Protein AF-A0AAD9P8D4-F1 (afdb_monomer)

Radius of gyration: 38.35 Å; Cα contacts (8 Å, |Δi|>4): 579; chains: 1; bounding box: 118×58×93 Å

Organism: Ridgeia piscesae (NCBI:txid27915)

Structure (mmCIF, N/CA/C/O backbone):
data_AF-A0AAD9P8D4-F1
#
_entry.id   AF-A0AAD9P8D4-F1
#
loop_
_atom_site.group_PDB
_atom_site.id
_atom_site.type_symbol
_atom_site.label_atom_id
_atom_site.label_alt_id
_atom_site.label_comp_id
_atom_site.label_asym_id
_atom_site.label_entity_id
_atom_site.label_seq_id
_atom_site.pdbx_PDB_ins_code
_atom_site.Cartn_x
_atom_site.Cartn_y
_atom_site.Cartn_z
_atom_site.occupancy
_atom_site.B_iso_or_equiv
_atom_site.auth_seq_id
_atom_site.auth_comp_id
_atom_site.auth_asym_id
_atom_site.auth_atom_id
_atom_site.pdbx_PDB_model_num
ATOM 1 N N . MET A 1 1 ? -48.521 -21.714 35.542 1.00 31.95 1 MET A N 1
ATOM 2 C CA . MET A 1 1 ? -48.058 -22.058 34.179 1.00 31.95 1 MET A CA 1
ATOM 3 C C . MET A 1 1 ? -46.559 -21.827 34.118 1.00 31.95 1 MET A C 1
ATOM 5 O O . MET A 1 1 ? -46.116 -20.751 34.494 1.00 31.95 1 MET A O 1
ATOM 9 N N . ALA A 1 2 ? -45.802 -22.867 33.769 1.00 27.12 2 ALA A N 1
ATOM 10 C CA . ALA A 1 2 ? -44.345 -22.911 33.853 1.00 27.12 2 ALA A CA 1
ATOM 11 C C . ALA A 1 2 ? -43.682 -21.787 33.035 1.00 27.12 2 ALA A C 1
ATOM 13 O O . ALA A 1 2 ? -43.934 -21.645 31.838 1.00 27.12 2 ALA A O 1
ATOM 14 N N . GLY A 1 3 ? -42.855 -20.976 33.700 1.00 29.38 3 GLY A N 1
ATOM 15 C CA . GLY A 1 3 ? -42.028 -19.966 33.050 1.00 29.38 3 GLY A CA 1
ATOM 16 C C . GLY A 1 3 ? -40.995 -20.640 32.153 1.00 29.38 3 GLY A C 1
ATOM 17 O O . GLY A 1 3 ? -40.353 -21.605 32.563 1.00 29.38 3 GLY A O 1
ATOM 18 N N . ARG A 1 4 ? -40.857 -20.149 30.917 1.00 27.98 4 ARG A N 1
ATOM 19 C CA . ARG A 1 4 ? -39.815 -20.613 29.992 1.00 27.98 4 ARG A CA 1
ATOM 20 C C . ARG A 1 4 ? -38.437 -20.471 30.660 1.00 27.98 4 ARG A C 1
ATOM 22 O O . ARG A 1 4 ? -38.186 -19.418 31.251 1.00 27.98 4 ARG A O 1
ATOM 29 N N . PRO A 1 5 ? -37.547 -21.472 30.553 1.00 27.34 5 PRO A N 1
ATOM 30 C CA . PRO A 1 5 ? -36.181 -21.347 31.044 1.00 27.34 5 PRO A CA 1
ATOM 31 C C . PRO A 1 5 ? -35.478 -20.186 30.328 1.00 27.34 5 PRO A C 1
ATOM 33 O O . PRO A 1 5 ? -35.610 -20.015 29.114 1.00 27.34 5 PRO A O 1
ATOM 36 N N . ALA A 1 6 ? -34.780 -19.355 31.103 1.00 32.84 6 ALA A N 1
ATOM 37 C CA . ALA A 1 6 ? -34.006 -18.232 30.595 1.00 32.84 6 ALA A CA 1
ATOM 38 C C . ALA A 1 6 ? -32.896 -18.754 29.671 1.00 32.84 6 ALA A C 1
ATOM 40 O O . ALA A 1 6 ? -32.108 -19.609 30.071 1.00 32.84 6 ALA A O 1
ATOM 41 N N . ALA A 1 7 ? -32.850 -18.259 28.433 1.00 25.52 7 ALA A N 1
ATOM 42 C CA . ALA A 1 7 ? -31.766 -18.581 27.516 1.00 25.52 7 ALA A CA 1
ATOM 43 C C . ALA A 1 7 ? -30.435 -18.044 28.083 1.00 25.52 7 ALA A C 1
ATOM 45 O O . ALA A 1 7 ? -30.416 -16.914 28.584 1.00 25.52 7 ALA A O 1
ATOM 46 N N . PRO A 1 8 ? -29.332 -18.809 28.008 1.00 29.78 8 PRO A N 1
ATOM 47 C CA . PRO A 1 8 ? -28.025 -18.328 28.433 1.00 29.78 8 PRO A CA 1
ATOM 48 C C . PRO A 1 8 ? -27.631 -17.115 27.583 1.00 29.78 8 PRO A C 1
ATOM 50 O O . PRO A 1 8 ? -27.592 -17.175 26.352 1.00 29.78 8 PRO A O 1
ATOM 53 N N . VAL A 1 9 ? -27.370 -15.987 28.241 1.00 36.41 9 VAL A N 1
ATOM 54 C CA . VAL A 1 9 ? -26.855 -14.784 27.584 1.00 36.41 9 VAL A CA 1
ATOM 55 C C . VAL A 1 9 ? -25.370 -15.015 27.335 1.00 36.41 9 VAL A C 1
ATOM 57 O O . VAL A 1 9 ? -24.566 -14.934 28.257 1.00 36.41 9 VAL A O 1
ATOM 60 N N . GLN A 1 10 ? -24.995 -15.314 26.091 1.00 37.22 10 GLN A N 1
ATOM 61 C CA . GLN A 1 10 ? -23.587 -15.323 25.695 1.00 37.22 10 GLN A CA 1
ATOM 62 C C . GLN A 1 10 ? -23.039 -13.895 25.753 1.00 37.22 10 GLN A C 1
ATOM 64 O O . GLN A 1 10 ? -23.363 -13.047 24.919 1.00 37.22 10 GLN A O 1
ATOM 69 N N . ILE A 1 11 ? -22.206 -13.631 26.756 1.00 39.59 11 ILE A N 1
ATOM 70 C CA . ILE A 1 11 ? -21.409 -12.413 26.855 1.00 39.59 11 ILE A CA 1
ATOM 71 C C . ILE A 1 11 ? -20.131 -12.676 26.062 1.00 39.59 11 ILE A C 1
ATOM 73 O O . ILE A 1 11 ? -19.267 -13.436 26.492 1.00 39.59 11 ILE A O 1
ATOM 77 N N . LEU A 1 12 ? -20.025 -12.078 24.876 1.00 38.44 12 LEU A N 1
ATOM 78 C CA . LEU A 1 12 ? -18.786 -12.128 24.106 1.00 38.44 12 LEU A CA 1
ATOM 79 C C . LEU A 1 12 ? -17.689 -11.384 24.892 1.00 38.44 12 LEU A C 1
ATOM 81 O O . LEU A 1 12 ? -17.930 -10.260 25.348 1.00 38.44 12 LEU A O 1
A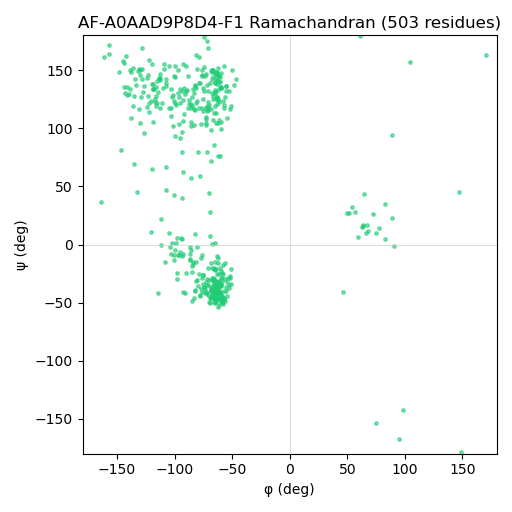TOM 85 N N . PRO A 1 13 ? -16.498 -11.980 25.086 1.00 36.66 13 PRO A N 1
ATOM 86 C CA . PRO A 1 13 ? -15.439 -11.350 25.858 1.00 36.66 13 PRO A CA 1
ATOM 87 C C . PRO A 1 13 ? -14.979 -10.047 25.177 1.00 36.66 13 PRO A C 1
ATOM 89 O O . PRO A 1 13 ? -14.923 -9.992 23.945 1.00 36.66 13 PRO A O 1
ATOM 92 N N . PRO A 1 14 ? -14.557 -9.017 25.942 1.00 38.56 14 PRO A N 1
ATOM 93 C CA . PRO A 1 14 ? -14.093 -7.734 25.397 1.00 38.56 14 PRO A CA 1
ATOM 94 C C . PRO A 1 14 ? -12.929 -7.848 24.402 1.00 38.56 14 PRO A C 1
ATOM 96 O O . PRO A 1 14 ? -12.638 -6.893 23.695 1.00 38.56 14 PRO A O 1
ATOM 99 N N . ASN A 1 15 ? -12.251 -9.000 24.371 1.00 37.03 15 ASN A N 1
ATOM 100 C CA . ASN A 1 15 ? -11.088 -9.260 23.527 1.00 37.03 15 ASN A CA 1
ATOM 101 C C . ASN A 1 15 ? -11.396 -10.137 22.296 1.00 37.03 15 ASN A C 1
ATOM 103 O O . ASN A 1 15 ? -10.486 -10.375 21.512 1.00 37.03 15 ASN A O 1
ATOM 107 N N . ALA A 1 16 ? -12.634 -10.615 22.110 1.00 33.16 16 ALA A N 1
ATOM 108 C CA . ALA A 1 16 ? -13.055 -11.275 20.862 1.00 33.16 16 ALA A CA 1
ATOM 109 C C . ALA A 1 16 ? -13.715 -10.296 19.877 1.00 33.16 16 ALA A C 1
ATOM 111 O O . ALA A 1 16 ? -13.945 -10.618 18.717 1.00 33.16 16 ALA A O 1
ATOM 112 N N . VAL A 1 17 ? -13.997 -9.077 20.333 1.00 40.91 17 VAL A N 1
ATOM 113 C CA . VAL A 1 17 ? -14.591 -8.010 19.538 1.00 40.91 17 VAL A CA 1
ATOM 114 C C . VAL A 1 17 ? -13.722 -6.783 19.770 1.00 40.91 17 VAL A C 1
ATOM 116 O O . VAL A 1 17 ? -13.807 -6.164 20.824 1.00 40.91 17 VAL A O 1
ATOM 119 N N . LEU A 1 18 ? -12.897 -6.461 18.767 1.00 27.62 18 LEU A N 1
ATOM 120 C CA . LEU A 1 18 ? -11.944 -5.343 18.684 1.00 27.62 18 LEU A CA 1
ATOM 121 C C . LEU A 1 18 ? -10.524 -5.612 19.223 1.00 27.62 18 LEU A C 1
ATOM 123 O O . LEU A 1 18 ? -10.184 -5.274 20.354 1.00 27.62 18 LEU A O 1
ATOM 127 N N . ILE A 1 19 ? -9.625 -6.002 18.313 1.00 28.36 19 ILE A N 1
ATOM 128 C CA . ILE A 1 19 ? -8.306 -5.361 18.247 1.00 28.36 19 ILE A CA 1
ATOM 129 C C . ILE A 1 19 ? -8.338 -4.360 17.085 1.00 28.36 19 ILE A C 1
ATOM 131 O O . ILE A 1 19 ? -8.160 -4.722 15.929 1.00 28.36 19 ILE A O 1
ATOM 135 N N . PRO A 1 20 ? -8.481 -3.067 17.395 1.00 33.22 20 PRO A N 1
ATOM 136 C CA . PRO A 1 20 ? -7.632 -2.047 16.817 1.00 33.22 20 PRO A CA 1
ATOM 137 C C . PRO A 1 20 ? -6.674 -1.559 17.908 1.00 33.22 20 PRO A C 1
ATOM 139 O O . PRO A 1 20 ? -6.488 -0.365 18.115 1.00 33.22 20 PRO A O 1
ATOM 142 N N . ALA A 1 21 ? -6.049 -2.481 18.642 1.00 33.78 21 ALA A N 1
ATOM 143 C CA . ALA A 1 21 ? -4.917 -2.167 19.504 1.00 33.78 21 ALA A CA 1
ATOM 144 C C . ALA A 1 21 ? -3.606 -2.370 18.734 1.00 33.78 21 ALA A C 1
ATOM 146 O O . ALA A 1 21 ? -2.796 -3.211 19.092 1.00 33.78 21 ALA A O 1
ATOM 147 N N . ALA A 1 22 ? -3.427 -1.586 17.668 1.00 30.56 22 ALA A N 1
ATOM 148 C CA . ALA A 1 22 ? -2.110 -1.184 17.167 1.00 30.56 22 ALA A CA 1
ATOM 149 C C . ALA A 1 22 ? -2.193 0.015 16.207 1.00 30.56 22 ALA A C 1
ATOM 151 O O . ALA A 1 22 ? -1.444 0.081 15.244 1.00 30.56 22 ALA A O 1
ATOM 152 N N . VAL A 1 23 ? -3.084 0.983 16.433 1.00 29.50 23 VAL A N 1
ATOM 153 C CA . VAL A 1 23 ? -2.872 2.336 15.895 1.00 29.50 23 VAL A CA 1
ATOM 154 C C . VAL A 1 23 ? -3.457 3.320 16.901 1.00 29.50 23 VAL A C 1
ATOM 156 O O . VAL A 1 23 ? -4.561 3.836 16.745 1.00 29.50 23 VAL A O 1
ATOM 159 N N . ALA A 1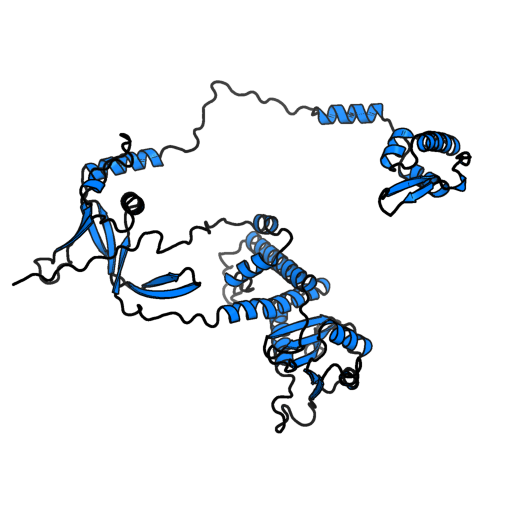 24 ? -2.689 3.624 17.951 1.00 29.08 24 ALA A N 1
ATOM 160 C CA . ALA A 1 24 ? -2.741 4.994 18.448 1.00 29.08 24 ALA A CA 1
ATOM 161 C C . ALA A 1 24 ? -2.624 5.909 17.217 1.00 29.08 24 ALA A C 1
ATOM 163 O O . ALA A 1 24 ? -1.850 5.565 16.316 1.00 29.08 24 ALA A O 1
ATOM 164 N N . PRO A 1 25 ? -3.324 7.051 17.134 1.00 36.44 25 PRO A N 1
ATOM 165 C CA . PRO A 1 25 ? -2.964 8.067 16.168 1.00 36.44 25 PRO A CA 1
ATOM 166 C C . PRO A 1 25 ? -1.613 8.624 16.628 1.00 36.44 25 PRO A C 1
ATOM 168 O O . PRO A 1 25 ? -1.523 9.729 17.157 1.00 36.44 25 PRO A O 1
ATOM 171 N N . GLN A 1 26 ? -0.542 7.838 16.478 1.00 35.25 26 GLN A N 1
ATOM 172 C CA . GLN A 1 26 ? 0.765 8.404 16.290 1.00 35.25 26 GLN A CA 1
ATOM 173 C C . GLN A 1 26 ? 0.547 9.309 15.093 1.00 35.25 26 GLN A C 1
ATOM 175 O O . GLN A 1 26 ? 0.253 8.861 13.983 1.00 35.25 26 GLN A O 1
ATOM 180 N N . LYS A 1 27 ? 0.575 10.612 15.356 1.00 37.53 27 LYS A N 1
ATOM 181 C CA . LYS A 1 27 ? 0.866 11.592 14.328 1.00 37.53 27 LYS A CA 1
ATOM 182 C C . LYS A 1 27 ? 2.280 11.263 13.864 1.00 37.53 27 LYS A C 1
ATOM 184 O O . LYS A 1 27 ? 3.212 11.927 14.292 1.00 37.53 27 LYS A O 1
ATOM 189 N N . LEU A 1 28 ? 2.415 10.202 13.069 1.00 39.47 28 LEU A N 1
ATOM 190 C CA . LEU A 1 28 ? 3.662 9.823 12.444 1.00 39.47 28 LEU A CA 1
ATOM 191 C C . LEU A 1 28 ? 4.023 11.001 11.559 1.00 39.47 28 LEU A C 1
ATOM 193 O O . LEU A 1 28 ? 3.347 11.300 10.568 1.00 39.47 28 LEU A O 1
ATOM 197 N N . GLY A 1 29 ? 5.032 11.745 11.993 1.00 38.16 29 GLY A N 1
ATOM 198 C CA . GLY A 1 29 ? 5.580 12.806 11.177 1.00 38.16 29 GLY A CA 1
ATOM 199 C C . GLY A 1 29 ? 6.150 12.186 9.896 1.00 38.16 29 GLY A C 1
ATOM 200 O O . GLY A 1 29 ? 6.637 11.055 9.930 1.00 38.16 29 GLY A O 1
ATOM 201 N N . PRO A 1 30 ? 6.197 12.919 8.768 1.00 42.50 30 PRO A N 1
ATOM 202 C CA . PRO A 1 30 ? 6.882 12.461 7.552 1.00 42.50 30 PRO A CA 1
ATOM 203 C C . PRO A 1 30 ? 8.330 11.991 7.794 1.00 42.50 30 PRO A C 1
ATOM 205 O O . PRO A 1 30 ? 8.896 11.264 6.987 1.00 42.50 30 PRO A O 1
ATOM 208 N N . PHE A 1 31 ? 8.932 12.429 8.902 1.00 40.09 31 PHE A N 1
ATOM 209 C CA . PHE A 1 31 ? 10.278 12.078 9.336 1.00 40.09 31 PHE A CA 1
ATOM 210 C C . PHE A 1 31 ? 10.363 10.703 10.022 1.00 40.09 31 PHE A C 1
ATOM 212 O O . PHE A 1 31 ? 11.331 9.985 9.805 1.00 40.09 31 PHE A O 1
ATOM 219 N N . GLU A 1 32 ? 9.349 10.304 10.795 1.00 43.69 32 GLU A N 1
ATOM 220 C CA . GLU A 1 32 ? 9.296 8.983 11.446 1.00 43.69 32 GLU A CA 1
ATOM 221 C C . GLU A 1 32 ? 8.974 7.885 10.425 1.00 43.69 32 GLU A C 1
ATOM 223 O O . GLU A 1 32 ? 9.592 6.826 10.444 1.00 43.69 32 GLU A O 1
ATOM 228 N N . LEU A 1 33 ? 8.115 8.190 9.443 1.00 45.41 33 LEU A N 1
ATOM 229 C CA . LEU A 1 33 ? 7.880 7.340 8.268 1.00 45.41 33 LEU A CA 1
ATOM 230 C C . LEU A 1 33 ? 9.161 7.088 7.459 1.00 45.41 33 LEU A C 1
ATOM 232 O O . LEU A 1 33 ? 9.306 6.027 6.875 1.00 45.41 33 LEU A O 1
ATOM 236 N N . ARG A 1 34 ? 10.099 8.043 7.439 1.00 43.31 34 ARG A N 1
ATOM 237 C CA . ARG A 1 34 ? 11.390 7.911 6.748 1.00 43.31 34 ARG A CA 1
ATOM 238 C C . ARG A 1 34 ? 12.413 7.074 7.524 1.00 43.31 34 ARG A C 1
ATOM 240 O O . ARG A 1 34 ? 13.310 6.523 6.903 1.00 43.31 34 ARG A O 1
ATOM 247 N N . LEU A 1 35 ? 12.283 6.998 8.848 1.00 41.69 35 LEU A N 1
ATOM 248 C CA . LEU A 1 35 ? 13.167 6.239 9.743 1.00 41.69 35 LEU A CA 1
ATOM 249 C C . LEU A 1 35 ? 12.786 4.753 9.859 1.00 41.69 35 LEU A C 1
ATOM 251 O O . LEU A 1 35 ? 13.606 3.970 10.309 1.00 41.69 35 LEU A O 1
ATOM 255 N N . MET A 1 36 ? 11.566 4.365 9.467 1.00 45.31 36 MET A N 1
ATOM 256 C CA . MET A 1 36 ? 11.084 2.971 9.516 1.00 45.31 36 MET A CA 1
ATOM 257 C C . MET A 1 36 ? 11.286 2.179 8.207 1.00 45.31 36 MET A C 1
ATOM 259 O O . MET A 1 36 ? 10.801 1.053 8.092 1.00 45.31 36 MET A O 1
ATOM 263 N N . LEU A 1 37 ? 11.941 2.769 7.204 1.00 47.16 37 LEU A N 1
ATOM 264 C CA . LEU A 1 37 ? 12.120 2.193 5.865 1.00 47.16 37 LEU A CA 1
ATOM 265 C C . LEU A 1 37 ? 13.574 1.734 5.684 1.00 47.16 37 LEU A C 1
ATOM 267 O O . LEU A 1 37 ? 14.310 2.330 4.899 1.00 47.16 37 LEU A O 1
ATOM 271 N N . ASP A 1 38 ? 13.977 0.710 6.438 1.00 43.72 38 ASP A N 1
ATOM 272 C CA . ASP A 1 38 ? 15.248 0.007 6.232 1.00 43.72 38 ASP A CA 1
ATOM 273 C C . ASP A 1 38 ? 15.052 -1.208 5.300 1.00 43.72 38 ASP A C 1
ATOM 275 O O . ASP A 1 38 ? 14.093 -1.966 5.440 1.00 43.72 38 ASP A O 1
ATOM 279 N N . ASP A 1 39 ? 15.985 -1.326 4.349 1.00 50.91 39 ASP A N 1
ATOM 280 C CA . ASP A 1 39 ? 16.314 -2.370 3.358 1.00 50.91 39 ASP A CA 1
ATOM 281 C C . ASP A 1 39 ? 15.215 -3.036 2.498 1.00 50.91 39 ASP A C 1
ATOM 283 O O . ASP A 1 39 ? 15.437 -3.174 1.290 1.00 50.91 39 ASP A O 1
ATOM 287 N N . ASP A 1 40 ? 14.035 -3.373 3.029 1.00 57.53 40 ASP A N 1
ATOM 288 C CA . ASP A 1 40 ? 12.880 -3.857 2.252 1.00 57.53 40 ASP A CA 1
ATOM 289 C C . ASP A 1 40 ? 11.667 -2.948 2.474 1.00 57.53 40 ASP A C 1
ATOM 291 O O . ASP A 1 40 ? 11.140 -2.824 3.580 1.00 57.53 40 ASP A O 1
ATOM 295 N N . VAL A 1 41 ? 11.263 -2.263 1.402 1.00 62.28 41 VAL A N 1
ATOM 296 C CA . VAL A 1 41 ? 10.265 -1.185 1.422 1.00 62.28 41 VAL A CA 1
ATOM 297 C C . VAL A 1 41 ? 8.880 -1.668 0.962 1.00 62.28 41 VAL A C 1
ATOM 299 O O . VAL A 1 41 ? 7.883 -0.943 1.069 1.00 62.28 41 VAL A O 1
ATOM 302 N N . ARG A 1 42 ? 8.791 -2.895 0.433 1.00 61.16 42 ARG A N 1
ATOM 303 C CA . ARG A 1 42 ? 7.557 -3.445 -0.141 1.00 61.16 42 ARG A CA 1
ATOM 304 C C . ARG A 1 42 ? 6.449 -3.658 0.906 1.00 61.16 42 ARG A C 1
ATOM 306 O O . ARG A 1 42 ? 5.347 -3.166 0.653 1.00 61.16 42 ARG A O 1
ATOM 313 N N . PRO A 1 43 ? 6.695 -4.249 2.093 1.00 60.78 43 PRO A N 1
ATOM 314 C CA . PRO A 1 43 ? 5.647 -4.444 3.104 1.00 60.78 43 PRO A CA 1
ATOM 315 C C . PRO A 1 43 ? 5.009 -3.131 3.587 1.00 60.78 43 PRO A C 1
ATOM 317 O O . PRO A 1 43 ? 3.808 -3.051 3.849 1.00 60.78 43 PRO A O 1
ATOM 320 N N . GLN A 1 44 ? 5.798 -2.061 3.685 1.00 62.22 44 GLN A N 1
ATOM 321 C CA . GLN A 1 44 ? 5.339 -0.743 4.121 1.00 62.22 44 GLN A CA 1
ATOM 322 C C . GLN A 1 44 ? 4.517 -0.057 3.022 1.00 62.22 44 GLN A C 1
ATOM 324 O O . GLN A 1 44 ? 3.528 0.616 3.320 1.00 62.22 44 GLN A O 1
ATOM 329 N N . LEU A 1 45 ? 4.887 -0.237 1.750 1.00 62.31 45 LEU A N 1
ATOM 330 C CA . LEU A 1 45 ? 4.090 0.242 0.622 1.00 62.31 45 LEU A CA 1
ATOM 331 C C . LEU A 1 45 ? 2.757 -0.503 0.504 1.00 62.31 45 LEU A C 1
ATOM 333 O O . LEU A 1 45 ? 1.731 0.143 0.303 1.00 62.31 45 LEU A O 1
ATOM 337 N N . GLU A 1 46 ? 2.745 -1.825 0.679 1.00 60.81 46 GLU A N 1
ATOM 338 C CA . GLU A 1 46 ? 1.521 -2.639 0.720 1.00 60.81 46 GLU A CA 1
ATOM 339 C C . GLU A 1 46 ? 0.614 -2.221 1.886 1.00 60.81 46 GLU A C 1
ATOM 341 O O . GLU A 1 46 ? -0.598 -2.066 1.727 1.00 60.81 46 GLU A O 1
ATOM 346 N N . TRP A 1 47 ? 1.196 -1.908 3.044 1.00 63.12 47 TRP A N 1
ATOM 347 C CA . TRP A 1 47 ? 0.454 -1.363 4.180 1.00 63.12 47 TRP A CA 1
ATOM 348 C C . TRP A 1 47 ? -0.169 0.012 3.883 1.00 63.12 47 TRP A C 1
ATOM 350 O O . TRP A 1 47 ? -1.327 0.268 4.229 1.00 63.12 47 TRP A O 1
ATOM 360 N N . LEU A 1 48 ? 0.576 0.912 3.228 1.00 59.44 48 LEU A N 1
ATOM 361 C CA . LEU A 1 48 ? 0.071 2.228 2.816 1.00 59.44 48 LEU A CA 1
ATOM 362 C C . LEU A 1 48 ? -1.014 2.098 1.730 1.00 59.44 48 LEU A C 1
ATOM 364 O O . LEU A 1 48 ? -1.986 2.861 1.734 1.00 59.44 48 LEU A O 1
ATOM 368 N N . ALA A 1 49 ? -0.862 1.123 0.830 1.00 58.00 49 ALA A N 1
ATOM 369 C CA . ALA A 1 49 ? -1.804 0.767 -0.227 1.00 58.00 49 ALA A CA 1
ATOM 370 C C . ALA A 1 49 ? -3.143 0.300 0.337 1.00 58.00 49 ALA A C 1
ATOM 372 O O . ALA A 1 49 ? -4.179 0.893 0.033 1.00 58.00 49 ALA A O 1
ATOM 373 N N . ALA A 1 50 ? -3.102 -0.695 1.228 1.00 55.66 50 ALA A N 1
ATOM 374 C CA . ALA A 1 50 ? -4.271 -1.282 1.875 1.00 55.66 50 ALA A CA 1
ATOM 375 C C . ALA A 1 50 ? -5.098 -0.246 2.656 1.00 55.66 50 ALA A C 1
ATOM 377 O O . ALA A 1 50 ? -6.302 -0.396 2.837 1.00 55.66 50 ALA A O 1
ATOM 378 N N . ARG A 1 51 ? -4.467 0.851 3.095 1.00 57.06 51 ARG A N 1
ATOM 379 C CA . ARG A 1 51 ? -5.121 1.961 3.807 1.00 57.06 51 ARG A CA 1
ATOM 380 C C . ARG A 1 51 ? -5.555 3.117 2.903 1.00 57.06 51 ARG A C 1
ATOM 382 O O . ARG A 1 51 ? -5.992 4.149 3.410 1.00 57.06 51 ARG A O 1
ATOM 389 N N . GLY A 1 52 ? -5.413 2.985 1.583 1.00 51.94 52 GLY A N 1
ATOM 390 C CA . GLY A 1 52 ? -5.794 4.009 0.608 1.00 51.94 52 GLY A CA 1
ATOM 391 C C . GLY A 1 52 ? -4.934 5.277 0.651 1.00 51.94 52 GLY A C 1
ATOM 392 O O . GLY A 1 52 ? -5.279 6.266 0.012 1.00 51.94 52 GLY A O 1
ATOM 393 N N . LEU A 1 53 ? -3.803 5.262 1.366 1.00 54.53 53 LEU A N 1
ATOM 394 C CA . LEU A 1 53 ? -2.920 6.424 1.540 1.00 54.53 53 LEU A CA 1
ATOM 395 C C . LEU A 1 53 ? -2.042 6.693 0.306 1.00 54.53 53 LEU A C 1
ATOM 397 O O . LEU A 1 53 ? -1.435 7.757 0.198 1.00 54.53 53 LEU A O 1
ATOM 401 N N . LEU A 1 54 ? -2.000 5.738 -0.630 1.00 54.91 54 LEU A N 1
ATOM 402 C CA . LEU A 1 54 ? -1.293 5.828 -1.912 1.00 54.91 54 LEU A CA 1
ATOM 403 C C . LEU A 1 54 ? -2.201 6.251 -3.075 1.00 54.91 54 LEU A C 1
ATOM 405 O O . LEU A 1 54 ? -1.704 6.579 -4.155 1.00 54.91 54 LEU A O 1
ATOM 409 N N . LYS A 1 55 ? -3.524 6.309 -2.860 1.00 52.94 55 LYS A N 1
ATOM 410 C CA . LYS A 1 55 ? -4.446 6.933 -3.811 1.00 52.94 55 LYS A CA 1
ATOM 411 C C . LYS A 1 55 ? -4.226 8.437 -3.710 1.00 52.94 55 LYS A C 1
ATOM 413 O O . LYS A 1 55 ? -4.630 9.081 -2.749 1.00 52.94 55 LYS A O 1
ATOM 418 N N . ASN A 1 56 ? -3.510 8.986 -4.688 1.00 47.59 56 ASN A N 1
ATOM 419 C CA . ASN A 1 56 ? -3.277 10.419 -4.863 1.00 47.59 56 ASN A CA 1
ATOM 420 C C . ASN A 1 56 ? -4.613 11.171 -5.051 1.00 47.59 56 ASN A C 1
ATOM 422 O O . ASN A 1 56 ? -4.974 11.558 -6.160 1.00 47.59 56 ASN A O 1
ATOM 426 N N . SER A 1 57 ? -5.349 11.377 -3.962 1.00 43.12 57 SER A N 1
ATOM 427 C CA . SER A 1 57 ? -6.596 12.137 -3.901 1.00 43.12 57 SER A CA 1
ATOM 428 C C . SER A 1 57 ? -6.574 13.117 -2.729 1.00 43.12 57 SER A C 1
ATOM 430 O O . SER A 1 57 ? -7.564 13.290 -2.027 1.00 43.12 57 SER A O 1
ATOM 432 N N . PHE A 1 58 ? -5.461 13.836 -2.549 1.00 41.06 58 PHE A N 1
ATOM 433 C CA . PHE A 1 58 ? -5.537 15.183 -1.974 1.00 41.06 58 PHE A CA 1
ATOM 434 C C . PHE A 1 58 ? -6.000 16.155 -3.068 1.00 41.06 58 PHE A C 1
ATOM 436 O O . PHE A 1 58 ? -5.299 17.103 -3.426 1.00 41.06 58 PHE A O 1
ATOM 443 N N . ASP A 1 59 ? -7.184 15.897 -3.629 1.00 37.88 59 ASP A N 1
ATOM 444 C CA . ASP A 1 59 ? -7.912 16.907 -4.381 1.00 37.88 59 ASP A CA 1
ATOM 445 C C . ASP A 1 59 ? -8.352 17.947 -3.354 1.00 37.88 59 ASP A C 1
ATOM 447 O O . ASP A 1 59 ? -9.328 17.769 -2.634 1.00 37.88 59 ASP A O 1
ATOM 451 N N . CYS A 1 60 ? -7.602 19.043 -3.241 1.00 34.59 60 CYS A N 1
ATOM 452 C CA . CYS A 1 60 ? -8.217 20.271 -2.772 1.00 34.59 60 CYS A CA 1
ATOM 453 C C . CYS A 1 60 ? -9.090 20.741 -3.939 1.00 34.59 60 CYS A C 1
ATOM 455 O O . CYS A 1 60 ? -8.526 21.146 -4.965 1.00 34.59 60 CYS A O 1
ATOM 457 N N . PRO A 1 61 ? -10.432 20.652 -3.852 1.00 33.78 61 PRO A N 1
ATOM 458 C CA . PRO A 1 61 ? -11.276 21.141 -4.920 1.00 33.78 61 PRO A CA 1
ATOM 459 C C . PRO A 1 61 ? -11.035 22.644 -4.992 1.00 33.78 61 PRO A C 1
ATOM 461 O O . PRO A 1 61 ? -11.492 23.408 -4.143 1.00 33.78 61 PRO A O 1
ATOM 464 N N . ARG A 1 62 ? -10.275 23.095 -5.995 1.00 38.66 62 ARG A N 1
ATOM 465 C CA . ARG A 1 62 ? -10.286 24.502 -6.389 1.00 38.66 62 ARG A CA 1
ATOM 466 C C . ARG A 1 62 ? -11.678 24.774 -6.936 1.00 38.66 62 ARG A C 1
ATOM 468 O O . ARG A 1 62 ? -11.921 24.653 -8.134 1.00 38.66 62 ARG A O 1
ATOM 475 N N . ASN A 1 63 ? -12.593 25.090 -6.030 1.00 36.03 63 ASN A N 1
ATOM 476 C CA . ASN A 1 63 ? -13.908 25.583 -6.357 1.00 36.03 63 ASN A CA 1
ATOM 477 C C . ASN A 1 63 ? -13.706 26.914 -7.089 1.00 36.03 63 ASN A C 1
ATOM 479 O O . ASN A 1 63 ? -13.317 27.910 -6.482 1.00 36.03 63 ASN A O 1
ATOM 483 N N . ARG A 1 64 ? -13.885 26.918 -8.416 1.00 38.66 64 ARG A N 1
ATOM 484 C CA . ARG A 1 64 ? -13.669 28.114 -9.250 1.00 38.66 64 ARG A CA 1
ATOM 485 C C . ARG A 1 64 ? -14.628 29.263 -8.907 1.00 38.66 64 ARG A C 1
ATOM 487 O O . ARG A 1 64 ? -14.377 30.372 -9.358 1.00 38.66 64 ARG A O 1
ATOM 494 N N . ASN A 1 65 ? -15.647 29.015 -8.076 1.00 40.28 65 ASN A N 1
ATOM 495 C CA . ASN A 1 65 ? -16.684 29.984 -7.721 1.00 40.28 65 ASN A CA 1
ATOM 496 C C . ASN A 1 65 ? -16.788 30.301 -6.214 1.00 40.28 65 ASN A C 1
ATOM 498 O O . ASN A 1 65 ? -17.750 30.953 -5.821 1.00 40.28 65 ASN A O 1
ATOM 502 N N . SER A 1 66 ? -15.841 29.891 -5.356 1.00 39.28 66 SER A N 1
ATOM 503 C CA . SER A 1 66 ? -15.831 30.349 -3.953 1.00 39.28 66 SER A CA 1
ATOM 504 C C . SER A 1 66 ? -14.602 31.196 -3.643 1.00 39.28 66 SER A C 1
ATOM 506 O O . SER A 1 66 ? -13.473 30.720 -3.725 1.00 39.28 66 SER A O 1
ATOM 508 N N . THR A 1 67 ? -14.828 32.427 -3.195 1.00 37.66 67 THR A N 1
ATOM 509 C CA . THR A 1 67 ? -13.828 33.359 -2.648 1.00 37.66 67 THR A CA 1
ATOM 510 C C . THR A 1 67 ? -13.256 32.931 -1.286 1.00 37.66 67 THR A C 1
ATOM 512 O O . THR A 1 67 ? -12.489 33.676 -0.681 1.00 37.66 67 THR A O 1
ATOM 515 N N . SER A 1 68 ? -13.571 31.728 -0.800 1.00 34.56 68 SER A N 1
ATOM 516 C CA . SER A 1 68 ? -13.056 31.191 0.462 1.00 34.56 68 SER A CA 1
ATOM 517 C C . SER A 1 68 ? -11.885 30.223 0.215 1.00 34.56 68 SER A C 1
ATOM 519 O O . SER A 1 68 ? -12.067 29.219 -0.481 1.00 34.56 68 SER A O 1
ATOM 521 N N . PRO A 1 69 ? -10.687 30.472 0.783 1.00 34.53 69 PRO A N 1
ATOM 522 C CA . PRO A 1 69 ? -9.593 29.506 0.789 1.00 34.53 69 PRO A CA 1
ATOM 523 C C . PRO A 1 69 ? -10.020 28.240 1.535 1.00 34.53 69 PRO A C 1
ATOM 525 O O . PRO A 1 69 ? -10.729 28.314 2.537 1.00 34.53 69 PRO A O 1
ATOM 528 N N . CYS A 1 70 ? -9.562 27.072 1.087 1.00 38.56 70 CYS A N 1
ATOM 529 C CA . CYS A 1 70 ? -9.761 25.817 1.807 1.00 38.56 70 CYS A CA 1
ATOM 530 C C . CYS A 1 70 ? -9.306 25.953 3.277 1.00 38.56 70 CYS A C 1
ATOM 532 O O . CYS A 1 70 ? -8.121 26.141 3.551 1.00 38.56 70 CYS A O 1
ATOM 534 N N . HIS A 1 71 ? -10.231 25.822 4.233 1.00 38.22 71 HIS A N 1
ATOM 535 C CA . HIS A 1 71 ? -9.970 26.021 5.669 1.00 38.22 71 HIS A CA 1
ATOM 536 C C . HIS A 1 71 ? -9.000 25.003 6.313 1.00 38.22 71 HIS A C 1
ATOM 538 O O . HIS A 1 71 ? -8.725 25.095 7.505 1.00 38.22 71 HIS A O 1
ATOM 544 N N . LEU A 1 72 ? -8.450 24.051 5.549 1.00 38.66 72 LEU A N 1
ATOM 545 C CA . LEU A 1 72 ? -7.581 22.974 6.045 1.00 38.66 72 LEU A CA 1
ATOM 546 C C . LEU A 1 72 ? -6.114 23.053 5.595 1.00 38.66 72 LEU A C 1
ATOM 548 O O . LEU A 1 72 ? -5.320 22.208 6.002 1.00 38.66 72 LEU A O 1
ATOM 552 N N . ALA A 1 73 ? -5.712 24.045 4.797 1.00 35.12 73 ALA A N 1
ATOM 553 C CA . ALA A 1 73 ? -4.330 24.133 4.324 1.00 35.12 73 ALA A CA 1
ATOM 554 C C . ALA A 1 73 ? -3.711 25.498 4.630 1.00 35.12 73 ALA A C 1
ATOM 556 O O . ALA A 1 73 ? -3.821 26.440 3.852 1.00 35.12 73 ALA A O 1
ATOM 557 N N . THR A 1 74 ? -2.983 25.586 5.743 1.00 40.03 74 THR A N 1
ATOM 558 C CA . THR A 1 74 ? -1.874 26.541 5.815 1.00 40.03 74 THR A CA 1
ATOM 559 C C . THR A 1 74 ? -0.807 26.115 4.797 1.00 40.03 74 THR A C 1
ATOM 561 O O . THR A 1 74 ? -0.622 24.920 4.543 1.00 40.03 74 THR A O 1
ATOM 564 N N . ASP A 1 75 ? -0.070 27.064 4.215 1.00 48.16 75 ASP A N 1
ATOM 565 C CA . ASP A 1 75 ? 0.992 26.786 3.227 1.00 48.16 75 ASP A CA 1
ATOM 566 C C . ASP A 1 75 ? 2.023 25.747 3.709 1.00 48.16 75 ASP A C 1
ATOM 568 O O . ASP A 1 75 ? 2.624 25.030 2.906 1.00 48.16 75 ASP A O 1
ATOM 572 N N . ALA A 1 76 ? 2.217 25.633 5.026 1.00 39.66 76 ALA A N 1
ATOM 573 C CA . ALA A 1 76 ? 3.071 24.628 5.648 1.00 39.66 76 ALA A CA 1
ATOM 574 C C . ALA A 1 76 ? 2.518 23.197 5.498 1.00 39.66 76 ALA A C 1
ATOM 576 O O . ALA A 1 76 ? 3.270 22.288 5.146 1.00 39.66 76 ALA A O 1
ATOM 577 N N . VAL A 1 77 ? 1.209 22.991 5.697 1.00 41.97 77 VAL A N 1
ATOM 578 C CA . VAL A 1 77 ? 0.550 21.683 5.527 1.00 41.97 77 VAL A CA 1
ATOM 579 C C . VAL A 1 77 ? 0.580 21.264 4.057 1.00 41.97 77 VAL A C 1
ATOM 581 O O . VAL A 1 77 ? 0.993 20.150 3.750 1.00 41.97 77 VAL A O 1
ATOM 584 N N . ALA A 1 78 ? 0.280 22.179 3.128 1.00 44.88 78 ALA A N 1
ATOM 585 C CA . ALA A 1 78 ? 0.335 21.893 1.692 1.00 44.88 78 ALA A CA 1
ATOM 586 C C . ALA A 1 78 ? 1.758 21.546 1.203 1.00 44.88 78 ALA A C 1
ATOM 588 O O . ALA A 1 78 ? 1.936 20.632 0.392 1.00 44.88 78 ALA A O 1
ATOM 589 N N . LYS A 1 79 ? 2.793 22.238 1.711 1.00 49.91 79 LYS A N 1
ATOM 590 C CA . LYS A 1 79 ? 4.205 21.915 1.427 1.00 49.91 79 LYS A CA 1
ATOM 591 C C . LYS A 1 79 ? 4.602 20.546 1.984 1.00 49.91 79 LYS A C 1
ATOM 593 O O . LYS A 1 79 ? 5.299 19.802 1.296 1.00 49.91 79 LYS A O 1
ATOM 598 N N . ASN A 1 80 ? 4.143 20.195 3.184 1.00 50.78 80 ASN A N 1
ATOM 599 C CA . ASN A 1 80 ? 4.423 18.896 3.797 1.00 50.78 80 ASN A CA 1
ATOM 600 C C . ASN A 1 80 ? 3.718 17.745 3.063 1.00 50.78 80 ASN A C 1
ATOM 602 O O . ASN A 1 80 ? 4.356 16.728 2.801 1.00 50.78 80 ASN A O 1
ATOM 606 N N . CYS A 1 81 ? 2.468 17.927 2.626 1.00 53.88 81 CYS A N 1
ATOM 607 C CA . CYS A 1 81 ? 1.758 16.947 1.799 1.00 53.88 81 CYS A CA 1
ATOM 608 C C . CYS A 1 81 ? 2.456 16.720 0.449 1.00 53.88 81 CYS A C 1
ATOM 610 O O . CYS A 1 81 ? 2.661 15.578 0.055 1.00 53.88 81 CYS A O 1
ATOM 612 N N . ARG A 1 82 ? 2.904 17.783 -0.239 1.00 61.62 82 ARG A N 1
ATOM 613 C CA . ARG A 1 82 ? 3.665 17.643 -1.498 1.00 61.62 82 ARG A CA 1
ATOM 614 C C . ARG A 1 82 ? 4.992 16.912 -1.302 1.00 61.62 82 ARG A C 1
ATOM 616 O O . ARG A 1 82 ? 5.364 16.097 -2.137 1.00 61.62 82 ARG A O 1
ATOM 623 N N . ARG A 1 83 ? 5.703 17.190 -0.203 1.00 62.44 83 ARG A N 1
ATOM 624 C CA . ARG A 1 83 ? 6.943 16.476 0.145 1.00 62.44 83 ARG A CA 1
ATOM 625 C C . ARG A 1 83 ? 6.689 14.989 0.370 1.00 62.44 83 ARG A C 1
ATOM 627 O O . ARG A 1 83 ? 7.460 14.182 -0.133 1.00 62.44 83 ARG A O 1
ATOM 634 N N . LEU A 1 84 ? 5.610 14.645 1.069 1.00 61.72 84 LEU A N 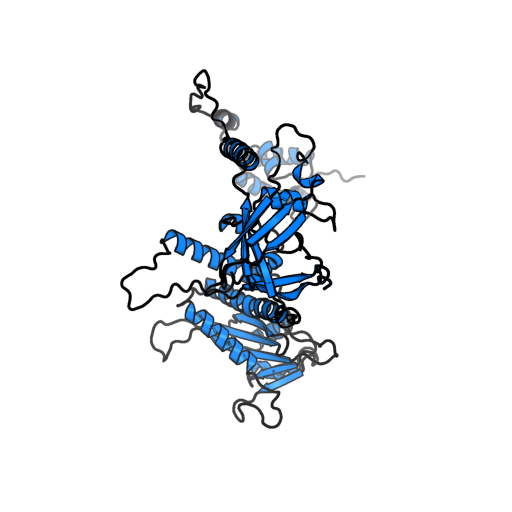1
ATOM 635 C CA . LEU A 1 84 ? 5.220 13.258 1.305 1.00 61.72 84 LEU A CA 1
ATOM 636 C C . LEU A 1 84 ? 4.846 12.540 -0.001 1.00 61.72 84 LEU A C 1
ATOM 638 O O . LEU A 1 84 ? 5.342 11.449 -0.244 1.00 61.72 84 LEU A O 1
ATOM 642 N N . VAL A 1 85 ? 4.045 13.166 -0.869 1.00 66.81 85 VAL A N 1
ATOM 643 C CA . VAL A 1 85 ? 3.669 12.592 -2.176 1.00 66.81 85 VAL A CA 1
ATOM 644 C C . VAL A 1 85 ? 4.898 12.358 -3.056 1.00 66.81 85 VAL A C 1
ATOM 646 O O . VAL A 1 85 ? 5.037 11.291 -3.648 1.00 66.81 85 VAL A O 1
ATOM 649 N N . ASN A 1 86 ? 5.824 13.320 -3.108 1.00 73.12 86 ASN A N 1
ATOM 650 C CA . ASN A 1 86 ? 7.067 13.159 -3.862 1.00 73.12 86 ASN A CA 1
ATOM 651 C C . ASN A 1 86 ? 7.940 12.035 -3.290 1.00 73.12 86 ASN A C 1
ATOM 653 O O . ASN A 1 86 ? 8.477 11.249 -4.061 1.00 73.12 86 ASN A O 1
ATOM 657 N N . PHE A 1 87 ? 8.038 11.936 -1.962 1.00 71.75 87 PHE A N 1
ATOM 658 C CA . PHE A 1 87 ? 8.784 10.877 -1.283 1.00 71.75 87 PHE A CA 1
ATOM 659 C C . PHE A 1 87 ? 8.204 9.489 -1.578 1.00 71.75 87 PHE A C 1
ATOM 661 O O . PHE A 1 87 ? 8.937 8.595 -1.984 1.00 71.75 87 PHE A O 1
ATOM 668 N N . ILE A 1 88 ? 6.884 9.330 -1.459 1.00 72.94 88 ILE A N 1
ATOM 669 C CA . ILE A 1 88 ? 6.174 8.092 -1.805 1.00 72.94 88 ILE A CA 1
ATOM 670 C C . ILE A 1 88 ? 6.437 7.705 -3.261 1.00 72.94 88 ILE A C 1
ATOM 672 O O . ILE A 1 88 ? 6.740 6.552 -3.553 1.00 72.94 88 ILE A O 1
ATOM 676 N N . ARG A 1 89 ? 6.348 8.667 -4.181 1.00 81.12 89 ARG A N 1
ATOM 677 C CA . ARG A 1 89 ? 6.628 8.441 -5.600 1.00 81.12 89 ARG A CA 1
ATOM 678 C C . ARG A 1 89 ? 8.070 7.991 -5.830 1.00 81.12 89 ARG A C 1
ATOM 680 O O . ARG A 1 89 ? 8.286 7.077 -6.618 1.00 81.12 89 ARG A O 1
ATOM 687 N N . ASP A 1 90 ? 9.039 8.612 -5.162 1.00 79.50 90 ASP A N 1
ATOM 688 C CA . ASP A 1 90 ? 10.451 8.241 -5.288 1.00 79.50 90 ASP A CA 1
ATOM 689 C C . ASP A 1 90 ? 10.693 6.811 -4.783 1.00 79.50 90 ASP A C 1
ATOM 691 O O . ASP A 1 90 ? 11.429 6.062 -5.421 1.00 79.50 90 ASP A O 1
ATOM 695 N N . ILE A 1 91 ? 10.005 6.409 -3.709 1.00 76.69 91 ILE A N 1
ATOM 696 C CA . ILE A 1 91 ? 10.017 5.033 -3.201 1.00 76.69 91 ILE A CA 1
ATOM 697 C C . ILE A 1 91 ? 9.387 4.059 -4.204 1.00 76.69 91 ILE A C 1
ATOM 699 O O . ILE A 1 91 ? 10.004 3.052 -4.532 1.00 76.69 91 ILE A O 1
ATOM 703 N N . CYS A 1 92 ? 8.184 4.350 -4.715 1.00 81.00 92 CYS A N 1
ATOM 704 C CA . CYS A 1 92 ? 7.522 3.496 -5.712 1.00 81.00 92 CYS A CA 1
ATOM 705 C C . CYS A 1 92 ? 8.412 3.321 -6.949 1.00 81.00 92 CYS A C 1
ATOM 707 O O . CYS A 1 92 ? 8.517 2.235 -7.511 1.00 81.00 92 CYS A O 1
ATOM 709 N N . ALA A 1 93 ? 9.074 4.402 -7.366 1.00 83.19 93 ALA A N 1
ATOM 710 C CA . ALA A 1 93 ? 9.988 4.368 -8.491 1.00 83.19 93 ALA A CA 1
ATOM 711 C C . ALA A 1 93 ? 11.237 3.524 -8.211 1.00 83.19 93 ALA A C 1
ATOM 713 O O . ALA A 1 93 ? 11.705 2.832 -9.110 1.00 83.19 93 ALA A O 1
ATOM 714 N N . GLU A 1 94 ? 11.765 3.563 -6.988 1.00 81.06 94 GLU A N 1
ATOM 715 C CA . GLU A 1 94 ? 12.882 2.715 -6.573 1.00 81.06 94 GLU A CA 1
ATOM 716 C C . GLU A 1 94 ? 12.487 1.235 -6.479 1.00 81.06 94 GLU A C 1
ATOM 718 O O . GLU A 1 94 ? 13.252 0.396 -6.945 1.00 81.06 94 GLU A O 1
ATOM 723 N N . ASP A 1 95 ? 11.292 0.903 -5.974 1.00 81.44 95 ASP A N 1
ATOM 724 C CA . ASP A 1 95 ? 10.801 -0.486 -5.934 1.00 81.44 95 ASP A CA 1
ATOM 725 C C . ASP A 1 95 ? 10.703 -1.084 -7.342 1.00 81.44 95 ASP A C 1
ATOM 727 O O . ASP A 1 95 ? 11.237 -2.161 -7.586 1.00 81.44 95 ASP A O 1
ATOM 731 N N . VAL A 1 96 ? 10.116 -0.359 -8.304 1.00 84.25 96 VAL A N 1
ATOM 732 C CA . VAL A 1 96 ? 10.043 -0.825 -9.704 1.00 84.25 96 VAL A CA 1
ATOM 733 C C . VAL A 1 96 ? 11.434 -1.023 -10.312 1.00 84.25 96 VAL A C 1
ATOM 735 O O . VAL A 1 96 ? 11.626 -1.946 -11.098 1.00 84.25 96 VAL A O 1
ATOM 738 N N . ARG A 1 97 ? 12.414 -0.179 -9.957 1.00 83.62 97 ARG A N 1
ATOM 739 C CA . ARG A 1 97 ? 13.796 -0.317 -10.448 1.00 83.62 97 ARG A CA 1
ATOM 740 C C . ARG A 1 97 ? 14.527 -1.508 -9.835 1.00 83.62 97 ARG A C 1
ATOM 742 O O . ARG A 1 97 ? 15.271 -2.175 -10.543 1.00 83.62 97 ARG A O 1
ATOM 749 N N . ARG A 1 98 ? 14.358 -1.744 -8.531 1.00 80.38 98 ARG A N 1
ATOM 750 C CA . ARG A 1 98 ? 15.019 -2.844 -7.809 1.00 80.38 98 ARG A CA 1
ATOM 751 C C . ARG A 1 98 ? 14.387 -4.195 -8.102 1.00 80.38 98 ARG A C 1
ATOM 753 O O . ARG A 1 98 ? 15.098 -5.190 -8.144 1.00 80.38 98 ARG A O 1
ATOM 760 N N . ASN A 1 99 ? 13.074 -4.207 -8.317 1.00 80.56 99 ASN A N 1
ATOM 761 C CA . ASN A 1 99 ? 12.270 -5.407 -8.491 1.00 80.56 99 ASN A CA 1
ATOM 762 C C . ASN A 1 99 ? 11.581 -5.411 -9.870 1.00 80.56 99 ASN A C 1
ATOM 764 O O . ASN A 1 99 ? 10.346 -5.340 -9.931 1.00 80.56 99 ASN A O 1
ATOM 768 N N . PRO A 1 100 ? 12.345 -5.475 -10.980 1.00 79.56 100 PRO A N 1
ATOM 769 C CA . PRO A 1 100 ? 11.771 -5.562 -12.316 1.00 79.56 100 PRO A CA 1
ATOM 770 C C . PRO A 1 100 ? 10.978 -6.866 -12.453 1.00 79.56 100 PRO A C 1
ATOM 772 O O . PRO A 1 100 ? 11.489 -7.949 -12.173 1.00 79.56 100 PRO A O 1
ATOM 775 N N . ARG A 1 101 ? 9.715 -6.763 -12.874 1.00 83.19 101 ARG A N 1
ATOM 776 C CA . ARG A 1 101 ? 8.866 -7.928 -13.143 1.00 83.19 101 ARG A CA 1
ATOM 777 C C . ARG A 1 101 ? 8.938 -8.256 -14.624 1.00 83.19 101 ARG A C 1
ATOM 779 O O . ARG A 1 101 ? 8.630 -7.396 -15.447 1.00 83.19 101 ARG A O 1
ATOM 786 N N . GLN A 1 102 ? 9.355 -9.474 -14.941 1.00 89.75 102 GLN A N 1
ATOM 787 C CA . GLN A 1 102 ? 9.267 -9.987 -16.302 1.00 89.75 102 GLN A CA 1
ATOM 788 C C . GLN A 1 102 ? 7.816 -10.375 -16.608 1.00 89.75 102 GLN A C 1
ATOM 790 O O . GLN A 1 102 ? 7.053 -10.707 -15.701 1.00 89.75 102 GLN A O 1
ATOM 795 N N . LEU A 1 103 ? 7.443 -10.265 -17.876 1.00 90.94 103 LEU A N 1
ATOM 796 C CA . LEU A 1 103 ? 6.111 -10.518 -18.409 1.00 90.94 103 LEU A CA 1
ATOM 797 C C . LEU A 1 103 ? 6.120 -11.803 -19.237 1.00 90.94 103 LEU A C 1
ATOM 799 O O . LEU A 1 103 ? 7.148 -12.169 -19.817 1.00 90.94 103 LEU A O 1
ATOM 803 N N . GLY A 1 104 ? 4.956 -12.434 -19.353 1.00 89.38 104 GLY A N 1
ATOM 804 C CA . GLY A 1 104 ? 4.761 -13.568 -20.249 1.00 89.38 104 GLY A CA 1
ATOM 805 C C . GLY A 1 104 ? 5.389 -14.874 -19.751 1.00 89.38 104 GLY A C 1
ATOM 806 O O . GLY A 1 104 ? 5.553 -15.084 -18.551 1.00 89.38 104 GLY A O 1
ATOM 807 N N . GLY A 1 105 ? 5.740 -15.760 -20.682 1.00 90.56 105 GLY A N 1
ATOM 808 C CA . GLY A 1 105 ? 6.194 -17.126 -20.420 1.00 90.56 105 GLY A CA 1
ATOM 809 C C . GLY A 1 105 ? 5.064 -18.138 -20.592 1.00 90.56 105 GLY A C 1
ATOM 810 O O . GLY A 1 105 ? 4.239 -17.988 -21.490 1.00 90.56 105 GLY A O 1
ATOM 811 N N . PHE A 1 106 ? 5.031 -19.154 -19.732 1.00 88.62 106 PHE A N 1
ATOM 812 C CA . PHE A 1 106 ? 3.971 -20.161 -19.703 1.00 88.62 106 PHE A CA 1
ATOM 813 C C . PHE A 1 106 ? 3.152 -20.038 -18.420 1.00 88.62 106 PHE A C 1
ATOM 815 O O . PHE A 1 106 ? 3.707 -19.784 -17.349 1.00 88.62 106 PHE A O 1
ATOM 822 N N . ASP A 1 107 ? 1.842 -20.232 -18.530 1.00 87.31 107 ASP A N 1
ATOM 823 C CA . ASP A 1 107 ? 0.947 -20.312 -17.383 1.00 87.31 107 ASP A CA 1
ATOM 824 C C . ASP A 1 107 ? 1.104 -21.658 -16.639 1.00 87.31 107 ASP A C 1
ATOM 826 O O . ASP A 1 107 ? 1.864 -22.547 -17.037 1.00 87.31 107 ASP A O 1
ATOM 830 N N . ASN A 1 108 ? 0.349 -21.841 -15.552 1.00 85.19 108 ASN A N 1
ATOM 831 C CA . ASN A 1 108 ? 0.365 -23.086 -14.771 1.00 85.19 108 ASN A CA 1
ATOM 832 C C . ASN A 1 108 ? -0.104 -24.323 -15.565 1.00 85.19 108 ASN A C 1
ATOM 834 O O . ASN A 1 108 ? 0.128 -25.449 -15.125 1.00 85.19 108 ASN A O 1
ATOM 838 N N . ASN A 1 109 ? -0.764 -24.124 -16.709 1.00 86.25 109 ASN A N 1
ATOM 839 C CA . ASN A 1 109 ? -1.276 -25.174 -17.586 1.00 86.25 109 ASN A CA 1
ATOM 840 C C . ASN A 1 109 ? -0.345 -25.444 -18.782 1.00 86.25 109 ASN A C 1
ATOM 842 O O . ASN A 1 109 ? -0.660 -26.291 -19.619 1.00 86.25 109 ASN A O 1
ATOM 846 N N . GLY A 1 110 ? 0.791 -24.745 -18.876 1.00 84.62 110 GLY A N 1
ATOM 847 C CA . GLY A 1 110 ? 1.739 -24.863 -19.983 1.00 84.62 110 GLY A CA 1
ATOM 848 C C . GLY A 1 110 ? 1.318 -24.130 -21.261 1.00 84.62 110 GLY A C 1
ATOM 849 O O . GLY A 1 110 ? 1.896 -24.389 -22.315 1.00 84.62 110 GLY A O 1
ATOM 850 N N . GLN A 1 111 ? 0.331 -23.234 -21.200 1.00 87.38 111 GLN A N 1
ATOM 851 C CA . GLN A 1 111 ? -0.073 -22.376 -22.313 1.00 87.38 111 GLN A CA 1
ATOM 852 C C . GLN A 1 111 ? 0.741 -21.076 -22.330 1.00 87.38 111 GLN A C 1
ATOM 854 O O . GLN A 1 111 ? 1.093 -20.558 -21.268 1.00 87.38 111 GLN A O 1
ATOM 859 N N . PRO A 1 112 ? 1.066 -20.537 -23.519 1.00 89.81 112 PRO A N 1
ATOM 860 C CA . PRO A 1 112 ? 1.816 -19.297 -23.630 1.00 89.81 112 PRO A CA 1
ATOM 861 C C . PRO A 1 112 ? 0.976 -18.120 -23.125 1.00 89.81 112 PRO A C 1
ATOM 863 O O . PRO A 1 112 ? -0.170 -17.929 -23.527 1.00 89.81 112 PRO A O 1
ATOM 866 N N . ILE A 1 113 ? 1.565 -17.309 -22.254 1.00 92.12 113 ILE A N 1
ATOM 867 C CA . ILE A 1 113 ? 0.928 -16.106 -21.726 1.00 92.12 113 ILE A CA 1
ATOM 868 C C . ILE A 1 113 ? 0.945 -15.014 -22.800 1.00 92.12 113 ILE A C 1
ATOM 870 O O . ILE A 1 113 ? 1.978 -14.767 -23.432 1.00 92.12 113 ILE A O 1
ATOM 874 N N . VAL A 1 114 ? -0.191 -14.333 -22.970 1.00 92.19 114 VAL A N 1
ATOM 875 C CA . VAL A 1 114 ? -0.366 -13.283 -23.980 1.00 92.19 114 VAL A CA 1
ATOM 876 C C . VAL A 1 114 ? 0.076 -11.918 -23.448 1.00 92.19 114 VAL A C 1
ATOM 878 O O . VAL A 1 114 ? -0.439 -11.422 -22.439 1.00 92.19 114 VAL A O 1
ATOM 881 N N . VAL A 1 115 ? 0.995 -11.277 -24.169 1.00 93.88 115 VAL A N 1
ATOM 882 C CA . VAL A 1 115 ? 1.520 -9.939 -23.881 1.00 93.88 115 VAL A CA 1
ATOM 883 C C . VAL A 1 115 ? 1.275 -9.017 -25.071 1.00 93.88 115 VAL A C 1
ATOM 885 O O . VAL A 1 115 ? 1.745 -9.262 -26.179 1.00 93.88 115 VAL A O 1
ATOM 888 N N . GLU A 1 116 ? 0.567 -7.917 -24.834 1.00 93.69 116 GLU A N 1
ATOM 889 C CA . GLU A 1 116 ? 0.376 -6.852 -25.819 1.00 93.69 116 GLU A CA 1
ATOM 890 C C . GLU A 1 116 ? 1.494 -5.816 -25.695 1.00 93.69 116 GLU A C 1
ATOM 892 O O . GLU A 1 116 ? 1.778 -5.344 -24.589 1.00 93.69 116 GLU A O 1
ATOM 897 N N . ILE A 1 117 ? 2.094 -5.429 -26.822 1.00 93.94 117 ILE A N 1
ATOM 898 C CA . ILE A 1 117 ? 3.150 -4.412 -26.889 1.00 93.94 117 ILE A CA 1
ATOM 899 C C . ILE A 1 117 ? 2.767 -3.275 -27.838 1.00 93.94 117 ILE A C 1
ATOM 901 O O . ILE A 1 117 ? 2.095 -3.501 -28.842 1.00 93.94 117 ILE A O 1
ATOM 905 N N . ASP A 1 118 ? 3.190 -2.053 -27.514 1.00 93.00 118 ASP A N 1
ATOM 906 C CA . ASP A 1 118 ? 2.930 -0.863 -28.337 1.00 93.00 118 ASP A CA 1
ATOM 907 C C . ASP A 1 118 ? 3.889 0.295 -27.988 1.00 93.00 118 ASP A C 1
ATOM 909 O O . ASP A 1 118 ? 4.462 0.347 -26.889 1.00 93.00 118 ASP A O 1
ATOM 913 N N . GLU A 1 119 ? 4.030 1.275 -28.889 1.00 92.38 119 GLU A N 1
ATOM 914 C CA . GLU A 1 119 ? 4.669 2.562 -28.607 1.00 92.38 119 GLU A CA 1
ATOM 915 C C . GLU A 1 119 ? 3.712 3.746 -28.661 1.00 92.38 119 GLU A C 1
ATOM 917 O O . GLU A 1 119 ? 2.911 3.939 -29.570 1.00 92.38 119 GLU A O 1
ATOM 922 N N . SER A 1 120 ? 3.931 4.701 -27.759 1.00 91.00 120 SER A N 1
ATOM 923 C CA . SER A 1 120 ? 3.202 5.962 -27.791 1.00 91.00 120 SER A CA 1
ATOM 924 C C . SER A 1 120 ? 4.119 7.166 -27.630 1.00 91.00 120 SER A C 1
ATOM 926 O O . SER A 1 120 ? 4.955 7.244 -26.731 1.00 91.00 120 SER A O 1
ATOM 928 N N . TYR A 1 121 ? 3.862 8.202 -28.432 1.00 87.44 121 TYR A N 1
ATOM 929 C CA . TYR A 1 121 ? 4.529 9.496 -28.310 1.00 87.44 121 TYR A CA 1
ATOM 930 C C . TYR A 1 121 ? 3.842 10.408 -27.280 1.00 87.44 121 TYR A C 1
ATOM 932 O O . TYR A 1 121 ? 2.639 10.684 -27.348 1.00 87.44 121 TYR A O 1
ATOM 940 N N . PHE A 1 122 ? 4.615 10.916 -26.323 1.00 83.19 122 PHE A N 1
ATOM 941 C CA . PHE A 1 122 ? 4.162 11.800 -25.250 1.00 83.19 122 PHE A CA 1
ATOM 942 C C . PHE A 1 122 ? 4.595 13.251 -25.494 1.00 83.19 122 PHE A C 1
ATOM 944 O O . PHE A 1 122 ? 5.609 13.530 -26.126 1.00 83.19 122 PHE A O 1
ATOM 951 N N . PHE A 1 123 ? 3.823 14.195 -24.944 1.00 74.75 123 PHE A N 1
ATOM 952 C CA . PHE A 1 123 ? 4.095 15.642 -24.982 1.00 74.75 123 PHE A CA 1
ATOM 953 C C . PHE A 1 123 ? 4.074 16.295 -26.379 1.00 74.75 123 PHE A C 1
ATOM 955 O O . PHE A 1 123 ? 4.882 17.171 -26.686 1.00 74.75 123 PHE A O 1
ATOM 962 N N . ARG A 1 124 ? 3.088 15.943 -27.218 1.00 67.88 124 ARG A N 1
ATOM 963 C CA . ARG A 1 124 ? 2.797 16.673 -28.465 1.00 67.88 124 ARG A CA 1
ATOM 964 C C . ARG A 1 124 ? 2.054 17.987 -28.184 1.00 67.88 124 ARG A C 1
ATOM 966 O O . ARG A 1 124 ? 1.203 18.062 -27.298 1.00 67.88 124 ARG A O 1
ATOM 973 N N . ARG A 1 125 ? 2.315 19.020 -28.992 1.00 65.50 125 ARG A N 1
ATOM 974 C CA . ARG A 1 125 ? 1.469 20.225 -29.035 1.00 65.50 125 ARG A CA 1
ATOM 975 C C . ARG A 1 125 ? 0.038 19.863 -29.428 1.00 65.50 125 ARG A C 1
ATOM 977 O O . ARG A 1 125 ? -0.173 19.185 -30.433 1.00 65.50 125 ARG A O 1
ATOM 984 N N . LYS A 1 126 ? -0.946 20.409 -28.714 1.00 53.03 126 LYS A N 1
ATOM 985 C CA . LYS A 1 126 ? -2.342 20.358 -29.161 1.00 53.03 126 LYS A CA 1
ATOM 986 C C . LYS A 1 126 ? -2.490 21.276 -30.384 1.00 53.03 126 LYS A C 1
ATOM 988 O O . LYS A 1 126 ? -2.196 22.466 -30.292 1.00 53.03 126 LYS A O 1
ATOM 993 N N . PHE A 1 127 ? -2.895 20.726 -31.529 1.00 56.50 127 PHE A N 1
ATOM 994 C CA . PHE A 1 127 ? -3.129 21.477 -32.776 1.00 56.50 127 PHE A CA 1
ATOM 995 C C . PHE A 1 127 ? -1.942 22.334 -33.258 1.00 56.50 127 PHE A C 1
ATOM 997 O O . PHE A 1 127 ? -2.141 23.410 -33.811 1.00 56.50 127 PHE A O 1
ATOM 1004 N N . HIS A 1 128 ? -0.701 21.904 -33.002 1.00 59.34 128 HIS A N 1
ATOM 1005 C CA . HIS A 1 128 ? 0.526 22.654 -33.328 1.00 59.34 128 HIS A CA 1
ATOM 1006 C C . HIS A 1 128 ? 0.655 24.051 -32.673 1.00 59.34 128 HIS A C 1
ATOM 1008 O O . HIS A 1 128 ? 1.642 24.747 -32.922 1.00 59.34 128 HIS A O 1
ATOM 1014 N N . ARG A 1 129 ? -0.255 24.434 -31.765 1.00 52.00 129 ARG A N 1
ATOM 1015 C CA . ARG A 1 129 ? -0.261 25.721 -31.046 1.00 52.00 129 ARG A CA 1
ATOM 1016 C C . ARG A 1 129 ? 0.370 25.591 -29.647 1.00 52.00 129 ARG A C 1
ATOM 1018 O O . ARG A 1 129 ? 0.298 24.533 -29.023 1.00 52.00 129 ARG A O 1
ATOM 1025 N N . GLY A 1 130 ? 0.987 26.667 -29.145 1.00 61.12 130 GLY A N 1
ATOM 1026 C CA . GLY A 1 130 ? 1.583 26.744 -27.796 1.00 61.12 130 GLY A CA 1
ATOM 1027 C C . GLY A 1 130 ? 3.090 26.434 -27.709 1.00 61.12 130 GLY A C 1
ATOM 1028 O O . GLY A 1 130 ? 3.795 26.388 -28.718 1.00 61.12 130 GLY A O 1
ATOM 1029 N N . ARG A 1 131 ? 3.611 26.246 -26.481 1.00 60.78 131 ARG A N 1
ATOM 1030 C CA . ARG A 1 131 ? 5.049 26.029 -26.198 1.00 60.78 131 ARG A CA 1
ATOM 1031 C C . ARG A 1 131 ? 5.606 24.846 -27.002 1.00 60.78 131 ARG A C 1
ATOM 1033 O O . ARG A 1 131 ? 4.962 23.809 -27.138 1.00 60.78 131 ARG A O 1
ATOM 1040 N N . ARG A 1 132 ? 6.807 24.996 -27.579 1.00 60.00 132 ARG A N 1
ATOM 1041 C CA . ARG A 1 132 ? 7.523 23.885 -28.236 1.00 60.00 132 ARG A CA 1
ATOM 1042 C C . ARG A 1 132 ? 8.113 23.000 -27.143 1.00 60.00 132 ARG A C 1
ATOM 1044 O O . ARG A 1 132 ? 8.903 23.481 -26.336 1.00 60.00 132 ARG A O 1
ATOM 1051 N N . VAL A 1 133 ? 7.677 21.750 -27.090 1.00 65.56 133 VAL A N 1
ATOM 1052 C CA . VAL A 1 133 ? 8.215 20.738 -26.180 1.00 65.56 133 VAL A CA 1
ATOM 1053 C C . VAL A 1 133 ? 8.689 19.592 -27.061 1.00 65.56 133 VAL A C 1
ATOM 1055 O O . VAL A 1 133 ? 7.942 19.152 -27.934 1.00 65.56 133 VAL A O 1
ATOM 1058 N N . ASN A 1 134 ? 9.937 19.164 -26.878 1.00 71.31 134 ASN A N 1
ATOM 1059 C CA . ASN A 1 134 ? 10.428 17.942 -27.508 1.00 71.31 134 ASN A CA 1
ATOM 1060 C C . ASN A 1 134 ? 9.733 16.782 -26.801 1.00 71.31 134 ASN A C 1
ATOM 1062 O O . ASN A 1 134 ? 9.887 16.633 -25.586 1.00 71.31 134 ASN A O 1
ATOM 1066 N N . GLY A 1 135 ? 8.915 16.039 -27.540 1.00 76.81 135 GLY A N 1
ATOM 1067 C CA . GLY A 1 135 ? 8.208 14.897 -26.990 1.00 76.81 135 GLY A CA 1
ATOM 1068 C C . GLY A 1 135 ? 9.140 13.724 -26.722 1.00 76.81 135 GLY A C 1
ATOM 1069 O O . GLY A 1 135 ? 10.342 13.782 -26.988 1.00 76.81 135 GLY A O 1
ATOM 1070 N N . LEU A 1 136 ? 8.569 12.684 -26.133 1.00 86.94 136 LEU A N 1
ATOM 1071 C CA . LEU A 1 136 ? 9.275 11.471 -25.738 1.00 86.94 136 LEU A CA 1
ATOM 1072 C C . LEU A 1 136 ? 8.551 10.273 -26.330 1.00 86.94 136 LEU A C 1
ATOM 1074 O O . LEU A 1 136 ? 7.323 10.218 -26.267 1.00 86.94 136 LEU A O 1
ATOM 1078 N N . TRP A 1 137 ? 9.306 9.328 -26.876 1.00 90.56 137 TRP A N 1
ATOM 1079 C CA . TRP A 1 137 ? 8.776 8.015 -27.203 1.00 90.56 137 TRP A CA 1
ATOM 1080 C C . TRP A 1 137 ? 8.783 7.148 -25.954 1.00 90.56 137 TRP A C 1
ATOM 1082 O O . TRP A 1 137 ? 9.722 7.189 -25.155 1.00 90.56 137 TRP A O 1
ATOM 1092 N N . LEU A 1 138 ? 7.698 6.413 -25.759 1.00 92.81 138 LEU A N 1
ATOM 1093 C CA . LEU A 1 138 ? 7.600 5.397 -24.730 1.00 92.81 138 LEU A CA 1
ATOM 1094 C C . LEU A 1 138 ? 7.218 4.077 -25.385 1.00 92.81 138 LEU A C 1
ATOM 1096 O O . LEU A 1 138 ? 6.391 4.073 -26.294 1.00 92.81 138 LEU A O 1
ATOM 1100 N N . PHE A 1 139 ? 7.783 2.999 -24.864 1.00 94.38 139 PHE A N 1
ATOM 1101 C CA . PHE A 1 139 ? 7.420 1.620 -25.165 1.00 94.38 139 PHE A CA 1
ATOM 1102 C C . PHE A 1 139 ? 6.688 1.037 -23.951 1.00 94.38 139 PHE A C 1
ATOM 1104 O O . PHE A 1 139 ? 7.102 1.286 -22.813 1.00 94.38 139 PHE A O 1
ATOM 1111 N N . ALA A 1 140 ? 5.590 0.317 -24.166 1.00 93.69 140 ALA A N 1
ATOM 1112 C CA . ALA A 1 140 ? 4.857 -0.370 -23.107 1.00 93.69 140 ALA A CA 1
ATOM 1113 C C . ALA A 1 140 ? 4.558 -1.815 -23.492 1.00 93.69 140 ALA A C 1
ATOM 1115 O O . ALA A 1 140 ? 4.344 -2.119 -24.662 1.00 93.69 140 ALA A O 1
ATOM 1116 N N . ALA A 1 141 ? 4.492 -2.667 -22.475 1.00 93.88 141 ALA A N 1
ATOM 1117 C CA . ALA A 1 141 ? 4.001 -4.030 -22.595 1.00 93.88 141 ALA A CA 1
ATOM 1118 C C . ALA A 1 141 ? 3.042 -4.331 -21.438 1.00 93.88 141 ALA A C 1
ATOM 1120 O O . ALA A 1 141 ? 3.267 -3.862 -20.315 1.00 93.88 141 ALA A O 1
ATOM 1121 N N . ILE A 1 142 ? 1.976 -5.082 -21.706 1.00 93.00 142 ILE A N 1
ATOM 1122 C CA . ILE A 1 142 ? 0.986 -5.503 -20.710 1.00 93.00 142 ILE A CA 1
ATOM 1123 C C . ILE A 1 142 ? 0.575 -6.953 -20.935 1.00 93.00 142 ILE A C 1
ATOM 1125 O O . ILE A 1 142 ? 0.268 -7.367 -22.048 1.00 93.00 142 ILE A O 1
ATOM 1129 N N . GLU A 1 143 ? 0.549 -7.712 -19.852 1.00 92.19 143 GLU A N 1
ATOM 1130 C CA . GLU A 1 143 ? 0.010 -9.060 -19.810 1.00 92.19 143 GLU A CA 1
ATOM 1131 C C . GLU A 1 143 ? -1.511 -9.005 -19.629 1.00 92.19 143 GLU A C 1
ATOM 1133 O O . GLU A 1 143 ? -2.008 -8.294 -18.748 1.00 92.19 143 GLU A O 1
ATOM 1138 N N . ARG A 1 144 ? -2.255 -9.743 -20.459 1.00 87.44 144 ARG A N 1
ATOM 1139 C CA . ARG A 1 144 ? -3.723 -9.640 -20.506 1.00 87.44 144 ARG A CA 1
ATOM 1140 C C . ARG A 1 144 ? -4.409 -10.077 -19.214 1.00 87.44 144 ARG A C 1
ATOM 1142 O O . ARG A 1 144 ? -5.266 -9.352 -18.712 1.00 87.44 144 ARG A O 1
ATOM 1149 N N . ASP A 1 145 ? -4.016 -11.222 -18.667 1.00 83.00 145 ASP A N 1
ATOM 1150 C CA . ASP A 1 145 ? -4.743 -11.849 -17.558 1.00 83.00 145 ASP A CA 1
ATOM 1151 C C . ASP A 1 145 ? -4.317 -11.283 -16.198 1.00 83.00 145 ASP A C 1
ATOM 1153 O O . ASP A 1 145 ? -5.140 -10.860 -15.373 1.00 83.00 145 ASP A O 1
ATOM 1157 N N . SER A 1 146 ? -3.006 -11.205 -15.963 1.00 82.19 146 SER A N 1
ATOM 1158 C CA . SER A 1 146 ? -2.471 -10.703 -14.697 1.00 82.19 146 SER A CA 1
ATOM 1159 C C . SER A 1 146 ? -2.640 -9.181 -14.563 1.00 82.19 146 SER A C 1
ATOM 1161 O O . SER A 1 146 ? -2.877 -8.670 -13.462 1.00 82.19 146 SER A O 1
ATOM 1163 N N . GLY A 1 147 ? -2.588 -8.445 -15.681 1.00 83.12 147 GLY A N 1
ATOM 1164 C CA . GLY A 1 147 ? -2.489 -6.986 -15.703 1.00 83.12 147 GLY A CA 1
ATOM 1165 C C . GLY A 1 147 ? -1.093 -6.465 -15.342 1.00 83.12 147 GLY A C 1
ATOM 1166 O O . GLY A 1 147 ? -0.927 -5.257 -15.139 1.00 83.12 147 GLY A O 1
ATOM 1167 N N . LEU A 1 148 ? -0.087 -7.346 -15.248 1.00 88.81 148 LEU A N 1
ATOM 1168 C CA . LEU A 1 148 ? 1.309 -6.945 -15.110 1.00 88.81 148 LEU A CA 1
ATOM 1169 C C . LEU A 1 148 ? 1.715 -6.113 -16.326 1.00 88.81 148 LEU A C 1
ATOM 1171 O O . LEU A 1 148 ? 1.397 -6.448 -17.464 1.00 88.81 148 LEU A O 1
ATOM 1175 N N . CYS A 1 149 ? 2.417 -5.007 -16.095 1.00 91.56 149 CYS A N 1
ATOM 1176 C CA . CYS A 1 149 ? 2.834 -4.130 -17.176 1.00 91.56 149 CYS A CA 1
ATOM 1177 C C . CYS A 1 149 ? 4.199 -3.500 -16.921 1.00 91.56 149 CYS A C 1
ATOM 1179 O O . CYS A 1 149 ? 4.652 -3.360 -15.783 1.00 91.56 149 CYS A O 1
ATOM 1181 N N . MET A 1 150 ? 4.830 -3.073 -18.008 1.00 91.94 150 MET A N 1
ATOM 1182 C CA . MET A 1 150 ? 6.047 -2.272 -18.005 1.00 91.94 150 MET A CA 1
ATOM 1183 C C . MET A 1 150 ? 5.862 -1.060 -18.913 1.00 91.94 150 MET A C 1
ATOM 1185 O O . MET A 1 150 ? 5.117 -1.102 -19.892 1.00 91.94 150 MET A O 1
ATOM 1189 N N . MET A 1 151 ? 6.548 0.036 -18.589 1.00 92.81 151 MET A N 1
ATOM 1190 C CA . MET A 1 151 ? 6.624 1.219 -19.447 1.00 92.81 151 MET A CA 1
ATOM 1191 C C . MET A 1 151 ? 8.031 1.810 -19.383 1.00 92.81 151 MET A C 1
ATOM 1193 O O . MET A 1 151 ? 8.530 2.085 -18.292 1.00 92.81 151 MET A O 1
ATOM 1197 N N . GLU A 1 152 ? 8.643 2.040 -20.541 1.00 90.88 152 GLU A N 1
ATOM 1198 C CA . GLU A 1 152 ? 10.012 2.540 -20.674 1.00 90.88 152 GLU A CA 1
ATOM 1199 C C . GLU A 1 152 ? 10.085 3.755 -21.593 1.00 90.88 152 GLU A C 1
ATOM 1201 O O . GLU A 1 152 ? 9.385 3.838 -22.603 1.00 90.88 152 GLU A O 1
ATOM 1206 N N . VAL A 1 153 ? 10.945 4.716 -21.248 1.00 90.94 153 VAL A N 1
ATOM 1207 C CA . VAL A 1 153 ? 11.221 5.875 -22.106 1.00 90.94 153 VAL A CA 1
ATOM 1208 C C . VAL A 1 153 ? 12.313 5.493 -23.092 1.00 90.94 153 VAL A C 1
ATOM 1210 O O . VAL A 1 153 ? 13.431 5.189 -22.684 1.00 90.94 153 VAL A O 1
ATOM 1213 N N . VAL A 1 154 ? 12.011 5.575 -24.385 1.00 90.56 154 VAL A N 1
ATOM 1214 C CA . VAL A 1 154 ? 12.942 5.207 -25.454 1.00 90.56 154 VAL A CA 1
ATOM 1215 C C . VAL A 1 154 ? 13.350 6.434 -26.272 1.00 90.56 154 VAL A C 1
ATOM 1217 O O . VAL A 1 154 ? 12.536 7.338 -26.490 1.00 90.56 154 VAL A O 1
ATOM 1220 N N . PRO A 1 155 ? 14.617 6.520 -26.713 1.00 86.75 155 PRO A N 1
ATOM 1221 C CA . PRO A 1 155 ? 15.060 7.608 -27.578 1.00 86.75 155 PRO A CA 1
ATOM 1222 C C . PRO A 1 155 ? 14.385 7.535 -28.955 1.00 86.75 155 PRO A C 1
ATOM 1224 O O . PRO A 1 155 ? 13.915 8.556 -29.458 1.00 86.75 155 PRO A O 1
ATOM 1227 N N . GLU A 1 156 ? 14.286 6.330 -29.525 1.00 87.50 156 GLU A N 1
ATOM 1228 C CA . GLU A 1 156 ? 13.720 6.066 -30.848 1.00 87.50 156 GLU A CA 1
ATOM 1229 C C . GLU A 1 156 ? 12.954 4.735 -30.876 1.00 87.50 156 GLU A C 1
ATOM 1231 O O . GLU A 1 156 ? 13.223 3.833 -30.087 1.00 87.50 156 GLU A O 1
ATOM 1236 N N . ARG A 1 157 ? 12.008 4.605 -31.813 1.00 88.94 157 ARG A N 1
ATOM 1237 C CA . ARG A 1 157 ? 11.163 3.409 -32.020 1.00 88.94 157 ARG A CA 1
ATOM 1238 C C . ARG A 1 157 ? 11.731 2.440 -33.069 1.00 88.94 157 ARG A C 1
ATOM 1240 O O . ARG A 1 157 ? 11.020 1.948 -33.945 1.00 88.94 157 ARG A O 1
ATOM 1247 N N . THR A 1 158 ? 13.048 2.260 -33.054 1.00 89.75 158 THR A N 1
ATOM 1248 C CA . THR A 1 158 ? 13.765 1.381 -33.989 1.00 89.75 158 THR A CA 1
ATOM 1249 C C . THR A 1 158 ? 13.870 -0.034 -33.428 1.00 89.75 158 THR A C 1
ATOM 1251 O O . THR A 1 158 ? 13.930 -0.215 -32.213 1.00 89.75 158 THR A O 1
ATOM 1254 N N . ALA A 1 159 ? 13.978 -1.042 -34.301 1.00 88.00 159 ALA A N 1
ATOM 1255 C CA . ALA A 1 159 ? 14.177 -2.433 -33.876 1.00 88.00 159 ALA A CA 1
ATOM 1256 C C . ALA A 1 159 ? 15.409 -2.590 -32.963 1.00 88.00 159 ALA A C 1
ATOM 1258 O O . ALA A 1 159 ? 15.353 -3.305 -31.971 1.00 88.00 159 ALA A O 1
ATOM 1259 N N . GLN A 1 160 ? 16.485 -1.839 -33.233 1.00 88.50 160 GLN A N 1
ATOM 1260 C CA . GLN A 1 160 ? 17.697 -1.808 -32.402 1.00 88.50 160 GLN A CA 1
ATOM 1261 C C . GLN A 1 160 ? 17.432 -1.376 -30.951 1.00 88.50 160 GLN A C 1
ATOM 1263 O O . GLN A 1 160 ? 18.165 -1.782 -30.056 1.00 88.50 160 GLN A O 1
ATOM 1268 N N . THR A 1 161 ? 16.402 -0.557 -30.720 1.00 91.31 161 THR A N 1
ATOM 1269 C CA . THR A 1 161 ? 16.026 -0.078 -29.383 1.00 91.31 161 THR A CA 1
ATOM 1270 C C . THR A 1 161 ? 14.983 -0.983 -28.730 1.00 91.31 161 THR A C 1
ATOM 1272 O O . THR A 1 161 ? 15.064 -1.258 -27.537 1.00 91.31 161 THR A O 1
ATOM 1275 N N . LEU A 1 162 ? 14.002 -1.449 -29.505 1.00 91.69 162 LEU A N 1
ATOM 1276 C CA . LEU A 1 162 ? 12.829 -2.160 -28.992 1.00 91.69 162 LEU A CA 1
ATOM 1277 C C . LEU A 1 162 ? 13.097 -3.647 -28.742 1.00 91.69 162 LEU A C 1
ATOM 1279 O O . LEU A 1 162 ? 12.665 -4.182 -27.726 1.00 91.69 162 LEU A O 1
ATOM 1283 N N . VAL A 1 163 ? 13.855 -4.308 -29.621 1.00 90.81 163 VAL A N 1
ATOM 1284 C CA . VAL A 1 163 ? 14.148 -5.746 -29.502 1.00 90.81 163 VAL A CA 1
ATOM 1285 C C . VAL A 1 163 ? 14.883 -6.086 -28.198 1.00 90.81 163 VAL A C 1
ATOM 1287 O O . VAL A 1 163 ? 14.434 -7.005 -27.511 1.00 90.81 163 VAL A O 1
ATOM 1290 N N . PRO A 1 164 ? 15.935 -5.351 -27.776 1.00 91.94 164 PRO A N 1
ATOM 1291 C CA . PRO A 1 164 ? 16.588 -5.622 -26.495 1.00 91.94 164 PRO A CA 1
ATOM 1292 C C . PRO A 1 164 ? 15.650 -5.461 -25.295 1.00 91.94 164 PRO A C 1
ATOM 1294 O O . PRO A 1 164 ? 15.752 -6.222 -24.336 1.00 91.94 164 PRO A O 1
ATOM 1297 N N . LEU A 1 165 ? 14.716 -4.504 -25.347 1.00 91.38 165 LEU A N 1
ATOM 1298 C CA . LEU A 1 165 ? 13.721 -4.320 -24.290 1.00 91.38 165 LEU A CA 1
ATOM 1299 C C . LEU A 1 165 ? 12.749 -5.501 -24.245 1.00 91.38 165 LEU A C 1
ATOM 1301 O O . LEU A 1 165 ? 12.498 -6.036 -23.171 1.00 91.38 165 LEU A 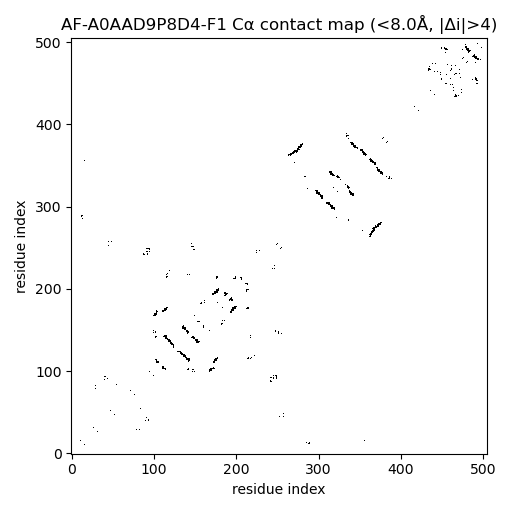O 1
ATOM 1305 N N . ILE A 1 166 ? 12.253 -5.959 -25.395 1.00 91.19 166 ILE A N 1
ATOM 1306 C CA . ILE A 1 166 ? 11.385 -7.142 -25.458 1.00 91.19 166 ILE A CA 1
ATOM 1307 C C . ILE A 1 166 ? 12.105 -8.362 -24.877 1.00 91.19 166 ILE A C 1
ATOM 1309 O O . ILE A 1 166 ? 11.537 -9.050 -24.040 1.00 91.19 166 ILE A O 1
ATOM 1313 N N . GLN A 1 167 ? 13.371 -8.585 -25.233 1.00 90.25 167 GLN A N 1
ATOM 1314 C CA . GLN A 1 167 ? 14.164 -9.704 -24.709 1.00 90.25 167 GLN A CA 1
ATOM 1315 C C . GLN A 1 167 ? 14.450 -9.597 -23.206 1.00 90.25 167 GLN A C 1
ATOM 1317 O O . GLN A 1 167 ? 14.538 -10.608 -22.514 1.00 90.25 167 GLN A O 1
ATOM 1322 N N . GLN A 1 168 ? 14.614 -8.378 -22.694 1.00 90.19 168 GLN A N 1
ATOM 1323 C CA . GLN A 1 168 ? 14.834 -8.137 -21.272 1.00 90.19 168 GLN A CA 1
ATOM 1324 C C . GLN A 1 168 ? 13.565 -8.406 -20.449 1.00 90.19 168 GLN A C 1
ATOM 1326 O O . GLN A 1 168 ? 13.638 -8.991 -19.364 1.00 90.19 168 GLN A O 1
ATOM 1331 N N . TRP A 1 169 ? 12.414 -7.948 -20.946 1.00 89.69 169 TRP A N 1
ATOM 1332 C CA . TRP A 1 169 ? 11.170 -7.906 -20.181 1.00 89.69 169 TRP A CA 1
ATOM 1333 C C . TRP A 1 169 ? 10.229 -9.080 -20.456 1.00 89.69 169 TRP A C 1
ATOM 1335 O O . TRP A 1 169 ? 9.511 -9.460 -19.540 1.00 89.69 169 TRP A O 1
ATOM 1345 N N . CYS A 1 170 ? 10.225 -9.665 -21.655 1.00 91.25 170 CYS A N 1
ATOM 1346 C CA . CYS A 1 170 ? 9.341 -10.775 -22.023 1.00 91.25 170 CYS A CA 1
ATOM 1347 C C . CYS A 1 170 ? 10.082 -12.114 -21.954 1.00 91.25 170 CYS A C 1
ATOM 1349 O O . CYS A 1 170 ? 11.098 -12.316 -22.628 1.00 91.25 170 CYS A O 1
ATOM 1351 N N . LEU A 1 171 ? 9.547 -13.049 -21.170 1.00 91.69 171 LEU A N 1
ATOM 1352 C CA . LEU A 1 171 ? 10.123 -14.381 -21.010 1.00 91.69 171 LEU A CA 1
ATOM 1353 C C . LEU A 1 171 ? 10.027 -15.210 -22.307 1.00 91.69 171 LEU A C 1
ATOM 1355 O O . LEU A 1 171 ? 9.069 -15.065 -23.071 1.00 91.69 171 LEU A O 1
ATOM 1359 N N . PRO A 1 172 ? 10.985 -16.115 -22.562 1.00 90.19 172 PRO A N 1
ATOM 1360 C CA . PRO A 1 172 ? 10.854 -17.152 -23.586 1.00 90.19 172 PRO A CA 1
ATOM 1361 C C . PRO A 1 172 ? 9.513 -17.902 -23.499 1.00 90.19 172 PRO A C 1
ATOM 1363 O O . PRO A 1 172 ? 9.083 -18.253 -22.403 1.00 90.19 172 PRO A O 1
ATOM 1366 N N . GLY A 1 173 ? 8.868 -18.167 -24.637 1.00 88.25 173 GLY A N 1
ATOM 1367 C CA . GLY A 1 173 ? 7.565 -18.843 -24.717 1.00 88.25 173 GLY A CA 1
ATOM 1368 C C . GLY A 1 173 ? 6.349 -17.911 -24.687 1.00 88.25 173 GLY A C 1
ATOM 1369 O O . GLY A 1 173 ? 5.226 -18.384 -24.797 1.00 88.25 173 GLY A O 1
ATOM 1370 N N . THR A 1 174 ? 6.556 -16.597 -24.570 1.00 92.44 174 THR A N 1
ATOM 1371 C CA . THR A 1 174 ? 5.473 -15.598 -24.585 1.00 92.44 174 THR A CA 1
ATOM 1372 C C . THR A 1 174 ? 4.794 -15.509 -25.952 1.00 92.44 174 THR A C 1
ATOM 1374 O O . THR A 1 174 ? 5.465 -15.526 -26.989 1.00 92.44 174 THR A O 1
ATOM 1377 N N . HIS A 1 175 ? 3.474 -15.315 -25.945 1.00 92.69 175 HIS A N 1
ATOM 1378 C CA . HIS A 1 175 ? 2.704 -14.920 -27.122 1.00 92.69 175 HIS A CA 1
ATOM 1379 C C . HIS A 1 175 ? 2.565 -13.398 -27.176 1.00 92.69 175 HIS A C 1
ATOM 1381 O O . HIS A 1 175 ? 1.859 -12.790 -26.380 1.00 92.69 175 HIS A O 1
ATOM 1387 N N . ILE A 1 176 ? 3.295 -12.768 -28.088 1.00 92.38 176 ILE A N 1
ATOM 1388 C CA . ILE A 1 176 ? 3.355 -11.321 -28.261 1.00 92.38 176 ILE A CA 1
ATOM 1389 C C . ILE A 1 176 ? 2.332 -10.888 -29.312 1.00 92.38 176 ILE A C 1
ATOM 1391 O O . ILE A 1 176 ? 2.299 -11.434 -30.411 1.00 92.38 176 ILE A O 1
ATOM 1395 N N . ILE A 1 177 ? 1.551 -9.857 -29.004 1.00 91.19 177 ILE A N 1
ATOM 1396 C CA . ILE A 1 177 ? 0.656 -9.195 -29.958 1.00 91.19 177 ILE A CA 1
ATOM 1397 C C . ILE A 1 177 ? 1.117 -7.745 -30.116 1.00 91.19 177 ILE A C 1
ATOM 1399 O O . ILE A 1 177 ? 1.196 -7.013 -29.128 1.00 91.19 177 ILE A O 1
ATOM 1403 N N . SER A 1 178 ? 1.425 -7.326 -31.345 1.00 89.62 178 SER A N 1
ATOM 1404 C CA . SER A 1 178 ? 1.837 -5.948 -31.655 1.00 89.62 178 SER A CA 1
ATOM 1405 C C . SER A 1 178 ? 1.018 -5.347 -32.791 1.00 89.62 178 SER A C 1
ATOM 1407 O O . SER A 1 178 ? 0.316 -6.051 -33.515 1.00 89.62 178 SER A O 1
ATOM 1409 N N . ASP A 1 179 ? 1.158 -4.041 -33.001 1.00 81.50 179 ASP A N 1
ATOM 1410 C CA . ASP A 1 179 ? 0.730 -3.416 -34.249 1.00 81.50 179 ASP A CA 1
ATOM 1411 C C . ASP A 1 179 ? 1.653 -3.818 -35.422 1.00 81.50 179 ASP A C 1
ATOM 1413 O O . ASP A 1 179 ? 2.722 -4.416 -35.244 1.00 81.50 179 ASP A O 1
ATOM 1417 N N . GLY A 1 180 ? 1.239 -3.495 -36.651 1.00 76.25 180 GLY A N 1
ATOM 1418 C CA . GLY A 1 180 ? 2.002 -3.735 -37.885 1.00 76.25 180 GLY A CA 1
ATOM 1419 C C . GLY A 1 180 ? 3.258 -2.879 -38.068 1.00 76.25 180 GLY A C 1
ATOM 1420 O O . GLY A 1 180 ? 3.633 -2.580 -39.205 1.00 76.25 180 GLY A O 1
ATOM 1421 N N . TRP A 1 181 ? 3.908 -2.434 -36.990 1.00 80.38 181 TRP A N 1
ATOM 1422 C CA . TRP A 1 181 ? 5.119 -1.631 -37.087 1.00 80.38 181 TRP A CA 1
ATOM 1423 C C . TRP A 1 181 ? 6.316 -2.463 -37.572 1.00 80.38 181 TRP A C 1
ATOM 1425 O O . TRP A 1 181 ? 6.628 -3.533 -37.054 1.00 80.38 181 TRP A O 1
ATOM 1435 N N . ALA A 1 182 ? 7.051 -1.940 -38.561 1.00 80.56 182 ALA A N 1
ATOM 1436 C CA . ALA A 1 182 ? 8.138 -2.667 -39.228 1.00 80.56 182 ALA A CA 1
ATOM 1437 C C . ALA A 1 182 ? 9.254 -3.132 -38.274 1.00 80.56 182 ALA A C 1
ATOM 1439 O O . ALA A 1 182 ? 9.942 -4.112 -38.565 1.00 80.56 182 ALA A O 1
ATOM 1440 N N . ALA A 1 183 ? 9.428 -2.462 -37.128 1.00 81.56 183 ALA A N 1
ATOM 1441 C CA . ALA A 1 183 ? 10.405 -2.866 -36.121 1.00 81.56 183 ALA A CA 1
ATOM 1442 C C . ALA A 1 183 ? 10.106 -4.243 -35.498 1.00 81.56 183 ALA A C 1
ATOM 1444 O O . ALA A 1 183 ? 11.032 -4.875 -34.992 1.00 81.56 183 ALA A O 1
ATOM 1445 N N . TYR A 1 184 ? 8.855 -4.711 -35.570 1.00 84.44 184 TYR A N 1
ATOM 1446 C CA . TYR A 1 184 ? 8.401 -5.986 -35.015 1.00 84.44 184 TYR A CA 1
ATOM 1447 C C . TYR A 1 184 ? 8.391 -7.144 -36.016 1.00 84.44 184 TYR A C 1
ATOM 1449 O O . TYR A 1 184 ? 8.193 -8.289 -35.628 1.00 84.44 184 TYR A O 1
ATOM 1457 N N . SER A 1 185 ? 8.660 -6.877 -37.295 1.00 80.56 185 SER A N 1
ATOM 1458 C CA . SER A 1 185 ? 8.558 -7.867 -38.382 1.00 80.56 185 SER A CA 1
ATOM 1459 C C . SER A 1 185 ? 9.343 -9.167 -38.158 1.00 80.56 185 SER A C 1
ATOM 1461 O O . SER A 1 185 ? 8.930 -10.216 -38.640 1.00 80.56 185 SER A O 1
ATOM 1463 N N . ASN A 1 186 ? 10.448 -9.116 -37.410 1.00 82.50 186 ASN A N 1
ATOM 1464 C CA . ASN A 1 186 ? 11.321 -10.268 -37.175 1.00 82.50 186 ASN A CA 1
ATOM 1465 C C . ASN A 1 186 ? 11.174 -10.886 -35.773 1.00 82.50 186 ASN A C 1
ATOM 1467 O O . ASN A 1 186 ? 12.003 -11.719 -35.406 1.00 82.50 186 ASN A O 1
ATOM 1471 N N . LEU A 1 187 ? 10.168 -10.501 -34.973 1.00 82.38 187 LEU A N 1
ATOM 1472 C CA . LEU A 1 187 ? 10.041 -10.985 -33.589 1.00 82.38 187 LEU A CA 1
ATOM 1473 C C . LEU A 1 187 ? 9.886 -12.508 -33.501 1.00 82.38 187 LEU A C 1
ATOM 1475 O O . LEU A 1 187 ? 10.543 -13.134 -32.670 1.00 82.38 187 LEU A O 1
ATOM 1479 N N . SER A 1 188 ? 9.101 -13.107 -34.397 1.00 78.50 188 SER A N 1
ATOM 1480 C CA . SER A 1 188 ? 8.888 -14.561 -34.476 1.00 78.50 188 SER A CA 1
ATOM 1481 C C . SER A 1 188 ? 10.142 -15.361 -34.844 1.00 78.50 188 SER A C 1
ATOM 1483 O O . SER A 1 188 ? 10.168 -16.572 -34.666 1.00 78.50 188 SER A O 1
ATOM 1485 N N . GLN A 1 189 ? 11.194 -14.714 -35.353 1.00 79.19 189 GLN A N 1
ATOM 1486 C CA . GLN A 1 189 ? 12.456 -15.361 -35.736 1.00 79.19 189 GLN A CA 1
ATOM 1487 C C . GLN A 1 189 ? 13.573 -15.126 -34.707 1.00 79.19 189 GLN A C 1
ATOM 1489 O O . GLN A 1 189 ? 14.644 -15.734 -34.794 1.00 79.19 189 GLN A O 1
ATOM 1494 N N . LEU A 1 190 ? 13.348 -14.261 -33.713 1.00 79.44 190 LEU A N 1
ATOM 1495 C CA . LEU A 1 190 ? 14.348 -13.946 -32.695 1.00 79.44 190 LEU A CA 1
ATOM 1496 C C . LEU A 1 190 ? 14.685 -15.166 -31.833 1.00 79.44 190 LEU A C 1
ATOM 1498 O O . LEU A 1 190 ? 13.808 -15.931 -31.433 1.00 79.44 190 LEU A O 1
ATOM 1502 N N . ASN A 1 191 ? 15.977 -15.313 -31.515 1.00 72.62 191 ASN A N 1
ATOM 1503 C CA . ASN A 1 191 ? 16.532 -16.343 -30.627 1.00 72.62 191 ASN A CA 1
ATOM 1504 C C . ASN A 1 191 ? 16.106 -17.792 -30.964 1.00 72.62 191 ASN A C 1
ATOM 1506 O O . ASN A 1 191 ? 16.098 -18.644 -30.084 1.00 72.62 191 ASN A O 1
ATOM 1510 N N . GLY A 1 192 ? 15.781 -18.085 -32.230 1.00 71.94 192 GLY A N 1
ATOM 1511 C CA . GLY A 1 192 ? 15.333 -19.416 -32.658 1.00 71.94 192 GLY A CA 1
ATOM 1512 C C . GLY A 1 192 ? 13.820 -19.639 -32.568 1.00 71.94 192 GLY A C 1
ATOM 1513 O O . GLY A 1 192 ? 13.391 -20.784 -32.485 1.00 71.94 192 GLY A O 1
ATOM 1514 N N . GLY A 1 193 ? 13.020 -18.568 -32.586 1.00 78.88 193 GLY A N 1
ATOM 1515 C CA . GLY A 1 193 ? 11.555 -18.651 -32.601 1.00 78.88 193 GLY A CA 1
ATOM 1516 C C . GLY A 1 193 ? 10.931 -18.858 -31.227 1.00 78.88 193 GLY A C 1
ATOM 1517 O O . GLY A 1 193 ? 9.928 -19.547 -31.080 1.00 78.88 193 GLY A O 1
ATOM 1518 N N . VAL A 1 194 ? 11.542 -18.264 -30.204 1.00 83.38 194 VAL A N 1
ATOM 1519 C CA . VAL A 1 194 ? 11.123 -18.424 -28.801 1.00 83.38 194 VAL A CA 1
ATOM 1520 C C . VAL A 1 194 ? 9.878 -17.614 -28.446 1.00 83.38 194 VAL A C 1
ATOM 1522 O O . VAL A 1 194 ? 9.351 -17.772 -27.350 1.00 83.38 194 VAL A O 1
ATOM 1525 N N . TYR A 1 195 ? 9.426 -16.742 -29.344 1.00 86.62 195 TYR A N 1
ATOM 1526 C CA . TYR A 1 195 ? 8.227 -15.932 -29.179 1.00 86.62 195 TYR A CA 1
ATOM 1527 C C . TYR A 1 195 ? 7.224 -16.288 -30.269 1.00 86.62 195 TYR A C 1
ATOM 1529 O O . TYR A 1 195 ? 7.577 -16.336 -31.450 1.00 86.62 195 TYR A O 1
ATOM 1537 N N . LEU A 1 196 ? 5.969 -16.482 -29.875 1.00 86.12 196 LEU A N 1
ATOM 1538 C CA . LEU A 1 196 ? 4.853 -16.460 -30.815 1.00 86.12 196 LEU A CA 1
ATOM 1539 C C . LEU A 1 196 ? 4.506 -14.993 -31.057 1.00 86.12 196 LEU A C 1
ATOM 1541 O O . LEU A 1 196 ? 4.464 -14.224 -30.100 1.00 86.12 196 LEU A O 1
ATOM 1545 N N . HIS A 1 197 ? 4.303 -14.581 -32.306 1.00 88.12 197 HIS A N 1
ATOM 1546 C CA . HIS A 1 197 ? 4.039 -13.180 -32.624 1.00 88.12 197 HIS A CA 1
ATOM 1547 C C . HIS A 1 197 ? 2.903 -13.050 -33.626 1.00 88.12 197 HIS A C 1
ATOM 1549 O O . HIS A 1 197 ? 3.033 -13.524 -34.753 1.00 88.12 197 HIS A O 1
ATOM 1555 N N . ASP A 1 198 ? 1.841 -12.366 -33.205 1.00 85.62 198 ASP A N 1
ATOM 1556 C CA . ASP A 1 198 ? 0.735 -11.964 -34.066 1.00 85.62 198 ASP A CA 1
ATOM 1557 C C . ASP A 1 198 ? 0.701 -10.446 -34.235 1.00 85.62 198 ASP A C 1
ATOM 1559 O O . ASP A 1 198 ? 1.038 -9.669 -33.334 1.00 85.62 198 ASP A O 1
ATOM 1563 N N . VAL A 1 199 ? 0.274 -10.024 -35.422 1.00 82.88 199 VAL A N 1
ATOM 1564 C CA . VAL A 1 199 ? 0.270 -8.625 -35.839 1.00 82.88 199 VAL A CA 1
ATOM 1565 C C . VAL A 1 199 ? -1.157 -8.155 -36.066 1.00 82.88 199 VAL A C 1
ATOM 1567 O O . VAL A 1 199 ? -1.896 -8.733 -36.859 1.00 82.88 199 VAL A O 1
ATOM 1570 N N . VAL A 1 200 ? -1.519 -7.045 -35.429 1.00 74.94 200 VAL A N 1
ATOM 1571 C CA . VAL A 1 200 ? -2.788 -6.358 -35.665 1.00 74.94 200 VAL A CA 1
ATOM 1572 C C . VAL A 1 200 ? -2.639 -5.408 -36.854 1.00 74.94 200 VAL A C 1
ATOM 1574 O O . VAL A 1 200 ? -1.848 -4.459 -36.833 1.00 74.94 200 VAL A O 1
ATOM 1577 N N . VAL A 1 201 ? -3.428 -5.640 -37.905 1.00 66.19 201 VAL A N 1
ATOM 1578 C CA . VAL A 1 201 ? -3.450 -4.803 -39.114 1.00 66.19 201 VAL A CA 1
ATOM 1579 C C . VAL A 1 201 ? -4.578 -3.770 -39.016 1.00 66.19 201 VAL A C 1
ATOM 1581 O O . VAL A 1 201 ? -5.706 -3.995 -39.446 1.00 66.19 201 VAL A O 1
ATOM 1584 N N . HIS A 1 202 ? -4.265 -2.580 -38.497 1.00 57.44 202 HIS A N 1
ATOM 1585 C CA . HIS A 1 202 ? -5.231 -1.483 -38.305 1.00 57.44 202 HIS A CA 1
ATOM 1586 C C . HIS A 1 202 ? -5.786 -0.846 -39.601 1.00 57.44 202 HIS A C 1
ATOM 1588 O O . HIS A 1 202 ? -6.551 0.116 -39.528 1.00 57.44 202 HIS A O 1
ATOM 1594 N N . GLN A 1 203 ? -5.386 -1.322 -40.787 1.00 54.88 203 GLN A N 1
ATOM 1595 C CA . GLN A 1 203 ? -5.904 -0.831 -42.072 1.00 54.88 203 GLN A CA 1
ATOM 1596 C C . GLN A 1 203 ? -7.212 -1.511 -42.501 1.00 54.88 203 GLN A C 1
ATOM 1598 O O . GLN A 1 203 ? -7.960 -0.904 -43.265 1.00 54.88 203 GLN A O 1
ATOM 1603 N N . GLU A 1 204 ? -7.501 -2.722 -42.012 1.00 51.59 204 GLU A N 1
ATOM 1604 C CA . GLU A 1 204 ? -8.594 -3.552 -42.542 1.00 51.59 204 GLU A CA 1
ATOM 1605 C C . GLU A 1 204 ? -9.729 -3.771 -41.530 1.00 51.59 204 GLU A C 1
ATOM 1607 O O . GLU A 1 204 ? -10.886 -3.614 -41.907 1.00 51.59 204 GLU A O 1
ATOM 1612 N N . ASN A 1 205 ? -9.439 -4.026 -40.243 1.00 52.28 205 ASN A N 1
ATOM 1613 C CA . ASN A 1 205 ? -10.446 -4.184 -39.179 1.00 52.28 205 ASN A CA 1
ATOM 1614 C C . ASN A 1 205 ? -9.912 -3.704 -37.805 1.00 52.28 205 ASN A C 1
ATOM 1616 O O . ASN A 1 205 ? -8.719 -3.795 -37.535 1.00 52.28 205 ASN A O 1
ATOM 1620 N N . PHE A 1 206 ? -10.783 -3.183 -36.921 1.00 47.75 206 PHE A N 1
ATOM 1621 C CA . PHE A 1 206 ? -10.412 -2.752 -35.549 1.00 47.75 206 PHE A CA 1
ATOM 1622 C C . PHE A 1 206 ? -10.214 -3.946 -34.590 1.00 47.75 206 PHE A C 1
ATOM 1624 O O . PHE A 1 206 ? -9.413 -3.876 -33.665 1.00 47.75 206 PHE A O 1
ATOM 1631 N N . VAL A 1 207 ? -10.929 -5.041 -34.853 1.00 55.41 207 VAL A N 1
ATOM 1632 C CA . VAL A 1 207 ? -10.761 -6.390 -34.295 1.00 55.41 207 VAL A CA 1
ATOM 1633 C C . VAL A 1 207 ? -11.062 -7.337 -35.454 1.00 55.41 207 VAL A C 1
ATOM 1635 O O . VAL A 1 207 ? -12.067 -7.124 -36.138 1.00 55.41 207 VAL A O 1
ATOM 1638 N N . ASP A 1 208 ? -10.206 -8.324 -35.721 1.00 58.72 208 ASP A N 1
ATOM 1639 C CA . ASP A 1 208 ? -10.465 -9.299 -36.785 1.00 58.72 208 ASP A CA 1
ATOM 1640 C C . ASP A 1 208 ? -11.734 -10.110 -36.440 1.00 58.72 208 ASP A C 1
ATOM 1642 O O . ASP A 1 208 ? -11.773 -10.749 -35.385 1.00 58.72 208 ASP A O 1
ATOM 1646 N N . PRO A 1 209 ? -12.791 -10.100 -37.278 1.00 58.50 209 PRO A N 1
ATOM 1647 C CA . PRO A 1 209 ? -14.005 -10.878 -37.028 1.00 58.50 209 PRO A CA 1
ATOM 1648 C C . PRO A 1 209 ? -13.773 -12.393 -36.929 1.00 58.50 209 PRO A C 1
ATOM 1650 O O . PRO A 1 209 ? -14.608 -13.088 -36.352 1.00 58.50 209 PRO A O 1
ATOM 1653 N N . LEU A 1 210 ? -12.682 -12.906 -37.509 1.00 58.28 210 LEU A N 1
ATOM 1654 C CA . LEU A 1 210 ? -12.318 -14.327 -37.488 1.00 58.28 210 LEU A CA 1
ATOM 1655 C C . LEU A 1 210 ? -11.443 -14.698 -36.280 1.00 58.28 210 LEU A C 1
ATOM 1657 O O . LEU A 1 210 ? -11.481 -15.848 -35.851 1.00 58.28 210 LEU A O 1
ATOM 1661 N N . HIS A 1 211 ? -10.718 -13.725 -35.719 1.00 65.06 211 HIS A N 1
ATOM 1662 C CA . HIS A 1 211 ? -9.803 -13.880 -34.583 1.00 65.06 211 HIS A CA 1
ATOM 1663 C C . HIS A 1 211 ? -9.996 -12.744 -33.563 1.00 65.06 211 HIS A C 1
ATOM 1665 O O . HIS A 1 211 ? -9.128 -11.874 -33.420 1.00 65.06 211 HIS A O 1
ATOM 1671 N N . PRO A 1 212 ? -11.140 -12.707 -32.848 1.00 68.75 212 PRO A N 1
ATOM 1672 C CA . PRO A 1 212 ? -11.460 -11.633 -31.906 1.00 68.75 212 PRO A CA 1
ATOM 1673 C C . PRO A 1 212 ? -10.449 -11.500 -30.761 1.00 68.75 212 PRO A C 1
ATOM 1675 O O . PRO A 1 212 ? -10.365 -10.453 -30.122 1.00 68.75 212 PRO A O 1
ATOM 1678 N N . GLU A 1 213 ? -9.676 -12.548 -30.496 1.00 72.00 213 GLU A N 1
ATOM 1679 C CA . GLU A 1 213 ? -8.598 -12.579 -29.523 1.00 72.00 213 GLU A CA 1
ATOM 1680 C C . GLU A 1 213 ? -7.356 -11.769 -29.936 1.00 72.00 213 GLU A C 1
ATOM 1682 O O . GLU A 1 213 ? -6.593 -11.370 -29.058 1.00 72.00 213 GLU A O 1
ATOM 1687 N N . ILE A 1 214 ? -7.139 -11.451 -31.216 1.00 77.62 214 ILE A N 1
ATOM 1688 C CA . ILE A 1 214 ? -5.927 -10.749 -31.677 1.00 77.62 214 ILE A CA 1
ATOM 1689 C C . ILE A 1 214 ? -6.184 -9.234 -31.727 1.00 77.62 214 ILE A C 1
ATOM 1691 O O . ILE A 1 214 ? -6.742 -8.699 -32.683 1.00 77.62 214 ILE A O 1
ATOM 1695 N N . HIS A 1 215 ? -5.782 -8.520 -30.668 1.00 82.56 215 HIS A N 1
ATOM 1696 C CA . HIS A 1 215 ? -5.967 -7.067 -30.533 1.00 82.56 215 HIS A CA 1
ATOM 1697 C C . HIS A 1 215 ? -4.962 -6.423 -29.560 1.00 82.56 215 HIS A C 1
ATOM 1699 O O . HIS A 1 215 ? -4.402 -7.091 -28.691 1.00 82.56 215 HIS A O 1
ATOM 1705 N N . THR A 1 216 ? -4.821 -5.097 -29.613 1.00 83.62 216 THR A N 1
ATOM 1706 C CA . THR A 1 216 ? -3.956 -4.282 -28.726 1.00 83.62 216 THR A CA 1
ATOM 1707 C C . THR A 1 216 ? -4.754 -3.371 -27.769 1.00 83.62 216 THR A C 1
ATOM 1709 O O . THR A 1 216 ? -4.268 -2.362 -27.253 1.00 83.62 216 THR A O 1
ATOM 1712 N N . GLN A 1 217 ? -6.022 -3.705 -27.504 1.00 86.06 217 GLN A N 1
ATOM 1713 C CA . GLN A 1 217 ? -6.934 -2.857 -26.732 1.00 86.06 217 GLN A CA 1
ATOM 1714 C C . GLN A 1 217 ? -6.489 -2.602 -25.278 1.00 86.06 217 GLN A C 1
ATOM 1716 O O . GLN A 1 217 ? -6.768 -1.524 -24.730 1.00 86.06 217 GLN A O 1
ATOM 1721 N N . ASN A 1 218 ? -5.817 -3.562 -24.630 1.00 88.06 218 ASN A N 1
ATOM 1722 C CA . ASN A 1 218 ? -5.391 -3.422 -23.237 1.00 88.06 218 ASN A CA 1
ATOM 1723 C C . ASN A 1 218 ? -4.219 -2.449 -23.124 1.00 88.06 218 ASN A C 1
ATOM 1725 O O . ASN A 1 218 ? -4.223 -1.587 -22.235 1.00 88.06 218 ASN A O 1
ATOM 1729 N N . VAL A 1 219 ? -3.257 -2.523 -24.050 1.00 88.62 219 VAL A N 1
ATOM 1730 C CA . VAL A 1 219 ? -2.140 -1.570 -24.091 1.00 88.62 219 VAL A CA 1
ATOM 1731 C C . VAL A 1 219 ? -2.614 -0.161 -24.476 1.00 88.62 219 VAL A C 1
ATOM 1733 O O . VAL A 1 219 ? -2.207 0.821 -23.848 1.00 88.62 219 VAL A O 1
ATOM 1736 N N . GLU A 1 220 ? -3.599 -0.024 -25.369 1.00 88.00 220 GLU A N 1
ATOM 1737 C CA . GLU A 1 220 ? -4.248 1.268 -25.643 1.00 88.00 220 GLU A CA 1
ATOM 1738 C C . GLU A 1 220 ? -4.921 1.873 -24.398 1.00 88.00 220 GLU A C 1
ATOM 1740 O O . GLU A 1 220 ? -4.783 3.071 -24.095 1.00 88.00 220 GLU A O 1
ATOM 1745 N N . ASN A 1 221 ? -5.637 1.046 -23.632 1.00 88.81 221 ASN A N 1
ATOM 1746 C CA . ASN A 1 221 ? -6.263 1.468 -22.382 1.00 88.81 221 ASN A CA 1
ATOM 1747 C C . ASN A 1 221 ? -5.203 1.862 -21.334 1.00 88.81 221 ASN A C 1
ATOM 1749 O O . ASN A 1 221 ? -5.346 2.886 -20.650 1.00 88.81 221 ASN A O 1
ATOM 1753 N N . LEU A 1 222 ? -4.091 1.123 -21.252 1.00 90.12 222 LEU A N 1
ATOM 1754 C CA . LEU A 1 222 ? -2.945 1.462 -20.406 1.00 90.12 222 LEU A CA 1
ATOM 1755 C C . LEU A 1 222 ? -2.398 2.855 -20.751 1.00 90.12 222 LEU A C 1
ATOM 1757 O O . LEU A 1 222 ? -2.237 3.700 -19.859 1.00 90.12 222 LEU A O 1
ATOM 1761 N N . TRP A 1 223 ? -2.214 3.161 -22.040 1.00 91.94 223 TRP A N 1
ATOM 1762 C CA . TRP A 1 223 ? -1.803 4.492 -22.485 1.00 91.94 223 TRP A CA 1
ATOM 1763 C C . TRP A 1 223 ? -2.803 5.578 -22.100 1.00 91.94 223 TRP A C 1
ATOM 1765 O O . TRP A 1 223 ? -2.409 6.671 -21.670 1.00 91.94 223 TRP A O 1
ATOM 1775 N N . MET A 1 224 ? -4.101 5.306 -22.236 1.00 89.19 224 MET A N 1
ATOM 1776 C CA . MET A 1 224 ? -5.160 6.236 -21.854 1.00 89.19 224 MET A CA 1
ATOM 1777 C C . MET A 1 224 ? -5.116 6.540 -20.349 1.00 89.19 224 MET A C 1
ATOM 1779 O O . MET A 1 224 ? -5.119 7.721 -19.966 1.00 89.19 224 MET A O 1
ATOM 1783 N N . ARG A 1 225 ? -4.971 5.514 -19.499 1.00 88.62 225 ARG A N 1
ATOM 1784 C CA . ARG A 1 225 ? -4.798 5.644 -18.041 1.00 88.62 225 ARG A CA 1
ATOM 1785 C C . ARG A 1 225 ? -3.554 6.472 -17.696 1.00 88.62 225 ARG A C 1
ATOM 1787 O O . ARG A 1 225 ? -3.678 7.449 -16.945 1.00 88.62 225 ARG A O 1
ATOM 1794 N N . ALA A 1 226 ? -2.405 6.159 -18.296 1.00 88.38 226 ALA A N 1
ATOM 1795 C CA . ALA A 1 226 ? -1.137 6.855 -18.065 1.00 88.38 226 ALA A CA 1
ATOM 1796 C C . ALA A 1 226 ? -1.221 8.341 -18.457 1.00 88.38 226 ALA A C 1
ATOM 1798 O O . ALA A 1 226 ? -0.972 9.241 -17.646 1.00 88.38 226 ALA A O 1
ATOM 1799 N N . LYS A 1 227 ? -1.674 8.630 -19.687 1.00 86.50 227 LYS A N 1
ATOM 1800 C CA . LYS A 1 227 ? -1.848 10.002 -20.198 1.00 86.50 227 LYS A CA 1
ATOM 1801 C C . LYS A 1 227 ? -2.853 10.793 -19.364 1.00 86.50 227 LYS A C 1
ATOM 1803 O O . LYS A 1 227 ? -2.706 12.009 -19.226 1.00 86.50 227 LYS A O 1
ATOM 1808 N N . ARG A 1 228 ? -3.902 10.150 -18.843 1.00 84.00 228 ARG A N 1
ATOM 1809 C CA . ARG A 1 228 ? -4.899 10.786 -17.971 1.00 84.00 228 ARG A CA 1
ATOM 1810 C C . ARG A 1 228 ? -4.288 11.164 -16.621 1.00 84.00 228 ARG A C 1
ATOM 1812 O O . ARG A 1 228 ? -4.485 12.299 -16.194 1.00 84.00 228 ARG A O 1
ATOM 1819 N N . LYS A 1 229 ? -3.512 10.275 -15.986 1.00 81.25 229 LYS A N 1
ATOM 1820 C CA . LYS A 1 229 ? -2.813 10.567 -14.719 1.00 81.25 229 LYS A CA 1
ATOM 1821 C C . LYS A 1 229 ? -1.867 11.760 -14.865 1.00 81.25 229 LYS A C 1
ATOM 1823 O O . LYS A 1 229 ? -1.981 12.718 -14.106 1.00 81.25 229 LYS A O 1
ATOM 1828 N N . LEU A 1 230 ? -1.020 11.755 -15.893 1.00 78.75 230 LEU A N 1
ATOM 1829 C CA . LEU A 1 230 ? -0.062 12.838 -16.142 1.00 78.75 230 LEU A CA 1
ATOM 1830 C C . LEU A 1 230 ? -0.748 14.180 -16.448 1.00 78.75 230 LEU A C 1
ATOM 1832 O O . LEU A 1 230 ? -0.286 15.229 -16.004 1.00 78.75 230 LEU A O 1
ATOM 1836 N N . ARG A 1 231 ? -1.887 14.173 -17.158 1.00 76.62 231 ARG A N 1
ATOM 1837 C CA . ARG A 1 231 ? -2.673 15.395 -17.415 1.00 76.62 231 ARG A CA 1
ATOM 1838 C C . ARG A 1 231 ? -3.218 16.033 -16.135 1.00 76.62 231 ARG A C 1
ATOM 1840 O O . ARG A 1 231 ? -3.232 17.259 -16.049 1.00 76.62 231 ARG A O 1
ATOM 1847 N N . ARG A 1 232 ? -3.621 15.236 -15.137 1.00 72.50 232 ARG A N 1
ATOM 1848 C CA . ARG A 1 232 ? -4.107 15.755 -13.840 1.00 72.50 232 ARG A CA 1
ATOM 1849 C C . ARG A 1 232 ? -3.028 16.486 -13.042 1.00 72.50 232 ARG A C 1
ATOM 1851 O O . ARG A 1 232 ? -3.356 17.322 -12.213 1.00 72.50 232 ARG A O 1
ATOM 1858 N N . GLN A 1 233 ? -1.754 16.212 -13.309 1.00 68.19 233 GLN A N 1
ATOM 1859 C CA . GLN A 1 233 ? -0.632 16.829 -12.597 1.00 68.19 233 GLN A CA 1
ATOM 1860 C C . GLN A 1 233 ? -0.292 18.242 -13.102 1.00 68.19 233 GLN A C 1
ATOM 1862 O O . GLN A 1 233 ? 0.589 18.887 -12.546 1.00 68.19 233 GLN A O 1
ATOM 1867 N N . PHE A 1 234 ? -0.988 18.749 -14.131 1.00 64.81 234 PHE A N 1
ATOM 1868 C CA . PHE A 1 234 ? -0.753 20.074 -14.729 1.00 64.81 234 PHE A CA 1
ATOM 1869 C C . PHE A 1 234 ? 0.689 20.299 -15.235 1.00 64.81 234 PHE A C 1
ATOM 1871 O O . PHE A 1 234 ? 1.148 21.435 -15.346 1.00 64.81 234 PHE A O 1
ATOM 1878 N N . GLY A 1 235 ? 1.377 19.217 -15.615 1.00 64.94 235 GLY A N 1
ATOM 1879 C CA . GLY A 1 235 ? 2.735 19.235 -16.164 1.00 64.94 235 GLY A CA 1
ATOM 1880 C C . GLY A 1 235 ? 3.804 18.773 -15.171 1.00 64.94 235 GLY A C 1
ATOM 1881 O O . GLY A 1 235 ? 3.623 18.815 -13.961 1.00 64.94 235 GLY A O 1
ATOM 1882 N N . THR A 1 236 ? 4.938 18.313 -15.700 1.00 69.75 236 THR A N 1
ATOM 1883 C CA . THR A 1 236 ? 6.086 17.834 -14.917 1.00 69.75 236 THR A CA 1
ATOM 1884 C C . THR A 1 236 ? 7.398 18.243 -15.587 1.00 69.75 236 THR A C 1
ATOM 1886 O O . THR A 1 236 ? 7.413 18.602 -16.768 1.00 69.75 236 THR A O 1
ATOM 1889 N N . THR A 1 237 ? 8.507 18.220 -14.847 1.00 74.75 237 THR A N 1
ATOM 1890 C CA . THR A 1 237 ? 9.842 18.404 -15.428 1.00 74.75 237 THR A CA 1
ATOM 1891 C C . THR A 1 237 ? 10.322 17.095 -16.055 1.00 74.75 237 THR A C 1
ATOM 1893 O O . THR A 1 237 ? 9.972 16.006 -15.605 1.00 74.75 237 THR A O 1
ATOM 1896 N N . ARG A 1 238 ? 11.167 17.182 -17.090 1.00 75.81 238 ARG A N 1
ATOM 1897 C CA . ARG A 1 238 ? 11.680 15.995 -17.801 1.00 75.81 238 ARG A CA 1
ATOM 1898 C C . ARG A 1 238 ? 12.454 15.040 -16.883 1.00 75.81 238 ARG A C 1
ATOM 1900 O O . ARG A 1 238 ? 12.344 13.836 -17.045 1.00 75.81 238 ARG A O 1
ATOM 1907 N N . GLN A 1 239 ? 13.168 15.578 -15.894 1.00 80.88 239 GLN A N 1
ATOM 1908 C CA . GLN A 1 239 ? 13.906 14.799 -14.889 1.00 80.88 239 GLN A CA 1
ATOM 1909 C C . GLN A 1 239 ? 12.985 13.973 -13.983 1.00 80.88 239 GLN A C 1
ATOM 1911 O O . GLN A 1 239 ? 13.358 12.901 -13.526 1.00 80.88 239 GLN A O 1
ATOM 1916 N N . LEU A 1 240 ? 11.776 14.471 -13.721 1.00 82.06 240 LEU A N 1
ATOM 1917 C CA . LEU A 1 240 ? 10.806 13.812 -12.854 1.00 82.06 240 LEU A CA 1
ATOM 1918 C C . LEU A 1 240 ? 9.843 12.903 -13.621 1.00 82.06 240 LEU A C 1
ATOM 1920 O O . LEU A 1 240 ? 9.059 12.193 -13.001 1.00 82.06 240 LEU A O 1
ATOM 1924 N N . PHE A 1 241 ? 9.872 12.930 -14.953 1.00 85.56 241 PHE A N 1
ATOM 1925 C CA . PHE A 1 241 ? 8.941 12.164 -15.772 1.00 85.56 241 PHE A CA 1
ATOM 1926 C C . PHE A 1 241 ? 9.071 10.655 -15.546 1.00 85.56 241 PHE A C 1
ATOM 1928 O O . PHE A 1 241 ? 8.053 10.003 -15.332 1.00 85.56 241 PHE A O 1
ATOM 1935 N N . ASP A 1 242 ? 10.302 10.133 -15.507 1.00 86.38 242 ASP A N 1
ATOM 1936 C CA . ASP A 1 242 ? 10.557 8.713 -15.226 1.00 86.38 242 ASP A CA 1
ATOM 1937 C C . ASP A 1 242 ? 9.945 8.298 -13.882 1.00 86.38 242 ASP A C 1
ATOM 1939 O O . ASP A 1 242 ? 9.163 7.359 -13.825 1.00 86.38 242 ASP A O 1
ATOM 1943 N N . THR A 1 243 ? 10.168 9.064 -12.812 1.00 86.50 243 THR A N 1
ATOM 1944 C CA . THR A 1 243 ? 9.619 8.731 -11.485 1.00 86.50 243 THR A CA 1
ATOM 1945 C C . THR A 1 243 ? 8.087 8.725 -11.452 1.00 86.50 243 THR A C 1
ATOM 1947 O O . THR A 1 243 ? 7.500 7.889 -10.772 1.00 86.50 243 THR A O 1
ATOM 1950 N N . TYR A 1 244 ? 7.416 9.591 -12.219 1.00 85.75 244 TYR A N 1
ATOM 1951 C CA . TYR A 1 244 ? 5.954 9.538 -12.364 1.00 85.75 244 TYR A CA 1
ATOM 1952 C C . TYR A 1 244 ? 5.466 8.349 -13.197 1.00 85.75 244 TYR A C 1
ATOM 1954 O O . TYR A 1 244 ? 4.398 7.802 -12.909 1.00 85.75 244 TYR A O 1
ATOM 1962 N N . LEU A 1 245 ? 6.227 7.958 -14.221 1.00 88.81 245 LEU A N 1
ATOM 1963 C CA . LEU A 1 245 ? 5.939 6.779 -15.030 1.00 88.81 245 LEU A CA 1
ATOM 1964 C C . LEU A 1 245 ? 6.069 5.509 -14.182 1.00 88.81 245 LEU A C 1
ATOM 1966 O O . LEU A 1 245 ? 5.140 4.707 -14.149 1.00 88.81 245 LEU A O 1
ATOM 1970 N N . ARG A 1 246 ? 7.152 5.375 -13.409 1.00 88.75 246 ARG A N 1
ATOM 1971 C CA . ARG A 1 246 ? 7.345 4.241 -12.495 1.00 88.75 246 ARG A CA 1
ATOM 1972 C C . ARG A 1 246 ? 6.284 4.177 -11.410 1.00 88.75 246 ARG A C 1
ATOM 1974 O O . ARG A 1 246 ? 5.757 3.107 -11.157 1.00 88.75 246 ARG A O 1
ATOM 1981 N N . GLU A 1 247 ? 5.906 5.305 -10.812 1.00 86.06 247 GLU A N 1
ATOM 1982 C CA . GLU A 1 247 ? 4.800 5.348 -9.845 1.00 86.06 247 GLU A CA 1
ATOM 1983 C C . GLU A 1 247 ? 3.471 4.898 -10.476 1.00 86.06 247 GLU A C 1
ATOM 1985 O O . GLU A 1 247 ? 2.643 4.281 -9.813 1.00 86.06 247 GLU A O 1
ATOM 1990 N N . PHE A 1 248 ? 3.233 5.212 -11.754 1.00 87.38 248 PHE A N 1
ATOM 1991 C CA . PHE A 1 248 ? 2.058 4.722 -12.477 1.00 87.38 248 PHE A CA 1
ATOM 1992 C C . PHE A 1 248 ? 2.105 3.208 -12.721 1.00 87.38 248 PHE A C 1
ATOM 1994 O O . PHE A 1 248 ? 1.104 2.541 -12.461 1.00 87.38 248 PHE A O 1
ATOM 2001 N N . VAL A 1 249 ? 3.244 2.676 -13.173 1.00 88.81 249 VAL A N 1
ATOM 2002 C CA . VAL A 1 249 ? 3.453 1.226 -13.335 1.00 88.81 249 VAL A CA 1
ATOM 2003 C C . VAL A 1 249 ? 3.259 0.523 -11.996 1.00 88.81 249 VAL A C 1
ATOM 2005 O O . VAL A 1 249 ? 2.459 -0.398 -11.898 1.00 88.81 249 VAL A O 1
ATOM 2008 N N . TRP A 1 250 ? 3.899 1.026 -10.941 1.00 85.94 250 TRP A N 1
ATOM 2009 C CA . TRP A 1 250 ? 3.793 0.481 -9.594 1.00 85.94 250 TRP A CA 1
ATOM 2010 C C . TRP A 1 250 ? 2.347 0.454 -9.094 1.00 85.94 250 TRP A C 1
ATOM 2012 O O . TRP A 1 250 ? 1.888 -0.572 -8.611 1.00 85.94 250 TRP A O 1
ATOM 2022 N N . GLN A 1 251 ? 1.593 1.546 -9.265 1.00 80.06 251 GLN A N 1
ATOM 2023 C CA . GLN A 1 251 ? 0.172 1.565 -8.913 1.00 80.06 251 GLN A CA 1
ATOM 2024 C C . GLN A 1 251 ? -0.623 0.547 -9.728 1.00 80.06 251 GLN A C 1
ATOM 2026 O O . GLN A 1 251 ? -1.390 -0.203 -9.151 1.00 80.06 251 GLN A O 1
ATOM 2031 N N . THR A 1 252 ? -0.420 0.481 -11.041 1.00 81.50 252 THR A N 1
ATOM 2032 C CA . THR A 1 252 ? -1.161 -0.452 -11.905 1.00 81.50 252 THR A CA 1
ATOM 2033 C C . THR A 1 252 ? -0.871 -1.906 -11.541 1.00 81.50 252 THR A C 1
ATOM 2035 O O . THR A 1 252 ? -1.770 -2.724 -11.508 1.00 81.50 252 THR A O 1
ATOM 2038 N N . VAL A 1 253 ? 0.375 -2.226 -11.212 1.00 79.62 253 VAL A N 1
ATOM 2039 C CA . VAL A 1 253 ? 0.804 -3.597 -10.941 1.00 79.62 253 VAL A CA 1
ATOM 2040 C C . VAL A 1 253 ? 0.506 -4.017 -9.503 1.00 79.62 253 VAL A C 1
ATOM 2042 O O . VAL A 1 253 ? 0.012 -5.114 -9.263 1.00 79.62 253 VAL A O 1
ATOM 2045 N N . VAL A 1 254 ? 0.822 -3.166 -8.528 1.00 70.81 254 VAL A N 1
ATOM 2046 C CA . VAL A 1 254 ? 0.747 -3.505 -7.102 1.00 70.81 254 VAL A CA 1
ATOM 2047 C C . VAL A 1 254 ? -0.616 -3.155 -6.517 1.00 70.81 254 VAL A C 1
ATOM 2049 O O . VAL A 1 254 ? -1.163 -3.972 -5.786 1.00 70.81 254 VAL A O 1
ATOM 2052 N N . MET A 1 255 ? -1.211 -2.003 -6.856 1.00 63.88 255 MET A N 1
ATOM 2053 C CA . MET A 1 255 ? -2.558 -1.685 -6.353 1.00 63.88 255 MET A CA 1
ATOM 2054 C C . MET A 1 255 ? -3.603 -2.582 -6.976 1.00 63.88 255 MET A C 1
ATOM 2056 O O . MET A 1 255 ? -4.413 -3.098 -6.223 1.00 63.88 255 MET A O 1
ATOM 2060 N N . ASP A 1 256 ? -3.580 -2.800 -8.296 1.00 62.78 256 ASP A N 1
ATOM 2061 C CA . ASP A 1 256 ? -4.602 -3.646 -8.923 1.00 62.78 256 ASP A CA 1
ATOM 2062 C C . ASP A 1 256 ? -4.456 -5.101 -8.417 1.00 62.78 256 ASP A C 1
ATOM 2064 O O . ASP A 1 256 ? -5.463 -5.766 -8.208 1.00 62.78 256 ASP A O 1
ATOM 2068 N N . SER A 1 257 ? -3.239 -5.576 -8.098 1.00 59.41 257 SER A N 1
ATOM 2069 C CA . SER A 1 257 ? -3.035 -6.877 -7.424 1.00 59.41 257 SER A CA 1
ATOM 2070 C C . SER A 1 257 ? -3.578 -6.900 -5.992 1.00 59.41 257 SER A C 1
ATOM 2072 O O . SER A 1 257 ? -4.203 -7.877 -5.593 1.00 59.41 257 SER A O 1
ATOM 2074 N N . ILE A 1 258 ? -3.363 -5.837 -5.208 1.00 55.78 258 ILE A N 1
ATOM 2075 C CA . ILE A 1 258 ? -3.910 -5.725 -3.848 1.00 55.78 258 ILE A CA 1
ATOM 2076 C C . ILE A 1 258 ? -5.437 -5.629 -3.903 1.00 55.78 258 ILE A C 1
ATOM 2078 O O . ILE A 1 258 ? -6.107 -6.290 -3.123 1.00 55.78 258 ILE A O 1
ATOM 2082 N N . GLU A 1 259 ? -6.006 -4.846 -4.816 1.00 52.06 259 GLU A N 1
ATOM 2083 C CA . GLU A 1 259 ? -7.455 -4.713 -4.999 1.00 52.06 259 GLU A CA 1
ATOM 2084 C C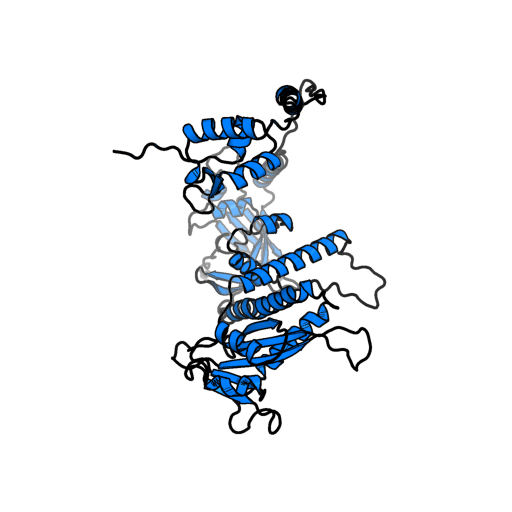 . GLU A 1 259 ? -8.081 -6.037 -5.461 1.00 52.06 259 GLU A C 1
ATOM 2086 O O . GLU A 1 259 ? -9.060 -6.463 -4.853 1.00 52.06 259 GLU A O 1
ATOM 2091 N N . LYS A 1 260 ? -7.466 -6.751 -6.418 1.00 50.69 260 LYS A N 1
ATOM 2092 C CA . LYS A 1 260 ? -7.864 -8.117 -6.809 1.00 50.69 260 LYS A CA 1
ATOM 2093 C C . LYS A 1 260 ? -7.718 -9.122 -5.656 1.00 50.69 260 LYS A C 1
ATOM 2095 O O . LYS A 1 260 ? -8.570 -9.981 -5.493 1.00 50.69 260 LYS A O 1
ATOM 2100 N N . ALA A 1 261 ? -6.701 -9.001 -4.797 1.00 48.34 261 ALA A N 1
ATOM 2101 C CA . ALA A 1 261 ? -6.571 -9.834 -3.592 1.00 48.34 261 ALA A CA 1
ATOM 2102 C C . ALA A 1 261 ? -7.664 -9.554 -2.539 1.00 48.34 261 ALA A C 1
ATOM 2104 O O . ALA A 1 261 ? -7.936 -10.400 -1.689 1.00 48.34 261 ALA A O 1
ATOM 2105 N N . HIS A 1 262 ? -8.315 -8.387 -2.598 1.00 50.00 262 HIS A N 1
ATOM 2106 C CA . HIS A 1 262 ? -9.526 -8.096 -1.824 1.00 50.00 262 HIS A CA 1
ATOM 2107 C C . HIS A 1 262 ? -10.814 -8.551 -2.544 1.00 50.00 262 HIS A C 1
ATOM 2109 O O . HIS A 1 262 ? -11.884 -8.551 -1.932 1.00 50.00 262 HIS A O 1
ATOM 2115 N N . GLU A 1 263 ? -10.733 -8.976 -3.807 1.00 45.78 263 GLU A N 1
ATOM 2116 C CA . GLU A 1 263 ? -11.843 -9.474 -4.619 1.00 45.78 263 GLU A CA 1
ATOM 2117 C C . GLU A 1 263 ? -11.928 -11.009 -4.522 1.00 45.78 263 GLU A C 1
ATOM 2119 O O . GLU A 1 263 ? -11.430 -11.742 -5.369 1.00 45.78 263 GLU A O 1
ATOM 2124 N N . SER A 1 264 ? -12.514 -11.477 -3.410 1.00 48.03 264 SER A N 1
ATOM 2125 C CA . SER A 1 264 ? -13.197 -12.781 -3.190 1.00 48.03 264 SER A CA 1
ATOM 2126 C C . SER A 1 264 ? -13.032 -13.317 -1.760 1.00 48.03 264 SER A C 1
ATOM 2128 O O . SER A 1 264 ? -12.817 -14.505 -1.524 1.00 48.03 264 SER A O 1
ATOM 2130 N N . LYS A 1 265 ? -13.200 -12.461 -0.750 1.00 55.62 265 LYS A N 1
ATOM 2131 C CA . LYS A 1 265 ? -13.685 -12.966 0.539 1.00 55.62 265 LYS A CA 1
ATOM 2132 C C . LYS A 1 265 ? -15.166 -12.677 0.614 1.00 55.62 265 LYS A C 1
ATOM 2134 O O . LYS A 1 265 ? -15.565 -11.582 1.004 1.00 55.62 265 LYS A O 1
ATOM 2139 N N . ASP A 1 266 ? -15.959 -13.657 0.197 1.00 62.94 266 ASP A N 1
ATOM 2140 C CA . ASP A 1 266 ? -17.399 -13.640 0.412 1.00 62.94 266 ASP A CA 1
ATOM 2141 C C . ASP A 1 266 ? -17.669 -13.355 1.893 1.00 62.94 266 ASP A C 1
ATOM 2143 O O . ASP A 1 266 ? -17.216 -14.078 2.787 1.00 62.94 266 ASP A O 1
ATOM 2147 N N . LEU A 1 267 ? -18.363 -12.246 2.149 1.00 70.94 267 LEU A N 1
ATOM 2148 C CA . LEU A 1 267 ? -18.793 -11.873 3.486 1.00 70.94 267 LEU A CA 1
ATOM 2149 C C . LEU A 1 267 ? -19.928 -12.813 3.885 1.00 70.94 267 LEU A C 1
ATOM 2151 O O . LEU A 1 267 ? -20.987 -12.799 3.260 1.00 70.94 267 LEU A O 1
ATOM 2155 N N . ASP A 1 268 ? -19.729 -13.610 4.932 1.00 75.31 268 ASP A N 1
ATOM 2156 C CA . ASP A 1 268 ? -20.800 -14.469 5.433 1.00 75.31 268 ASP A CA 1
ATOM 2157 C C . ASP A 1 268 ? -21.911 -13.608 6.061 1.00 75.31 268 ASP A C 1
ATOM 2159 O O . ASP A 1 268 ? -21.692 -12.889 7.041 1.00 75.31 268 ASP A O 1
ATOM 2163 N N . LEU A 1 269 ? -23.109 -13.667 5.472 1.00 82.50 269 LEU A N 1
ATOM 2164 C CA . LEU A 1 269 ? -24.292 -12.903 5.881 1.00 82.50 269 LEU A CA 1
ATOM 2165 C C . LEU A 1 269 ? -25.256 -13.710 6.766 1.00 82.50 269 LEU A C 1
ATOM 2167 O O . LEU A 1 269 ? -26.335 -13.208 7.089 1.00 82.50 269 LEU A O 1
ATOM 2171 N N . SER A 1 270 ? -24.901 -14.935 7.167 1.00 84.12 270 SER A N 1
ATOM 2172 C CA . SER A 1 270 ? -25.765 -15.834 7.947 1.00 84.12 270 SER A CA 1
ATOM 2173 C C . SER A 1 270 ? -26.330 -15.189 9.223 1.00 84.12 270 SER A C 1
ATOM 2175 O O . SER A 1 270 ? -27.506 -15.370 9.549 1.00 84.12 270 SER A O 1
ATOM 2177 N N . GLY A 1 271 ? -25.537 -14.364 9.914 1.00 80.56 271 GLY A N 1
ATOM 2178 C CA . GLY A 1 271 ? -25.952 -13.656 11.126 1.00 80.56 271 GLY A CA 1
ATOM 2179 C C . GLY A 1 271 ? -26.643 -12.309 10.895 1.00 80.56 271 GLY A C 1
ATOM 2180 O O . GLY A 1 271 ? -27.103 -11.703 11.857 1.00 80.56 271 GLY A O 1
ATOM 2181 N N . ALA A 1 272 ? -26.801 -11.819 9.660 1.00 82.75 272 ALA A N 1
ATOM 2182 C CA . ALA A 1 272 ? -27.314 -10.464 9.400 1.00 82.75 272 ALA A CA 1
ATOM 2183 C C . ALA A 1 272 ? -28.730 -10.201 9.962 1.00 82.75 272 ALA A C 1
ATOM 2185 O O . ALA A 1 272 ? -29.054 -9.067 10.328 1.00 82.75 272 ALA A O 1
ATOM 2186 N N . ALA A 1 273 ? -29.561 -11.244 10.074 1.00 83.06 273 ALA A N 1
ATOM 2187 C CA . ALA A 1 273 ? -30.902 -11.166 10.658 1.00 83.06 273 ALA A CA 1
ATOM 2188 C C . ALA A 1 273 ? -30.915 -11.218 12.201 1.00 83.06 273 ALA A C 1
ATOM 2190 O O . ALA A 1 273 ? -31.930 -10.887 12.820 1.00 83.06 273 ALA A O 1
ATOM 2191 N N . ARG A 1 274 ? -29.811 -11.618 12.848 1.00 88.44 274 ARG A N 1
ATOM 2192 C CA . ARG A 1 274 ? -29.716 -11.742 14.309 1.00 88.44 274 ARG A CA 1
ATOM 2193 C C . ARG A 1 274 ? -29.716 -10.359 14.955 1.00 88.44 274 ARG A C 1
ATOM 2195 O O . ARG A 1 274 ? -28.855 -9.525 14.683 1.00 88.44 274 ARG A O 1
ATOM 2202 N N . GLY A 1 275 ? -30.671 -10.118 15.850 1.00 87.88 275 GLY A N 1
ATOM 2203 C CA . GLY A 1 275 ? -30.727 -8.892 16.642 1.00 87.88 275 GLY A CA 1
ATOM 2204 C C . GLY A 1 275 ? -29.782 -8.949 17.841 1.00 87.88 275 GLY A C 1
ATOM 2205 O O . GLY A 1 275 ? -29.911 -9.837 18.682 1.00 87.88 275 GLY A O 1
ATOM 2206 N N . VAL A 1 276 ? -28.866 -7.986 17.953 1.00 90.06 276 VAL A N 1
ATOM 2207 C CA . VAL A 1 276 ? -27.911 -7.884 19.071 1.00 90.06 276 VAL A CA 1
ATOM 2208 C C . VAL A 1 276 ? -28.067 -6.574 19.848 1.00 90.06 276 VAL A C 1
ATOM 2210 O O . VAL A 1 276 ? -28.573 -5.574 19.333 1.00 90.06 276 VAL A O 1
ATOM 2213 N N . TRP A 1 277 ? -27.662 -6.576 21.120 1.00 91.06 277 TRP A N 1
ATOM 2214 C CA . TRP A 1 277 ? -27.684 -5.391 21.984 1.00 91.06 277 TR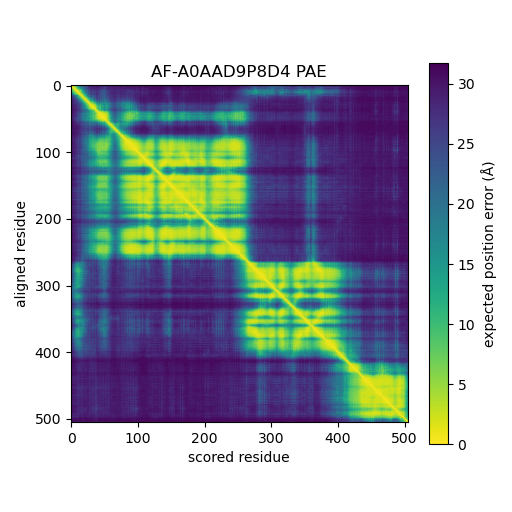P A CA 1
ATOM 2215 C C . TRP A 1 277 ? -26.278 -4.812 22.129 1.00 91.06 277 TRP A C 1
ATOM 2217 O O . TRP A 1 277 ? -25.328 -5.537 22.409 1.00 91.06 277 TRP A O 1
ATOM 2227 N N . LEU A 1 278 ? -26.153 -3.491 21.992 1.00 91.06 278 LEU A N 1
ATOM 2228 C CA . LEU A 1 278 ? -24.907 -2.766 22.233 1.00 91.06 278 LEU A CA 1
ATOM 2229 C C . LEU A 1 278 ? -24.972 -2.063 23.587 1.00 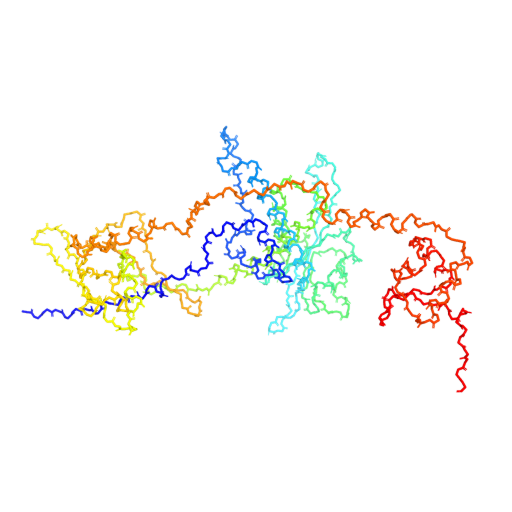91.06 278 LEU A C 1
ATOM 2231 O O . LEU A 1 278 ? -25.693 -1.075 23.750 1.00 91.06 278 LEU A O 1
ATOM 2235 N N . VAL A 1 279 ? -24.188 -2.544 24.550 1.00 91.81 279 VAL A N 1
ATOM 2236 C CA . VAL A 1 279 ? -24.161 -2.001 25.913 1.00 91.81 279 VAL A CA 1
ATOM 2237 C C . VAL A 1 279 ? -22.832 -1.303 26.176 1.00 91.81 279 VAL A C 1
ATOM 2239 O O . VAL A 1 279 ? -21.768 -1.907 26.099 1.00 91.81 279 VAL A O 1
ATOM 2242 N N . LYS A 1 280 ? -22.881 -0.017 26.529 1.00 93.06 280 LYS A N 1
ATOM 2243 C CA . LYS A 1 280 ? -21.713 0.721 27.022 1.00 93.06 280 LYS A CA 1
ATOM 2244 C C . LYS A 1 280 ? -21.522 0.428 28.507 1.00 93.06 280 LYS A C 1
ATOM 2246 O O . LYS A 1 280 ? -22.417 0.720 29.297 1.00 93.06 280 LYS A O 1
ATOM 2251 N N . VAL A 1 281 ? -20.355 -0.093 28.880 1.00 91.50 281 VAL A N 1
ATOM 2252 C CA . VAL A 1 281 ? -20.054 -0.583 30.235 1.00 91.50 281 VAL A CA 1
ATOM 2253 C C . VAL A 1 281 ? -18.957 0.266 30.907 1.00 91.50 281 VAL A C 1
ATOM 2255 O O . VAL A 1 281 ? -18.016 0.686 30.226 1.00 91.50 281 VAL A O 1
ATOM 2258 N N . PRO A 1 282 ? -19.044 0.569 32.221 1.00 89.94 282 PRO A N 1
ATOM 2259 C CA . PRO A 1 282 ? -17.969 1.237 32.957 1.00 89.94 282 PRO A CA 1
ATOM 2260 C C . PRO A 1 282 ? -16.662 0.429 32.972 1.00 89.94 282 PRO A C 1
ATOM 2262 O O . PRO A 1 282 ? -16.685 -0.789 33.110 1.00 89.94 282 PRO A O 1
ATOM 2265 N N . LYS A 1 283 ? -15.508 1.113 32.910 1.00 85.44 283 LYS A N 1
ATOM 2266 C CA . LYS A 1 283 ? -14.183 0.461 32.832 1.00 85.44 283 LYS A CA 1
ATOM 2267 C C . LYS A 1 283 ? -13.913 -0.542 33.956 1.00 85.44 283 LYS A C 1
ATOM 2269 O O . LYS A 1 283 ? -13.462 -1.638 33.669 1.00 85.44 283 LYS A O 1
ATOM 2274 N N . TYR A 1 284 ? -14.237 -0.187 35.201 1.00 83.31 284 TYR A N 1
ATOM 2275 C CA . TYR A 1 284 ? -14.022 -1.077 36.348 1.00 83.31 284 TYR A CA 1
ATOM 2276 C C . TYR A 1 284 ? -14.784 -2.404 36.198 1.00 83.31 284 TYR A C 1
ATOM 2278 O O . TYR A 1 284 ? -14.284 -3.445 36.593 1.00 83.31 284 TYR A O 1
ATOM 2286 N N . LEU A 1 285 ? -15.974 -2.380 35.586 1.00 86.38 285 LEU A N 1
ATOM 2287 C CA . LEU A 1 285 ? -16.801 -3.568 35.387 1.00 86.38 285 LEU A CA 1
ATOM 2288 C C . LEU A 1 285 ? -16.255 -4.428 34.237 1.00 86.38 285 LEU A C 1
ATOM 2290 O O . LEU A 1 285 ? -16.209 -5.647 34.343 1.00 86.38 285 LEU A O 1
ATOM 2294 N N . ALA A 1 286 ? -15.769 -3.789 33.169 1.00 87.19 286 ALA A N 1
ATOM 2295 C CA . ALA A 1 286 ? -15.096 -4.483 32.072 1.00 87.19 286 ALA A CA 1
ATOM 2296 C C . ALA A 1 286 ? -13.774 -5.146 32.510 1.00 87.19 286 ALA A C 1
ATOM 2298 O O . ALA A 1 286 ? -13.431 -6.216 32.013 1.00 87.19 286 ALA A O 1
ATOM 2299 N N . GLU A 1 287 ? -13.035 -4.526 33.437 1.00 83.94 287 GLU A N 1
ATOM 2300 C CA . GLU A 1 287 ? -11.821 -5.103 34.028 1.00 83.94 287 GLU A CA 1
ATOM 2301 C C . GLU A 1 287 ? -12.132 -6.348 34.869 1.00 83.94 287 GLU A C 1
ATOM 2303 O O . GLU A 1 287 ? -11.427 -7.345 34.732 1.00 83.94 287 GLU A O 1
ATOM 2308 N N . GLU A 1 288 ? -13.207 -6.334 35.664 1.00 81.06 288 GLU A N 1
ATOM 2309 C CA . GLU A 1 288 ? -13.666 -7.523 36.398 1.00 81.06 288 GLU A CA 1
ATOM 2310 C C . GLU A 1 288 ? -14.021 -8.676 35.453 1.00 81.06 288 GLU A C 1
ATOM 2312 O O . GLU A 1 288 ? -13.542 -9.794 35.631 1.00 81.06 288 GLU A O 1
ATOM 2317 N N . TRP A 1 289 ? -14.778 -8.409 34.384 1.00 85.12 289 TRP A N 1
ATOM 2318 C CA . TRP A 1 289 ? -15.129 -9.440 33.397 1.00 85.12 289 TRP A CA 1
ATOM 2319 C C . TRP A 1 289 ? -13.915 -9.994 32.654 1.00 85.12 289 TRP A C 1
ATOM 2321 O O . TRP A 1 289 ? -13.888 -11.168 32.305 1.00 85.12 289 TRP A O 1
ATOM 2331 N N . LYS A 1 290 ? -12.894 -9.164 32.419 1.00 82.94 290 LYS A N 1
ATOM 2332 C CA . LYS A 1 290 ? -11.638 -9.600 31.798 1.00 82.94 290 LYS A CA 1
ATOM 2333 C C . LYS A 1 290 ? -10.814 -10.503 32.721 1.00 82.94 290 LYS A C 1
ATOM 2335 O O . LYS A 1 290 ? -10.064 -11.338 32.225 1.00 82.94 290 LYS A O 1
ATOM 2340 N N . ASN A 1 291 ? -10.923 -10.309 34.033 1.00 80.56 291 ASN A N 1
ATOM 2341 C CA . ASN A 1 291 ? -10.220 -11.112 35.033 1.00 80.56 291 ASN A CA 1
ATOM 2342 C C . ASN A 1 291 ? -10.984 -12.387 35.418 1.00 80.56 291 ASN A C 1
ATOM 2344 O O . ASN A 1 291 ? -10.412 -13.251 36.083 1.00 80.56 291 ASN A O 1
ATOM 2348 N N . ALA A 1 292 ? -12.256 -12.504 35.031 1.00 80.50 292 ALA A N 1
ATOM 2349 C CA . ALA A 1 292 ? -13.045 -13.702 35.262 1.00 80.50 292 ALA A CA 1
ATOM 2350 C C . ALA A 1 292 ? -12.480 -14.901 34.467 1.00 80.50 292 ALA A C 1
ATOM 2352 O O . ALA A 1 292 ? -11.942 -14.719 33.369 1.00 80.50 292 ALA A O 1
ATOM 2353 N N . PRO A 1 293 ? -12.590 -16.133 34.999 1.00 79.81 293 PRO A N 1
ATOM 2354 C CA . PRO A 1 293 ? -12.193 -17.331 34.270 1.00 79.81 293 PRO A CA 1
ATOM 2355 C C . PRO A 1 293 ? -12.942 -17.468 32.931 1.00 79.81 293 PRO A C 1
ATOM 2357 O O . PRO A 1 293 ? -14.083 -17.009 32.814 1.00 79.81 293 PRO A O 1
ATOM 2360 N N . PRO A 1 294 ? -12.357 -18.152 31.929 1.00 79.31 294 PRO A N 1
ATOM 2361 C CA . PRO A 1 294 ? -13.072 -18.495 30.703 1.00 79.31 294 PRO A CA 1
ATOM 2362 C C . PRO A 1 294 ? -14.352 -19.276 31.034 1.00 79.31 294 PRO A C 1
ATOM 2364 O O . PRO A 1 294 ? -14.304 -20.228 31.809 1.00 79.31 294 PRO A O 1
ATOM 2367 N N . ASN A 1 295 ? -15.483 -18.880 30.443 1.00 80.19 295 ASN A N 1
ATOM 2368 C CA . ASN A 1 295 ? -16.820 -19.449 30.689 1.00 80.19 295 ASN A CA 1
ATOM 2369 C C . ASN A 1 295 ? -17.366 -19.283 32.120 1.00 80.19 295 ASN A C 1
ATOM 2371 O O . ASN A 1 295 ? -18.307 -19.981 32.490 1.00 80.19 295 ASN A O 1
ATOM 2375 N N . ALA A 1 296 ? -16.807 -18.379 32.927 1.00 80.25 296 ALA A N 1
ATOM 2376 C CA . ALA A 1 296 ? -17.389 -18.053 34.222 1.00 80.25 296 ALA A CA 1
ATOM 2377 C C . ALA A 1 296 ? -18.597 -17.117 34.077 1.00 80.25 296 ALA A C 1
ATOM 2379 O O . ALA A 1 296 ? -18.557 -16.139 33.324 1.00 80.25 296 ALA A O 1
ATOM 2380 N N . ASP A 1 297 ? -19.643 -17.385 34.856 1.00 81.81 297 ASP A N 1
ATOM 2381 C CA . ASP A 1 297 ? -20.764 -16.465 35.014 1.00 81.81 297 ASP A CA 1
ATOM 2382 C C . ASP A 1 297 ? -20.284 -15.198 35.740 1.00 81.81 297 ASP A C 1
ATOM 2384 O O . ASP A 1 297 ? -19.665 -15.256 36.803 1.00 81.81 297 ASP A O 1
ATOM 2388 N N . VAL A 1 298 ? -20.524 -14.035 35.127 1.00 83.75 298 VAL A N 1
ATOM 2389 C CA . VAL A 1 298 ? -20.093 -12.725 35.653 1.00 83.75 298 VAL A CA 1
ATOM 2390 C C . VAL A 1 298 ? -21.216 -11.965 36.364 1.00 83.75 298 VAL A C 1
ATOM 2392 O O . VAL A 1 298 ? -20.998 -10.869 36.885 1.00 83.75 298 VAL A O 1
ATOM 2395 N N . GLY A 1 299 ? -22.435 -12.498 36.350 1.00 86.62 299 GLY A N 1
ATOM 2396 C CA . GLY A 1 299 ? -23.614 -11.862 36.919 1.00 86.62 299 GLY A CA 1
ATOM 2397 C C . GLY A 1 299 ? -24.905 -12.209 36.187 1.00 86.62 299 GLY A C 1
ATOM 2398 O O . GLY A 1 299 ? -24.934 -12.946 35.202 1.00 86.62 299 GLY A O 1
ATOM 2399 N N . LYS A 1 300 ? -26.002 -11.620 36.662 1.00 89.38 300 LYS A N 1
ATOM 2400 C CA . LYS A 1 300 ? -27.363 -11.856 36.167 1.00 89.38 300 LYS A CA 1
ATOM 2401 C C . LYS A 1 300 ? -27.983 -10.571 35.636 1.00 89.38 300 LYS A C 1
ATOM 2403 O O . LYS A 1 300 ? -27.866 -9.511 36.247 1.00 89.38 300 LYS A O 1
ATOM 2408 N N . LEU A 1 301 ? -28.677 -10.672 34.505 1.00 90.88 301 LEU A N 1
ATOM 2409 C CA . LEU A 1 301 ? -29.448 -9.579 33.919 1.00 90.88 301 LEU A CA 1
ATOM 2410 C C . LEU A 1 301 ? -30.938 -9.799 34.200 1.00 90.88 301 LEU A C 1
ATOM 2412 O O . LEU A 1 301 ? -31.520 -10.778 33.740 1.00 90.88 301 LEU A O 1
ATOM 2416 N N . SER A 1 302 ? -31.556 -8.882 34.938 1.00 88.88 302 SER A N 1
ATOM 2417 C CA . SER A 1 302 ? -32.991 -8.876 35.219 1.00 88.88 302 SER A CA 1
ATOM 2418 C C . SER A 1 302 ? -33.699 -7.857 34.330 1.00 88.88 302 SER A C 1
ATOM 2420 O O . SER A 1 302 ? -33.288 -6.697 34.252 1.00 88.88 302 SER A O 1
ATOM 2422 N N . ILE A 1 303 ? -34.759 -8.293 33.647 1.00 90.44 303 ILE A N 1
ATOM 2423 C CA . ILE A 1 303 ? -35.587 -7.455 32.775 1.00 90.44 303 ILE A CA 1
ATOM 2424 C C . ILE A 1 303 ? -37.008 -7.456 33.334 1.00 90.44 303 ILE A C 1
ATOM 2426 O O . ILE A 1 303 ? -37.752 -8.424 33.172 1.00 90.44 303 ILE A O 1
ATOM 2430 N N . THR A 1 304 ? -37.397 -6.351 33.957 1.00 87.56 304 THR A N 1
ATOM 2431 C CA . THR A 1 304 ? -38.735 -6.152 34.513 1.00 87.56 304 THR A CA 1
ATOM 2432 C C . THR A 1 304 ? -39.563 -5.329 33.533 1.00 87.56 304 THR A C 1
ATOM 2434 O O . THR A 1 304 ? -39.211 -4.200 33.184 1.00 87.56 304 THR A O 1
ATOM 2437 N N . LYS A 1 305 ? -40.681 -5.885 33.057 1.00 83.00 305 LYS A N 1
ATOM 2438 C CA . LYS A 1 305 ? -41.635 -5.132 32.230 1.00 83.00 305 LYS A CA 1
ATOM 2439 C C . LYS A 1 305 ? -42.332 -4.085 33.101 1.00 83.00 305 LYS A C 1
ATOM 2441 O O . LYS A 1 305 ? -42.688 -4.379 34.238 1.00 83.00 305 LYS A O 1
ATOM 2446 N N . SER A 1 306 ? -42.524 -2.876 32.581 1.00 77.25 306 SER A N 1
ATOM 2447 C CA . SER A 1 306 ? -43.233 -1.826 33.315 1.00 77.25 306 SER A CA 1
ATOM 2448 C C . SER A 1 306 ? -44.698 -2.206 33.538 1.00 77.25 306 SER A C 1
ATOM 2450 O O . SER A 1 306 ? -45.354 -2.673 32.607 1.00 77.25 306 SER A O 1
ATOM 2452 N N . SER A 1 307 ? -45.235 -1.930 34.729 1.00 71.75 307 SER A N 1
ATOM 2453 C CA . SER A 1 307 ? -46.667 -2.115 35.020 1.00 71.75 307 SER A CA 1
ATOM 2454 C C . SER A 1 307 ? -47.579 -1.174 34.225 1.00 71.75 307 SER A C 1
ATOM 2456 O O . SER A 1 307 ? -48.764 -1.450 34.076 1.00 71.75 307 SER A O 1
ATOM 2458 N N . THR A 1 308 ? -47.050 -0.066 33.700 1.00 74.25 308 THR A N 1
ATOM 2459 C CA . THR A 1 308 ? -47.794 0.882 32.864 1.00 74.25 308 THR A CA 1
ATOM 2460 C C . THR A 1 308 ? -47.822 0.429 31.396 1.00 74.25 308 THR A C 1
ATOM 2462 O O . THR A 1 308 ? -46.760 0.099 30.853 1.00 74.25 308 THR A O 1
ATOM 2465 N N . PRO A 1 309 ? -48.985 0.462 30.712 1.00 67.38 309 PRO A N 1
ATOM 2466 C CA . PRO A 1 309 ? -49.069 0.214 29.272 1.00 67.38 309 PRO A CA 1
ATOM 2467 C C . PRO A 1 309 ? -48.170 1.192 28.500 1.00 67.38 309 PRO A C 1
ATOM 2469 O O . PRO A 1 309 ? -48.323 2.405 28.615 1.00 67.38 309 PRO A O 1
ATOM 2472 N N . GLY A 1 310 ? -47.197 0.670 27.747 1.00 68.50 310 GLY A N 1
ATOM 2473 C CA . GLY A 1 310 ? -46.237 1.478 26.978 1.00 68.50 310 GLY A CA 1
ATOM 2474 C C . GLY A 1 310 ? -45.030 2.012 27.765 1.00 68.50 310 GLY A C 1
ATOM 2475 O O . GLY A 1 310 ? -44.215 2.745 27.202 1.00 68.50 310 GLY A O 1
ATOM 2476 N N . GLY A 1 311 ? -44.872 1.651 29.042 1.00 72.12 311 GLY A N 1
ATOM 2477 C CA . GLY A 1 311 ? -43.675 2.001 29.804 1.00 72.12 311 GLY A CA 1
ATOM 2478 C C . GLY A 1 311 ? -42.422 1.279 29.286 1.00 72.12 311 GLY A C 1
ATOM 2479 O O . GLY A 1 311 ? -42.470 0.182 28.724 1.00 72.12 311 GLY A O 1
ATOM 2480 N N . LYS A 1 312 ? -41.261 1.921 29.451 1.00 74.00 312 LYS A N 1
ATOM 2481 C CA . LYS A 1 312 ? -39.978 1.310 29.084 1.00 74.00 312 LYS A CA 1
ATOM 2482 C C . LYS A 1 312 ? -39.645 0.199 30.089 1.00 74.00 312 LYS A C 1
ATOM 2484 O O . LYS A 1 312 ? -39.806 0.429 31.288 1.00 74.00 312 LYS A O 1
ATOM 2489 N N . PRO A 1 313 ? -39.160 -0.972 29.638 1.00 83.38 313 PRO A N 1
ATOM 2490 C CA . PRO A 1 313 ? -38.743 -2.028 30.548 1.00 83.38 313 PRO A CA 1
ATOM 2491 C C . PRO A 1 313 ? -37.563 -1.554 31.400 1.00 83.38 313 PRO A C 1
ATOM 2493 O O . PRO A 1 313 ? -36.666 -0.854 30.922 1.00 83.38 313 PRO A O 1
ATOM 2496 N N . GLU A 1 314 ? -37.565 -1.949 32.666 1.00 86.31 314 GLU A N 1
ATOM 2497 C CA . GLU A 1 314 ? -36.452 -1.726 33.572 1.00 86.31 314 GLU A CA 1
ATOM 2498 C C . GLU A 1 314 ? -35.470 -2.888 33.451 1.00 86.31 314 GLU A C 1
ATOM 2500 O O . GLU A 1 314 ? -35.822 -4.046 33.656 1.00 86.31 314 GLU A O 1
ATOM 2505 N N . VAL A 1 315 ? -34.232 -2.570 33.080 1.00 90.81 315 VAL A N 1
ATOM 2506 C CA . VAL A 1 315 ? -33.169 -3.554 32.884 1.00 90.81 315 VAL A CA 1
ATOM 2507 C C . VAL A 1 315 ? -32.080 -3.291 33.916 1.00 90.81 315 VAL A C 1
ATOM 2509 O O . VAL A 1 315 ? -31.502 -2.201 33.946 1.00 90.81 315 VAL A O 1
ATOM 2512 N N . VAL A 1 316 ? -31.808 -4.275 34.771 1.00 90.19 316 VAL A N 1
ATOM 2513 C CA . VAL A 1 316 ? -30.826 -4.184 35.858 1.00 90.19 316 VAL A CA 1
ATOM 2514 C C . VAL A 1 316 ? -29.884 -5.376 35.790 1.00 90.19 316 VAL A C 1
ATOM 2516 O O . VAL A 1 316 ? -30.312 -6.524 35.758 1.00 90.19 316 VAL A O 1
ATOM 2519 N N . PHE A 1 317 ? -28.590 -5.095 35.778 1.00 91.25 317 PHE A N 1
ATOM 2520 C CA . PHE A 1 317 ? -27.526 -6.076 35.897 1.00 91.25 317 PHE A CA 1
ATOM 2521 C C . PHE A 1 317 ? -27.074 -6.173 37.357 1.00 91.25 317 PHE A C 1
ATOM 2523 O O . PHE A 1 317 ? -26.872 -5.151 38.015 1.00 91.25 317 PHE A O 1
ATOM 2530 N N . SER A 1 318 ? -26.918 -7.392 37.863 1.00 88.38 318 SER A N 1
ATOM 2531 C CA . SER A 1 318 ? -26.383 -7.677 39.192 1.00 88.38 318 SER A CA 1
ATOM 2532 C C . SER A 1 318 ? -25.131 -8.539 39.081 1.00 88.38 318 SER A C 1
ATOM 2534 O O . SER A 1 318 ? -25.201 -9.634 38.525 1.00 88.38 318 SER A O 1
ATOM 2536 N N . LEU A 1 319 ? -24.019 -8.068 39.639 1.00 84.00 319 LEU A N 1
ATOM 2537 C CA . LEU A 1 319 ? -22.784 -8.841 39.765 1.00 84.00 319 LEU A CA 1
ATOM 2538 C C . LEU A 1 319 ? -22.961 -10.022 40.726 1.00 84.00 319 LEU A C 1
ATOM 2540 O O . LEU A 1 319 ? -23.629 -9.895 41.761 1.00 84.00 319 LEU A O 1
ATOM 2544 N N . ASP A 1 320 ? -22.310 -11.142 40.411 1.00 77.19 320 ASP A N 1
ATOM 2545 C CA . ASP A 1 320 ? -22.271 -12.304 41.297 1.00 77.19 320 ASP A CA 1
ATOM 2546 C C . ASP A 1 320 ? -21.460 -12.019 42.574 1.00 77.19 320 ASP A C 1
ATOM 2548 O O . ASP A 1 320 ? -20.532 -11.207 42.597 1.00 77.19 320 ASP A O 1
ATOM 2552 N N . GLU A 1 321 ? -21.840 -12.669 43.679 1.00 64.12 321 GLU A N 1
ATOM 2553 C CA . GLU A 1 321 ? -21.289 -12.403 45.016 1.00 64.12 321 GLU A CA 1
ATOM 2554 C C . GLU A 1 321 ? -19.760 -12.510 45.154 1.00 64.12 321 GLU A C 1
ATOM 2556 O O . GLU A 1 321 ? -19.198 -11.641 45.832 1.00 64.12 321 GLU A O 1
ATOM 2561 N N . PRO A 1 322 ? -19.057 -13.486 44.537 1.00 59.91 322 PRO A N 1
ATOM 2562 C CA . PRO A 1 322 ? -17.595 -13.512 44.570 1.00 59.91 322 PRO A CA 1
ATOM 2563 C C . PRO A 1 322 ? -16.968 -12.298 43.866 1.00 59.91 322 PRO A C 1
ATOM 2565 O O . PRO A 1 322 ? -15.973 -11.772 44.354 1.00 59.91 322 PRO A O 1
ATOM 2568 N N . SER A 1 323 ? -17.580 -11.780 42.798 1.00 58.78 323 SER A N 1
ATOM 2569 C CA . SER A 1 323 ? -17.099 -10.597 42.065 1.00 58.78 323 SER A CA 1
ATOM 2570 C C . SER A 1 323 ? -17.470 -9.273 42.745 1.00 58.78 323 SER A C 1
ATOM 2572 O O . SER A 1 323 ? -16.728 -8.302 42.660 1.00 58.78 323 SER A O 1
ATOM 2574 N N . ALA A 1 324 ? -18.596 -9.216 43.463 1.00 55.56 324 ALA A N 1
ATOM 2575 C CA . ALA A 1 324 ? -19.022 -8.018 44.194 1.00 55.56 324 ALA A CA 1
ATOM 2576 C C . ALA A 1 324 ? -18.228 -7.784 45.498 1.00 55.56 324 ALA A C 1
ATOM 2578 O O . ALA A 1 324 ? -18.129 -6.649 45.967 1.00 55.56 324 ALA A O 1
ATOM 2579 N N . LYS A 1 325 ? -17.678 -8.852 46.100 1.00 52.19 325 LYS A N 1
ATOM 2580 C CA . LYS A 1 325 ? -16.875 -8.799 47.338 1.00 52.19 325 LYS A CA 1
ATOM 2581 C C . LYS A 1 325 ? -15.365 -8.873 47.105 1.00 52.19 325 LYS A C 1
ATOM 2583 O O . LYS A 1 325 ? -14.615 -8.593 48.040 1.00 52.19 325 LYS A O 1
ATOM 2588 N N . ALA A 1 326 ? -14.909 -9.235 45.907 1.00 51.38 326 ALA A N 1
ATOM 2589 C CA . ALA A 1 326 ? -13.488 -9.264 45.596 1.00 51.38 326 ALA A CA 1
ATOM 2590 C C . ALA A 1 326 ? -12.904 -7.843 45.628 1.00 51.38 326 ALA A C 1
ATOM 2592 O O . ALA A 1 326 ? -13.207 -6.997 44.789 1.00 51.38 326 ALA A O 1
ATOM 2593 N N . THR A 1 327 ? -12.017 -7.573 46.586 1.00 52.41 327 THR A N 1
ATOM 2594 C CA . THR A 1 327 ? -10.953 -6.596 46.357 1.00 52.41 327 THR A CA 1
ATOM 2595 C C . THR A 1 327 ? -10.084 -7.152 45.231 1.00 52.41 327 THR A C 1
ATOM 2597 O O . THR A 1 327 ? -9.620 -8.292 45.346 1.00 52.41 327 THR A O 1
ATOM 2600 N N . PRO A 1 328 ? -9.821 -6.405 44.146 1.00 49.19 328 PRO A N 1
ATOM 2601 C CA . PRO A 1 328 ? -8.958 -6.896 43.083 1.00 49.19 328 PRO A CA 1
ATOM 2602 C C . PRO A 1 328 ? -7.571 -7.188 43.680 1.00 49.19 328 PRO A C 1
ATOM 2604 O O . PRO A 1 328 ? -6.825 -6.258 43.983 1.00 49.19 328 PRO A O 1
ATOM 2607 N N . ARG A 1 329 ? -7.245 -8.478 43.857 1.00 46.91 329 ARG A N 1
ATOM 2608 C CA . ARG A 1 329 ? -5.998 -9.027 44.439 1.00 46.91 329 ARG A CA 1
ATOM 2609 C C . ARG A 1 329 ? -5.773 -8.883 45.955 1.00 46.91 329 ARG A C 1
ATOM 2611 O O . ARG A 1 329 ? -4.621 -8.872 46.372 1.00 46.91 329 ARG A O 1
ATOM 2618 N N . GLY A 1 330 ? -6.808 -8.783 46.792 1.00 48.78 330 GLY A N 1
ATOM 2619 C CA . GLY A 1 330 ? -6.589 -8.711 48.252 1.00 48.78 330 GLY A CA 1
ATOM 2620 C C . GLY A 1 330 ? -5.815 -7.462 48.709 1.00 48.78 330 GLY A C 1
ATOM 2621 O O . GLY A 1 330 ? -5.317 -7.414 49.829 1.00 48.78 330 GLY A O 1
ATOM 2622 N N . ASP A 1 331 ? -5.722 -6.451 47.841 1.00 50.78 331 ASP A N 1
ATOM 2623 C CA . ASP A 1 331 ? -5.088 -5.170 48.119 1.00 50.78 331 ASP A CA 1
ATOM 2624 C C . ASP A 1 331 ? -6.106 -4.261 48.845 1.00 50.78 331 ASP A C 1
ATOM 2626 O O . ASP A 1 331 ? -7.143 -3.925 48.257 1.00 50.78 331 ASP A O 1
ATOM 2630 N N . PRO A 1 332 ? -5.862 -3.852 50.109 1.00 54.25 332 PRO A N 1
ATOM 2631 C CA . PRO A 1 332 ? -6.789 -3.026 50.892 1.00 54.25 332 PRO A CA 1
ATOM 2632 C C . PRO A 1 332 ? -7.057 -1.643 50.277 1.00 54.25 332 PRO A C 1
ATOM 2634 O O . PRO A 1 332 ? -7.945 -0.918 50.728 1.00 54.25 332 PRO A O 1
ATOM 2637 N N . THR A 1 333 ? -6.273 -1.250 49.269 1.00 53.47 333 THR A N 1
ATOM 2638 C CA . THR A 1 333 ? -6.319 0.077 48.648 1.00 53.47 333 THR A CA 1
ATOM 2639 C C . THR A 1 333 ? -7.350 0.205 47.523 1.00 53.47 333 THR A C 1
ATOM 2641 O O . THR A 1 333 ? -7.674 1.328 47.123 1.00 53.47 333 THR A O 1
ATOM 2644 N N . LYS A 1 334 ? -7.914 -0.906 47.021 1.00 57.09 334 LYS A N 1
ATOM 2645 C CA . LYS A 1 334 ? -8.909 -0.877 45.938 1.00 57.09 334 LYS A CA 1
ATOM 2646 C C . LYS A 1 334 ? -10.352 -0.954 46.466 1.00 57.09 334 LYS A C 1
ATOM 2648 O O . LYS A 1 334 ? -10.670 -1.818 47.278 1.00 57.09 334 LYS A O 1
ATOM 2653 N N . PRO A 1 335 ? -11.252 -0.059 46.021 1.00 64.44 335 PRO A N 1
ATOM 2654 C CA . PRO A 1 335 ? -12.638 -0.020 46.484 1.00 64.44 335 PRO A CA 1
ATOM 2655 C C . PRO A 1 335 ? -13.477 -1.180 45.932 1.00 64.44 335 PRO A C 1
ATOM 2657 O O . PRO A 1 335 ? -13.303 -1.582 44.785 1.00 64.44 335 PRO A O 1
ATOM 2660 N N . ALA A 1 336 ? -14.436 -1.650 46.736 1.00 69.19 336 ALA A N 1
ATOM 2661 C CA . ALA A 1 336 ? -15.428 -2.640 46.322 1.00 69.19 336 ALA A CA 1
ATOM 2662 C C . ALA A 1 336 ? -16.300 -2.124 45.164 1.00 69.19 336 ALA A C 1
ATOM 2664 O O . ALA A 1 336 ? -16.700 -0.953 45.140 1.00 69.19 336 ALA A O 1
ATOM 2665 N N . VAL A 1 337 ? -16.605 -3.010 44.216 1.00 76.25 337 VAL A N 1
ATOM 2666 C CA . VAL A 1 337 ? -17.410 -2.700 43.030 1.00 76.25 337 VAL A CA 1
ATOM 2667 C C . VAL A 1 337 ? -18.906 -2.681 43.398 1.00 76.25 337 VAL A C 1
ATOM 2669 O O . VAL A 1 337 ? -19.353 -3.525 44.175 1.00 76.25 337 VAL A O 1
ATOM 2672 N N . PRO A 1 338 ? -19.716 -1.734 42.879 1.00 82.06 338 PRO A N 1
ATOM 2673 C CA . PRO A 1 338 ? -21.160 -1.716 43.132 1.00 82.06 338 PRO A CA 1
ATOM 2674 C C . PRO A 1 338 ? -21.831 -3.000 42.636 1.00 82.06 338 PRO A C 1
ATOM 2676 O O . PRO A 1 338 ? -21.553 -3.427 41.523 1.00 82.06 338 PRO A O 1
ATOM 2679 N N . LYS A 1 339 ? -22.735 -3.595 43.425 1.00 83.19 339 LYS A N 1
ATOM 2680 C CA . LYS A 1 339 ? -23.394 -4.866 43.066 1.00 83.19 339 LYS A CA 1
ATOM 2681 C C . LYS A 1 339 ? -24.394 -4.718 41.917 1.00 83.19 339 LYS A C 1
ATOM 2683 O O . LYS A 1 339 ? -24.544 -5.646 41.130 1.00 83.19 339 LYS A O 1
ATOM 2688 N N . TYR A 1 340 ? -25.085 -3.582 41.837 1.00 87.12 340 TYR A N 1
ATOM 2689 C CA . TYR A 1 340 ? -26.198 -3.376 40.914 1.00 87.12 340 TYR A CA 1
ATOM 2690 C C . TYR A 1 340 ? -25.929 -2.234 39.934 1.00 87.12 340 TYR A C 1
ATOM 2692 O O . TYR A 1 340 ? -25.483 -1.142 40.308 1.00 87.12 340 TYR A O 1
ATOM 2700 N N . HIS A 1 341 ? -26.292 -2.462 38.675 1.00 90.81 341 HIS A N 1
ATOM 2701 C CA . HIS A 1 341 ? -26.157 -1.496 37.595 1.00 90.81 341 HIS A CA 1
ATOM 2702 C C . HIS A 1 341 ? -27.425 -1.447 36.752 1.00 90.81 341 HIS A C 1
ATOM 2704 O O . HIS A 1 341 ? -27.892 -2.459 36.241 1.00 90.81 341 HIS A O 1
ATOM 2710 N N . LYS A 1 342 ? -27.973 -0.252 36.549 1.00 91.25 342 LYS A N 1
ATOM 2711 C CA . LYS A 1 342 ? -29.147 -0.028 35.707 1.00 91.25 342 LYS A CA 1
ATOM 2712 C C . LYS A 1 342 ? -28.733 0.235 34.266 1.00 91.25 342 LYS A C 1
ATOM 2714 O O . LYS A 1 342 ? -27.853 1.054 33.998 1.00 91.25 342 LYS A O 1
ATOM 2719 N N . PHE A 1 343 ? -29.384 -0.432 33.324 1.00 93.06 343 PHE A N 1
ATOM 2720 C CA . PHE A 1 343 ? -29.171 -0.220 31.898 1.00 93.06 343 PHE A CA 1
ATOM 2721 C C . PHE A 1 343 ? -30.155 0.837 31.403 1.00 93.06 343 PHE A C 1
ATOM 2723 O O . PHE A 1 343 ? -31.366 0.630 31.343 1.00 93.06 343 PHE A O 1
ATOM 2730 N N . MET A 1 344 ? -29.618 1.992 31.028 1.00 90.00 344 MET A N 1
ATOM 2731 C CA . MET A 1 344 ? -30.385 3.074 30.429 1.00 90.00 344 MET A CA 1
ATOM 2732 C C . MET A 1 344 ? -30.529 2.808 28.933 1.00 90.00 344 MET A C 1
ATOM 2734 O O . MET A 1 344 ? -29.584 2.998 28.164 1.00 90.00 344 MET A O 1
ATOM 2738 N N . LEU A 1 345 ? -31.708 2.339 28.526 1.00 88.62 345 LEU A N 1
ATOM 2739 C CA . LEU A 1 345 ? -32.020 2.059 27.127 1.00 88.62 345 LEU A CA 1
ATOM 2740 C C . LEU A 1 345 ? -32.062 3.359 26.313 1.00 88.62 345 LEU A C 1
ATOM 2742 O O . LEU A 1 345 ? -32.762 4.313 26.657 1.00 88.62 345 LEU A O 1
ATOM 2746 N N . THR A 1 346 ? -31.321 3.376 25.210 1.00 85.50 346 THR A N 1
ATOM 2747 C CA . THR A 1 346 ? -31.268 4.476 24.242 1.00 85.50 346 THR A CA 1
ATOM 2748 C C . THR A 1 346 ? -31.744 3.968 22.887 1.00 85.50 346 THR A C 1
ATOM 2750 O O . THR A 1 346 ? -31.375 2.874 22.460 1.00 85.50 346 THR A O 1
ATOM 2753 N N . GLY A 1 347 ? -32.612 4.736 22.228 1.00 77.44 347 GLY A N 1
ATOM 2754 C CA . GLY A 1 347 ? -33.062 4.409 20.877 1.00 77.44 347 GLY A CA 1
ATOM 2755 C C . GLY A 1 347 ? -31.913 4.527 19.877 1.00 77.44 347 GLY A C 1
ATOM 2756 O O . GLY A 1 347 ? -31.003 5.338 20.059 1.00 77.44 347 GLY A O 1
ATOM 2757 N N . ILE A 1 348 ? -31.962 3.722 18.820 1.00 78.38 348 ILE A N 1
ATOM 2758 C CA . ILE A 1 348 ? -31.047 3.831 17.685 1.00 78.38 348 ILE A CA 1
ATOM 2759 C C . ILE A 1 348 ? -31.776 4.655 16.627 1.00 78.38 348 ILE A C 1
ATOM 2761 O O . ILE A 1 348 ? -32.710 4.174 15.995 1.00 78.38 348 ILE A O 1
ATOM 2765 N N . VAL A 1 349 ? -31.399 5.924 16.492 1.00 71.25 349 VAL A N 1
ATOM 2766 C CA . VAL A 1 349 ? -32.014 6.856 15.540 1.00 71.25 349 VAL A CA 1
ATOM 2767 C C . VAL A 1 349 ? -30.953 7.229 14.506 1.00 71.25 349 VAL A C 1
ATOM 2769 O O . VAL A 1 349 ? -29.829 7.565 14.875 1.00 71.25 349 VAL A O 1
ATOM 2772 N N . ASN A 1 350 ? -31.299 7.150 13.218 1.00 75.38 350 ASN A N 1
ATOM 2773 C CA . ASN A 1 350 ? -30.477 7.576 12.072 1.00 75.38 350 ASN A CA 1
ATOM 2774 C C . ASN A 1 350 ? -29.141 6.837 11.849 1.00 75.38 350 ASN A C 1
ATOM 2776 O O . ASN A 1 350 ? -28.304 7.322 11.090 1.00 75.38 350 ASN A O 1
ATOM 2780 N N . GLN A 1 351 ? -28.915 5.678 12.474 1.00 80.44 351 GLN A N 1
ATOM 2781 C CA . GLN A 1 351 ? -27.705 4.877 12.256 1.00 80.44 351 GLN A CA 1
ATOM 2782 C C . GLN A 1 351 ? -28.038 3.388 12.193 1.00 80.44 351 GLN A C 1
ATOM 2784 O O . GLN A 1 351 ? -28.682 2.856 13.092 1.00 80.44 351 GLN A O 1
ATOM 2789 N N . ASN A 1 352 ? -27.562 2.706 11.151 1.00 83.94 352 ASN A N 1
ATOM 2790 C CA . ASN A 1 352 ? -27.564 1.248 11.092 1.00 83.94 352 ASN A CA 1
ATOM 2791 C C . ASN A 1 352 ? -26.221 0.741 11.616 1.00 83.94 352 ASN A C 1
ATOM 2793 O O . ASN A 1 352 ? -25.172 1.135 11.112 1.00 83.94 352 ASN A O 1
ATOM 2797 N N . LEU A 1 353 ? -26.259 -0.120 12.628 1.00 85.06 353 LEU A N 1
ATOM 2798 C CA . LEU A 1 353 ? -25.071 -0.693 13.250 1.00 85.06 353 LEU A CA 1
ATOM 2799 C C . LEU A 1 353 ? -25.101 -2.214 13.075 1.00 85.06 353 LEU A C 1
ATOM 2801 O O . LEU A 1 353 ? -26.125 -2.845 13.339 1.00 85.06 353 LEU A O 1
ATOM 2805 N N . TYR A 1 354 ? -23.971 -2.783 12.666 1.00 85.56 354 TYR A N 1
ATOM 2806 C CA . TYR A 1 354 ? -23.763 -4.221 12.503 1.00 85.56 354 TYR A CA 1
ATOM 2807 C C . TYR A 1 354 ? -22.495 -4.643 13.246 1.00 85.56 354 TYR A C 1
ATOM 2809 O O . TYR A 1 354 ? -21.572 -3.841 13.402 1.00 85.56 354 TYR A O 1
ATOM 2817 N N . VAL A 1 355 ? -22.464 -5.887 13.715 1.00 87.06 355 VAL A N 1
ATOM 2818 C CA . VAL A 1 355 ? -21.295 -6.501 14.351 1.00 87.06 355 VAL A CA 1
ATOM 2819 C C . VAL A 1 355 ? -20.629 -7.426 13.343 1.00 87.06 355 VAL A C 1
ATOM 2821 O O . VAL A 1 355 ? -21.293 -8.282 12.761 1.00 87.06 355 VAL A O 1
ATOM 2824 N N . LEU A 1 356 ? -19.329 -7.231 13.144 1.00 86.88 356 LEU A N 1
ATOM 2825 C CA . LEU A 1 356 ? -18.486 -8.063 12.291 1.00 86.88 356 LEU A CA 1
ATOM 2826 C C . LEU A 1 356 ? -17.565 -8.903 13.173 1.00 86.88 356 LEU A C 1
ATOM 2828 O O . LEU A 1 356 ? -17.014 -8.381 14.148 1.00 86.88 356 LEU A O 1
ATOM 2832 N N . ALA A 1 357 ? -17.385 -10.167 12.811 1.00 81.69 357 ALA A N 1
ATOM 2833 C CA . ALA A 1 357 ? -16.388 -11.049 13.393 1.00 81.69 357 ALA A CA 1
ATOM 2834 C C . ALA A 1 357 ? -15.322 -11.385 12.346 1.00 81.69 357 ALA A C 1
ATOM 2836 O O . ALA A 1 357 ? -15.607 -11.521 11.155 1.00 81.69 357 ALA A O 1
ATOM 2837 N N . THR A 1 358 ? -14.078 -11.487 12.805 1.00 78.69 358 THR A N 1
ATOM 2838 C CA . THR A 1 358 ? -12.945 -11.924 11.990 1.00 78.69 358 THR A CA 1
ATOM 2839 C C . THR A 1 358 ? -12.308 -13.110 12.688 1.00 78.69 358 THR A C 1
ATOM 2841 O O . THR A 1 358 ? -11.847 -12.986 13.824 1.00 78.69 358 THR A O 1
ATOM 2844 N N . GLU A 1 359 ? -12.301 -14.260 12.023 1.00 72.31 359 GLU A N 1
ATOM 2845 C CA . GLU A 1 359 ? -11.591 -15.439 12.512 1.00 72.31 359 GLU A CA 1
ATOM 2846 C C . GLU A 1 359 ? -10.095 -15.353 12.174 1.00 72.31 359 GLU A C 1
ATOM 2848 O O . GLU A 1 359 ? -9.675 -14.598 11.296 1.00 72.31 359 GLU A O 1
ATOM 2853 N N . MET A 1 360 ? -9.271 -16.168 12.842 1.00 62.22 360 MET A N 1
ATOM 2854 C CA . MET A 1 360 ? -7.828 -16.272 12.558 1.00 62.22 360 MET A CA 1
ATOM 2855 C C . MET A 1 360 ? -7.521 -16.681 11.105 1.00 62.22 360 MET A C 1
ATOM 2857 O O . MET A 1 360 ? -6.405 -16.479 10.641 1.00 62.22 360 MET A O 1
ATOM 2861 N N . SER A 1 361 ? -8.510 -17.231 10.393 1.00 54.84 361 SER A N 1
ATOM 2862 C CA . SER A 1 361 ? -8.477 -17.597 8.973 1.00 54.84 361 SER A CA 1
ATOM 2863 C C . SER A 1 361 ? -8.748 -16.423 8.025 1.00 54.84 361 SER A C 1
ATOM 2865 O O . SER A 1 361 ? -8.920 -16.627 6.826 1.00 54.84 361 SER A O 1
ATOM 2867 N N . GLU A 1 362 ? -8.795 -15.186 8.539 1.00 60.25 362 GLU A N 1
ATOM 2868 C CA . GLU A 1 362 ? -8.913 -13.971 7.729 1.00 60.25 362 GLU A CA 1
ATOM 2869 C C . GLU A 1 362 ? -10.265 -13.854 6.983 1.00 60.25 362 GLU A C 1
ATOM 2871 O O . GLU A 1 362 ? -10.440 -12.968 6.141 1.00 60.25 362 GLU A O 1
ATOM 2876 N N . LYS A 1 363 ? -11.221 -14.734 7.316 1.00 67.50 363 LYS A N 1
ATOM 2877 C CA . LYS A 1 363 ? -12.622 -14.736 6.883 1.00 67.50 363 LYS A CA 1
ATOM 2878 C C . LYS A 1 363 ? -13.436 -13.779 7.756 1.00 67.50 363 LYS A C 1
ATOM 2880 O O . LYS A 1 363 ? -13.275 -13.749 8.978 1.00 67.50 363 LYS A O 1
ATOM 2885 N N . VAL A 1 364 ? -14.305 -12.995 7.121 1.00 79.12 364 VAL A N 1
ATOM 2886 C CA . VAL A 1 364 ? -15.166 -12.009 7.790 1.00 79.12 364 VAL A CA 1
ATOM 2887 C C . VAL A 1 364 ? -16.615 -12.488 7.737 1.00 79.12 364 VAL A C 1
ATOM 2889 O O . VAL A 1 364 ? -17.085 -12.921 6.685 1.00 79.12 364 VAL A O 1
ATOM 2892 N N . SER A 1 365 ? -17.326 -12.393 8.859 1.00 83.62 365 SER A N 1
ATOM 2893 C CA . SER A 1 365 ? -18.754 -12.711 8.965 1.00 83.62 365 SER A CA 1
ATOM 2894 C C . SER A 1 365 ? -19.525 -11.592 9.668 1.00 83.62 365 SER A C 1
ATOM 2896 O O . SER A 1 365 ? -18.983 -10.853 10.496 1.00 83.62 365 SER A O 1
ATOM 2898 N N . ILE A 1 366 ? -20.808 -11.438 9.328 1.00 85.69 366 ILE A N 1
ATOM 2899 C CA . ILE A 1 366 ? -21.741 -10.583 10.066 1.00 85.69 366 ILE A CA 1
ATOM 2900 C C . ILE A 1 366 ? -22.381 -11.408 11.181 1.00 85.69 366 ILE A C 1
ATOM 2902 O O . ILE A 1 366 ? -23.142 -12.332 10.913 1.00 85.69 366 ILE A O 1
ATOM 2906 N N . GLU A 1 367 ? -22.151 -11.011 12.431 1.00 86.06 367 GLU A N 1
ATOM 2907 C CA . GLU A 1 367 ? -22.743 -11.648 13.616 1.00 86.06 367 GLU A CA 1
ATOM 2908 C C . GLU A 1 367 ? -24.172 -11.178 13.895 1.00 86.06 367 GLU A C 1
ATOM 2910 O O . GLU A 1 367 ? -24.980 -11.918 14.454 1.00 86.06 367 GLU A O 1
ATOM 2915 N N . GLY A 1 368 ? -24.499 -9.930 13.555 1.00 88.06 368 GLY A N 1
ATOM 2916 C CA . GLY A 1 368 ? -25.826 -9.395 13.838 1.00 88.06 368 GLY A CA 1
ATOM 2917 C C . GLY A 1 368 ? -26.001 -7.907 13.600 1.00 88.06 368 GLY A C 1
ATOM 2918 O O . GLY A 1 368 ? -25.043 -7.133 13.547 1.00 88.06 368 GLY A O 1
ATOM 2919 N N . LYS A 1 369 ? -27.267 -7.500 13.510 1.00 88.88 369 LYS A N 1
ATOM 2920 C CA . LYS A 1 369 ? -27.702 -6.104 13.482 1.00 88.88 369 LYS A CA 1
ATOM 2921 C C . LYS A 1 369 ? -27.987 -5.624 14.899 1.00 88.88 369 LYS A C 1
ATOM 2923 O O . LYS A 1 369 ? -28.743 -6.254 15.641 1.00 88.88 369 LYS A O 1
ATOM 2928 N N . VAL A 1 370 ? -27.428 -4.481 15.285 1.00 89.56 370 VAL A N 1
ATOM 2929 C CA . VAL A 1 370 ? -27.710 -3.892 16.597 1.00 89.56 370 VAL A CA 1
ATOM 2930 C C . VAL A 1 370 ? -29.134 -3.340 16.598 1.00 89.56 370 VAL A C 1
ATOM 2932 O O . VAL A 1 370 ? -29.442 -2.390 15.881 1.00 89.56 370 VAL A O 1
ATOM 2935 N N . ILE A 1 371 ? -29.998 -3.935 17.420 1.00 89.50 371 ILE A N 1
ATOM 2936 C CA . ILE A 1 371 ? -31.414 -3.554 17.543 1.00 89.50 371 ILE A CA 1
ATOM 2937 C C . ILE A 1 371 ? -31.674 -2.630 18.732 1.00 89.50 371 ILE A C 1
ATOM 2939 O O . ILE A 1 371 ? -32.639 -1.872 18.724 1.00 89.50 371 ILE A O 1
ATOM 2943 N N . GLN A 1 372 ? -30.814 -2.672 19.752 1.00 88.19 372 GLN A N 1
ATOM 2944 C CA . GLN A 1 372 ? -30.991 -1.902 20.977 1.00 88.19 372 GLN A CA 1
ATOM 2945 C C . GLN A 1 372 ? -29.646 -1.417 21.507 1.00 88.19 372 GLN A C 1
ATOM 2947 O O . GLN A 1 372 ? -28.682 -2.179 21.586 1.00 88.19 372 GLN A O 1
ATOM 2952 N N . ARG A 1 373 ? -29.592 -0.148 21.919 1.00 91.31 373 ARG A N 1
ATOM 2953 C CA . ARG A 1 373 ? -28.441 0.427 22.615 1.00 91.31 373 ARG A CA 1
ATOM 2954 C C . ARG A 1 373 ? -28.778 0.646 24.085 1.00 91.31 373 ARG A C 1
ATOM 2956 O O . ARG A 1 373 ? -29.892 1.054 24.423 1.00 91.31 373 ARG A O 1
ATOM 2963 N N . ALA A 1 374 ? -27.816 0.408 24.964 1.00 90.81 374 ALA A N 1
ATOM 2964 C CA . ALA A 1 374 ? -27.945 0.678 26.388 1.00 90.81 374 ALA A CA 1
ATOM 2965 C C . ALA A 1 374 ? -26.662 1.287 26.963 1.00 90.81 374 ALA A C 1
ATOM 2967 O O . ALA A 1 374 ? -25.555 1.011 26.499 1.00 90.81 374 ALA A O 1
ATOM 2968 N N . GLU A 1 375 ? -26.802 2.108 27.997 1.00 93.25 375 GLU A N 1
ATOM 2969 C CA . GLU A 1 375 ? -25.687 2.555 28.829 1.00 93.25 375 GLU A CA 1
ATOM 2970 C C . GLU A 1 375 ? -25.840 1.967 30.232 1.00 93.25 375 GLU A C 1
ATOM 2972 O O . GLU A 1 375 ? -26.810 2.253 30.932 1.00 93.25 375 GLU A O 1
ATOM 2977 N N . CYS A 1 376 ? -24.883 1.137 30.640 1.00 91.50 376 CYS A N 1
ATOM 2978 C CA . CYS A 1 376 ? -24.816 0.566 31.975 1.00 91.50 376 CYS A CA 1
ATOM 2979 C C . CYS A 1 376 ? -24.328 1.635 32.958 1.00 91.50 376 CYS A C 1
ATOM 2981 O O . CYS A 1 376 ? -23.189 2.106 32.878 1.00 91.50 376 CYS A O 1
ATOM 2983 N N . ARG A 1 377 ? -25.190 2.018 33.900 1.00 89.50 377 ARG A N 1
ATOM 2984 C CA . ARG A 1 377 ? -24.886 2.988 34.951 1.00 89.50 377 ARG A CA 1
ATOM 2985 C C . ARG A 1 377 ? -24.959 2.320 36.321 1.00 89.50 377 ARG A C 1
ATOM 2987 O O . ARG A 1 377 ? -25.901 1.575 36.573 1.00 89.50 377 ARG A O 1
ATOM 2994 N N . PRO A 1 378 ? -23.998 2.576 37.217 1.00 86.69 378 PRO A N 1
ATOM 2995 C CA . PRO A 1 378 ? -24.120 2.132 38.598 1.00 86.69 378 PRO A CA 1
ATOM 2996 C C . PRO A 1 378 ? -25.313 2.819 39.254 1.00 86.69 378 PRO A C 1
ATOM 2998 O O . PRO A 1 378 ? -25.631 3.969 38.931 1.00 86.69 378 PRO A O 1
ATOM 3001 N N . LEU A 1 379 ? -25.951 2.122 40.188 1.00 80.44 379 LEU A N 1
ATOM 3002 C CA . LEU A 1 379 ? -26.834 2.788 41.135 1.00 80.44 379 LEU A CA 1
ATOM 3003 C C . LEU A 1 379 ? -25.982 3.736 41.994 1.00 80.44 379 LEU A C 1
ATOM 3005 O O . LEU A 1 379 ? -24.792 3.491 42.204 1.00 80.44 379 LEU A O 1
ATOM 3009 N N . GLY A 1 380 ? -26.550 4.870 42.408 1.00 72.81 380 GLY A N 1
ATOM 3010 C CA . GLY A 1 380 ? -25.859 5.925 43.162 1.00 72.81 380 GLY A CA 1
ATOM 3011 C C . GLY A 1 380 ? -25.501 5.525 44.597 1.00 72.81 380 GLY A C 1
ATOM 3012 O O . GLY A 1 380 ? -25.725 6.299 45.521 1.00 72.81 380 GLY A O 1
ATOM 3013 N N . ASP A 1 381 ? -24.978 4.319 44.785 1.00 77.38 381 ASP A N 1
ATOM 3014 C CA . ASP A 1 381 ? -24.702 3.721 46.078 1.00 77.38 381 ASP A CA 1
ATOM 3015 C C . ASP A 1 381 ? -23.454 4.348 46.726 1.00 77.38 381 ASP A C 1
ATOM 3017 O O . ASP A 1 381 ? -22.517 4.770 46.028 1.00 77.38 381 ASP A O 1
ATOM 3021 N N . PRO A 1 382 ? -23.362 4.351 48.069 1.00 79.50 382 PRO A N 1
ATOM 3022 C CA . PRO A 1 382 ? -22.177 4.828 48.786 1.00 79.50 382 PRO A CA 1
ATOM 3023 C C . PRO A 1 382 ? -20.869 4.146 48.344 1.00 79.50 382 PRO A C 1
ATOM 3025 O O . PRO A 1 382 ? -19.812 4.783 48.314 1.00 79.50 382 PRO A O 1
ATOM 3028 N N . SER A 1 383 ? -20.938 2.869 47.950 1.00 75.56 383 SER A N 1
ATOM 3029 C CA . SER A 1 383 ? -19.812 2.103 47.398 1.00 75.56 383 SER A CA 1
ATOM 3030 C C . SER A 1 383 ? -19.295 2.705 46.088 1.00 75.56 383 SER A C 1
ATOM 3032 O O . SER A 1 383 ? -18.090 2.917 45.939 1.00 75.56 383 SER A O 1
ATOM 3034 N N . TYR A 1 384 ? -20.198 3.074 45.174 1.00 82.69 384 TYR A N 1
ATOM 3035 C CA . TYR A 1 384 ? -19.844 3.721 43.914 1.00 82.69 384 TYR A CA 1
ATOM 3036 C C . TYR A 1 384 ? -19.224 5.102 44.139 1.00 82.69 384 TYR A C 1
ATOM 3038 O O . TYR A 1 384 ? -18.210 5.432 43.524 1.00 82.69 384 TYR A O 1
ATOM 3046 N N . MET A 1 385 ? -19.784 5.895 45.055 1.00 83.81 385 MET A N 1
ATOM 3047 C CA . MET A 1 385 ? -19.251 7.224 45.375 1.00 83.81 385 MET A CA 1
ATOM 3048 C C . MET A 1 385 ? -17.834 7.139 45.961 1.00 83.81 385 MET A C 1
ATOM 3050 O O . MET A 1 385 ? -16.967 7.939 45.596 1.00 83.81 385 MET A O 1
ATOM 3054 N N . LYS A 1 386 ? -17.559 6.133 46.806 1.00 82.25 386 LYS A N 1
ATOM 3055 C CA . LYS A 1 386 ? -16.210 5.841 47.321 1.00 82.25 386 LYS A CA 1
ATOM 3056 C C . LYS A 1 386 ? -15.252 5.438 46.197 1.00 82.25 386 LYS A C 1
ATOM 3058 O O . LYS A 1 386 ? -14.149 5.978 46.123 1.00 82.25 386 LYS A O 1
ATOM 3063 N N . LEU A 1 387 ? -15.686 4.553 45.297 1.00 81.62 387 LEU A N 1
ATOM 3064 C CA . LEU A 1 387 ? -14.896 4.137 44.137 1.00 81.62 387 LEU A CA 1
ATOM 3065 C C . LEU A 1 387 ? -14.546 5.325 43.242 1.00 81.62 387 LEU A C 1
ATOM 3067 O O . LEU A 1 387 ? -13.389 5.508 42.860 1.00 81.62 387 LEU A O 1
ATOM 3071 N N . LYS A 1 388 ? -15.533 6.176 42.953 1.00 83.75 388 LYS A N 1
ATOM 3072 C CA . LYS A 1 388 ? -15.350 7.340 42.092 1.00 83.75 388 LYS A CA 1
ATOM 3073 C C . LYS A 1 388 ? -14.400 8.365 42.708 1.00 83.75 388 LYS A C 1
ATOM 3075 O O . LYS A 1 388 ? -13.573 8.912 41.983 1.00 83.75 388 LYS A O 1
ATOM 3080 N N . ARG A 1 389 ? -14.473 8.582 44.027 1.00 83.44 389 ARG A N 1
ATOM 3081 C CA . ARG A 1 389 ? -13.553 9.460 44.766 1.00 83.44 389 ARG A CA 1
ATOM 3082 C C . ARG A 1 389 ? -12.099 9.009 44.611 1.00 83.44 389 ARG A C 1
ATOM 3084 O O . ARG A 1 389 ? -11.271 9.810 44.194 1.00 83.44 389 ARG A O 1
ATOM 3091 N N . ILE A 1 390 ? -11.818 7.730 44.869 1.00 81.38 390 ILE A N 1
ATOM 3092 C CA . ILE A 1 390 ? -10.464 7.159 44.758 1.00 81.38 390 ILE A CA 1
ATOM 3093 C C . ILE A 1 390 ? -9.958 7.243 43.315 1.00 81.38 390 ILE A C 1
ATOM 3095 O O . ILE A 1 390 ? -8.815 7.622 43.074 1.00 81.38 390 ILE A O 1
ATOM 3099 N N . GLN A 1 391 ? -10.819 6.953 42.335 1.00 82.19 391 GLN A N 1
ATOM 3100 C CA . GLN A 1 391 ? -10.446 7.037 40.925 1.00 82.19 391 GLN A CA 1
ATOM 3101 C C . GLN A 1 391 ? -10.084 8.468 40.499 1.00 82.19 391 GLN A C 1
ATOM 3103 O O . GLN A 1 391 ? -9.128 8.657 39.746 1.00 82.19 391 GLN A O 1
ATOM 3108 N N . ILE A 1 392 ? -10.839 9.469 40.964 1.00 84.50 392 ILE A N 1
ATOM 3109 C CA . ILE A 1 392 ? -10.549 10.887 40.710 1.00 84.50 392 ILE A CA 1
ATOM 3110 C C . ILE A 1 392 ? -9.223 11.272 41.365 1.00 84.50 392 ILE A C 1
ATOM 3112 O O . ILE A 1 392 ? -8.387 11.882 40.709 1.00 84.50 392 ILE A O 1
ATOM 3116 N N . GLU A 1 393 ? -9.003 10.869 42.617 1.00 84.69 393 GLU A N 1
ATOM 3117 C CA . GLU A 1 393 ? -7.759 11.139 43.337 1.00 84.69 393 GLU A CA 1
ATOM 3118 C C . GLU A 1 393 ? -6.547 10.556 42.600 1.00 84.69 393 GLU A C 1
ATOM 3120 O O . GLU A 1 393 ? -5.596 11.278 42.323 1.00 84.69 393 GLU A O 1
ATOM 3125 N N . MET A 1 394 ? -6.604 9.282 42.203 1.00 80.00 394 MET A N 1
ATOM 3126 C CA . MET A 1 394 ? -5.526 8.629 41.456 1.00 80.00 394 MET A CA 1
ATOM 3127 C C . MET A 1 394 ? -5.293 9.262 40.080 1.00 80.00 394 MET A C 1
ATOM 3129 O O . MET A 1 394 ? -4.147 9.412 39.670 1.00 80.00 394 MET A O 1
ATOM 3133 N N . SER A 1 395 ? -6.358 9.650 39.370 1.00 79.19 395 SER A N 1
ATOM 3134 C CA . SER A 1 395 ? -6.241 10.273 38.041 1.00 79.19 395 SER A CA 1
ATOM 3135 C C . SER A 1 395 ? -5.704 11.704 38.110 1.00 79.19 395 SER A C 1
ATOM 3137 O O . SER A 1 395 ? -5.051 12.155 37.173 1.00 79.19 395 SER A O 1
ATOM 3139 N N . ASN A 1 396 ? -5.972 12.412 39.211 1.00 83.69 396 ASN A N 1
ATOM 3140 C CA . ASN A 1 396 ? -5.506 13.777 39.443 1.00 83.69 396 ASN A CA 1
ATOM 3141 C C . ASN A 1 396 ? -4.098 13.841 40.050 1.00 83.69 396 ASN A C 1
ATOM 3143 O O . ASN A 1 396 ? -3.558 14.938 40.192 1.00 83.69 396 ASN A O 1
ATOM 3147 N N . ARG A 1 397 ? -3.483 12.702 40.400 1.00 80.69 397 ARG A N 1
ATOM 3148 C CA . ARG A 1 397 ? -2.074 12.673 40.804 1.00 80.69 397 ARG A CA 1
ATOM 3149 C C . ARG A 1 397 ? -1.198 12.931 39.570 1.00 80.69 397 ARG A C 1
ATOM 3151 O O . ARG A 1 397 ? -1.243 12.147 38.619 1.00 80.69 397 ARG A O 1
ATOM 3158 N N . PRO A 1 398 ? -0.412 14.022 39.544 1.00 77.69 398 PRO A N 1
ATOM 3159 C CA . PRO A 1 398 ? 0.436 14.331 38.403 1.00 77.69 398 PRO A CA 1
ATOM 3160 C C . PRO A 1 398 ? 1.519 13.256 38.251 1.00 77.69 398 PRO A C 1
ATOM 3162 O O . PRO A 1 398 ? 2.219 12.926 39.199 1.00 77.69 398 PRO A O 1
ATOM 3165 N N . GLN A 1 399 ? 1.703 12.727 37.038 1.00 74.56 399 GLN A N 1
ATOM 3166 C CA . GLN A 1 399 ? 2.748 11.723 36.768 1.00 74.56 399 GLN A CA 1
ATOM 3167 C C . GLN A 1 399 ? 4.175 12.284 36.867 1.00 74.56 399 GLN A C 1
ATOM 3169 O O . GLN A 1 399 ? 5.144 11.529 36.914 1.00 74.56 399 GLN A O 1
ATOM 3174 N N . LYS A 1 400 ? 4.314 13.612 36.855 1.00 75.38 400 LYS A N 1
ATOM 3175 C CA . LYS A 1 400 ? 5.578 14.327 37.016 1.00 75.38 400 LYS A CA 1
ATOM 3176 C C . LYS A 1 400 ? 5.381 15.402 38.068 1.00 75.38 400 LYS A C 1
ATOM 3178 O O . LYS A 1 400 ? 4.599 16.327 37.864 1.00 75.38 400 LYS A O 1
ATOM 3183 N N . GLU A 1 401 ? 6.102 15.282 39.170 1.00 75.31 401 GLU A N 1
ATOM 3184 C CA . GLU A 1 401 ? 6.095 16.279 40.233 1.00 75.31 401 GLU A CA 1
ATOM 3185 C C . GLU A 1 401 ? 7.279 17.228 40.049 1.00 75.31 401 GLU A C 1
ATOM 3187 O O . GLU A 1 401 ? 8.431 16.802 39.926 1.00 75.31 401 GLU A O 1
ATOM 3192 N N . VAL A 1 402 ? 6.998 18.532 40.021 1.00 77.88 402 VAL A N 1
ATOM 3193 C CA . VAL A 1 402 ? 8.046 19.553 40.067 1.00 77.88 402 VAL A CA 1
ATOM 3194 C C . VAL A 1 402 ? 8.592 19.572 41.489 1.00 77.88 402 VAL A C 1
ATOM 3196 O O . VAL A 1 402 ? 7.912 19.998 42.419 1.00 77.88 402 VAL A O 1
ATOM 3199 N N . LYS A 1 403 ? 9.827 19.104 41.672 1.00 77.94 403 LYS A N 1
ATOM 3200 C CA . LYS A 1 403 ? 10.522 19.221 42.956 1.00 77.94 403 LYS A CA 1
ATOM 3201 C C . LYS A 1 403 ? 11.138 20.611 43.059 1.00 77.94 403 LYS A C 1
ATOM 3203 O O . LYS A 1 403 ? 12.034 20.944 42.285 1.00 77.94 403 LYS A O 1
ATOM 3208 N N . GLN A 1 404 ? 10.673 21.413 44.016 1.00 81.94 404 GLN A N 1
ATOM 3209 C CA . GLN A 1 404 ? 11.326 22.676 44.343 1.00 81.94 404 GLN A CA 1
ATOM 3210 C C . GLN A 1 404 ? 12.718 22.379 44.906 1.00 81.94 404 GLN A C 1
ATOM 3212 O O . GLN A 1 404 ? 12.869 21.693 45.919 1.00 81.94 404 GLN A O 1
ATOM 3217 N N . LEU A 1 405 ? 13.747 22.878 44.229 1.00 80.06 405 LEU A N 1
ATOM 3218 C CA . LEU A 1 405 ? 15.114 22.800 44.723 1.00 80.06 405 LEU A CA 1
ATOM 3219 C C . LEU A 1 405 ? 15.271 23.820 45.855 1.00 80.06 405 LEU A C 1
ATOM 3221 O O . LEU A 1 405 ? 14.877 24.975 45.706 1.00 80.06 405 LEU A O 1
ATOM 3225 N N . LYS A 1 406 ? 15.843 23.396 46.990 1.00 84.69 406 LYS A N 1
ATOM 3226 C CA . LYS A 1 406 ? 16.051 24.266 48.165 1.00 84.69 406 LYS A CA 1
ATOM 3227 C C . LYS A 1 406 ? 16.971 25.453 47.866 1.00 84.69 406 LYS A C 1
ATOM 3229 O O . LYS A 1 406 ? 16.868 26.488 48.512 1.00 84.69 406 LYS A O 1
ATOM 3234 N N . HIS A 1 407 ? 17.844 25.300 46.875 1.00 82.81 407 HIS A N 1
ATOM 3235 C CA . HIS A 1 407 ? 18.771 26.325 46.421 1.00 82.81 407 HIS A CA 1
ATOM 3236 C C . HIS A 1 407 ? 18.822 26.319 44.894 1.00 82.81 407 HIS A C 1
ATOM 3238 O O . HIS A 1 407 ? 18.655 25.269 44.265 1.00 82.81 407 HIS A O 1
ATOM 3244 N N . ALA A 1 408 ? 19.056 27.487 44.298 1.00 75.94 408 ALA A N 1
ATOM 3245 C CA . ALA A 1 408 ? 19.285 27.588 42.865 1.00 75.94 408 ALA A CA 1
ATOM 3246 C C . ALA A 1 408 ? 20.547 26.794 42.496 1.00 75.94 408 ALA A C 1
ATOM 3248 O O . ALA A 1 408 ? 21.619 27.018 43.059 1.00 75.94 408 ALA A O 1
ATOM 3249 N N . VAL A 1 409 ? 20.423 25.858 41.553 1.00 72.00 409 VAL A N 1
ATOM 3250 C CA . VAL A 1 409 ? 21.594 25.215 40.951 1.00 72.00 409 VAL A CA 1
ATOM 3251 C C . VAL A 1 409 ? 22.238 26.254 40.046 1.00 72.00 409 VAL A C 1
ATOM 3253 O O . VAL A 1 409 ? 21.720 26.563 38.973 1.00 72.00 409 VAL A O 1
ATOM 3256 N N . ASN A 1 410 ? 23.357 26.819 40.493 1.00 67.06 410 ASN A N 1
ATOM 3257 C CA . ASN A 1 410 ? 24.164 27.724 39.686 1.00 67.06 410 ASN A CA 1
ATOM 3258 C C . ASN A 1 410 ? 24.885 26.932 38.588 1.00 67.06 410 ASN A C 1
ATOM 3260 O O . ASN A 1 410 ? 26.074 26.652 38.691 1.00 67.06 410 ASN A O 1
ATOM 3264 N N . ASN A 1 411 ? 24.184 26.604 37.505 1.00 63.06 411 ASN A N 1
ATOM 3265 C CA . ASN A 1 411 ? 24.848 26.287 36.244 1.00 63.06 411 ASN A CA 1
ATOM 3266 C C . ASN A 1 411 ? 25.245 27.607 35.570 1.00 63.06 411 ASN A C 1
ATOM 3268 O O . ASN A 1 411 ? 24.561 28.117 34.688 1.00 63.06 411 ASN A O 1
ATOM 3272 N N . TYR A 1 412 ? 26.345 28.189 36.036 1.00 55.16 412 TYR A N 1
ATOM 3273 C CA . TYR A 1 412 ? 26.993 29.364 35.453 1.00 55.16 412 TYR A CA 1
ATOM 3274 C C . TYR A 1 412 ? 28.387 28.902 35.004 1.00 55.16 412 TYR A C 1
ATOM 3276 O O . TYR A 1 412 ? 29.091 28.295 35.800 1.00 55.16 412 TYR A O 1
ATOM 3284 N N . LYS A 1 413 ? 28.870 29.043 33.765 1.00 56.97 413 LYS A N 1
ATOM 3285 C CA . LYS A 1 413 ? 28.717 30.036 32.683 1.00 56.97 413 LYS A CA 1
ATOM 3286 C C . LYS A 1 413 ? 29.064 29.333 31.342 1.00 56.97 413 LYS A C 1
ATOM 3288 O O . LYS A 1 413 ? 29.616 28.232 31.390 1.00 56.97 413 LYS A O 1
ATOM 3293 N N . PRO A 1 414 ? 28.846 29.946 30.159 1.00 53.88 414 PRO A N 1
ATOM 3294 C CA . PRO A 1 414 ? 29.402 29.437 28.905 1.00 53.88 414 PRO A CA 1
ATOM 3295 C C . PRO A 1 414 ? 30.918 29.365 29.072 1.00 53.88 414 PRO A C 1
ATOM 3297 O O . PRO A 1 414 ? 31.560 30.383 29.338 1.00 53.88 414 PRO A O 1
ATOM 3300 N N . VAL A 1 415 ? 31.489 28.165 28.989 1.00 58.44 415 VAL A N 1
ATOM 3301 C CA . VAL A 1 415 ? 32.941 28.018 29.036 1.00 58.44 415 VAL A CA 1
ATOM 3302 C C . VAL A 1 415 ? 33.474 28.738 27.800 1.00 58.44 415 VAL A C 1
ATOM 3304 O O . VAL A 1 415 ? 33.189 28.311 26.683 1.00 58.44 415 VAL A O 1
ATOM 3307 N N . ALA A 1 416 ? 34.196 29.849 27.988 1.00 60.16 416 ALA A N 1
ATOM 3308 C CA . ALA A 1 416 ? 34.725 30.663 26.887 1.00 60.16 416 ALA A CA 1
ATOM 3309 C C . ALA A 1 416 ? 35.524 29.818 25.874 1.00 60.16 416 ALA A C 1
ATOM 3311 O O . ALA A 1 416 ? 35.506 30.099 24.680 1.00 60.16 416 ALA A O 1
ATOM 3312 N N . ALA A 1 417 ? 36.136 28.725 26.336 1.00 62.97 417 ALA A N 1
ATOM 3313 C CA . ALA A 1 417 ? 36.608 27.640 25.492 1.00 62.97 417 ALA A CA 1
ATOM 3314 C C . ALA A 1 417 ? 36.276 26.296 26.153 1.00 62.97 417 ALA A C 1
ATOM 3316 O O . ALA A 1 417 ? 36.864 25.932 27.169 1.00 62.97 417 ALA A O 1
ATOM 3317 N N . HIS A 1 418 ? 35.319 25.561 25.582 1.00 70.00 418 HIS A N 1
ATOM 3318 C CA . HIS A 1 418 ? 35.033 24.177 25.965 1.00 70.00 418 HIS A CA 1
ATOM 3319 C C . HIS A 1 418 ? 36.332 23.349 25.974 1.00 70.00 418 HIS A C 1
ATOM 3321 O O . HIS A 1 418 ? 37.237 23.626 25.188 1.00 70.00 418 HIS A O 1
ATOM 3327 N N . SER A 1 419 ? 36.437 22.321 26.821 1.00 74.31 419 SER A N 1
ATOM 3328 C CA . SER A 1 419 ? 37.648 21.482 26.935 1.00 74.31 419 SER A CA 1
ATOM 3329 C C . SER A 1 419 ? 38.139 20.947 25.581 1.00 74.31 419 SER A C 1
ATOM 3331 O O . SER A 1 419 ? 39.340 20.875 25.336 1.00 74.31 419 SER A O 1
ATOM 3333 N N . VAL A 1 420 ? 37.201 20.667 24.672 1.00 71.62 420 VAL A N 1
ATOM 3334 C CA . VAL A 1 420 ? 37.463 20.293 23.271 1.00 71.62 420 VAL A CA 1
ATOM 3335 C C . VAL A 1 420 ? 38.160 21.414 22.488 1.00 71.62 420 VAL A C 1
ATOM 3337 O O . VAL A 1 420 ? 39.129 21.147 21.788 1.00 71.62 420 VAL A O 1
ATOM 3340 N N . ASN A 1 421 ? 37.743 22.673 22.652 1.00 74.50 421 ASN A N 1
ATOM 3341 C CA . ASN A 1 421 ? 38.351 23.815 21.960 1.00 74.50 421 ASN A CA 1
ATOM 3342 C C . ASN A 1 421 ? 39.782 24.076 22.455 1.00 74.50 421 ASN A C 1
ATOM 3344 O O . ASN A 1 421 ? 40.666 24.349 21.648 1.00 74.50 421 ASN A O 1
ATOM 3348 N N . ILE A 1 422 ? 40.029 23.943 23.765 1.00 78.38 422 ILE A N 1
ATOM 3349 C CA . ILE A 1 422 ? 41.378 24.077 24.346 1.00 78.38 422 ILE A CA 1
ATOM 3350 C C . ILE A 1 422 ? 42.303 22.978 23.803 1.00 78.38 422 ILE A C 1
ATOM 3352 O O . ILE A 1 422 ? 43.453 23.243 23.448 1.00 78.38 422 ILE A O 1
ATOM 3356 N N . ALA A 1 423 ? 41.799 21.744 23.709 1.00 77.75 423 ALA A N 1
ATOM 3357 C CA . ALA A 1 423 ? 42.546 20.626 23.144 1.00 77.75 423 ALA A CA 1
ATOM 3358 C C . ALA A 1 423 ? 42.861 20.839 21.651 1.00 77.75 423 ALA A C 1
ATOM 3360 O O . ALA A 1 423 ? 43.993 20.600 21.228 1.00 77.75 423 ALA A O 1
ATOM 3361 N N . ASP A 1 424 ? 41.904 21.349 20.872 1.00 74.69 424 ASP A N 1
ATOM 3362 C CA . ASP A 1 424 ? 42.086 21.640 19.447 1.00 74.69 424 ASP A CA 1
ATOM 3363 C C . ASP A 1 424 ? 43.096 22.768 19.196 1.00 74.69 424 ASP A C 1
ATOM 3365 O O . ASP A 1 424 ? 43.913 22.671 18.276 1.00 74.69 424 ASP A O 1
ATOM 3369 N N . GLU A 1 425 ? 43.089 23.832 20.003 1.00 77.50 425 GLU A N 1
ATOM 3370 C CA . GLU A 1 425 ? 44.087 24.904 19.899 1.00 77.50 425 GLU A CA 1
ATOM 3371 C C . GLU A 1 425 ? 45.490 24.422 20.273 1.00 77.50 425 GLU A C 1
ATOM 3373 O O . GLU A 1 425 ? 46.455 24.724 19.564 1.00 77.50 425 GLU A O 1
ATOM 3378 N N . LYS A 1 426 ? 45.608 23.618 21.336 1.00 82.38 426 LYS A N 1
ATOM 3379 C CA . LYS A 1 426 ? 46.882 23.010 21.732 1.00 82.38 426 LYS A CA 1
ATOM 3380 C C . LYS A 1 426 ? 47.422 22.100 20.626 1.00 82.38 426 LYS A C 1
ATOM 3382 O O . LYS A 1 426 ? 48.582 22.236 20.242 1.00 82.38 426 LYS A O 1
ATOM 3387 N N . LYS A 1 427 ? 46.562 21.268 20.031 1.00 76.94 427 LYS A N 1
ATOM 3388 C CA . LYS A 1 427 ? 46.917 20.396 18.905 1.00 76.94 427 LYS A CA 1
ATOM 3389 C C . LYS A 1 427 ? 47.360 21.186 17.671 1.00 76.94 427 LYS A C 1
ATOM 3391 O O . LYS A 1 427 ? 48.375 20.853 17.071 1.00 76.94 427 LYS A O 1
ATOM 3396 N N . LYS A 1 428 ? 46.661 22.273 17.316 1.00 74.06 428 LYS A N 1
ATOM 3397 C CA . LYS A 1 428 ? 47.064 23.160 16.205 1.00 74.06 428 LYS A CA 1
ATOM 3398 C C . LYS A 1 428 ? 48.419 23.832 16.450 1.00 74.06 428 LYS A C 1
ATOM 3400 O O . LYS A 1 428 ? 49.170 24.032 15.496 1.00 74.06 428 LYS A O 1
ATOM 3405 N N . LYS A 1 429 ? 48.732 24.178 17.703 1.00 78.00 429 LYS A N 1
ATOM 3406 C CA . LYS A 1 429 ? 50.017 24.778 18.089 1.00 78.00 429 LYS A CA 1
ATOM 3407 C C . LYS A 1 429 ? 51.164 23.759 18.072 1.00 78.00 429 LYS A C 1
ATOM 3409 O O . LYS A 1 429 ? 52.255 24.111 17.639 1.00 78.00 429 LYS A O 1
ATOM 3414 N N . GLU A 1 430 ? 50.917 22.521 18.502 1.00 73.00 430 GLU A N 1
ATOM 3415 C CA . GLU A 1 430 ? 51.910 21.433 18.525 1.00 73.00 430 GLU A CA 1
ATOM 3416 C C . GLU A 1 430 ? 52.181 20.825 17.139 1.00 73.00 430 GLU A C 1
ATOM 3418 O O . GLU A 1 430 ? 53.331 20.548 16.805 1.00 73.00 430 GLU A O 1
ATOM 3423 N N . GLU A 1 431 ? 51.149 20.621 16.311 1.00 68.06 431 GLU A N 1
ATOM 3424 C CA . GLU A 1 431 ? 51.312 20.024 14.976 1.00 68.06 431 GLU A CA 1
ATOM 3425 C C . GLU A 1 431 ? 51.906 21.007 13.954 1.00 68.06 431 GLU A C 1
ATOM 3427 O O . GLU A 1 431 ? 52.565 20.575 13.004 1.00 68.06 431 GLU A O 1
ATOM 3432 N N . GLY A 1 432 ? 51.711 22.317 14.153 1.00 67.94 432 GLY A N 1
ATOM 3433 C CA . GLY A 1 432 ? 52.189 23.363 13.248 1.00 67.94 432 GLY A CA 1
ATOM 3434 C C . GLY A 1 432 ? 51.612 23.262 11.825 1.00 67.94 432 GLY A C 1
ATOM 3435 O O . GLY A 1 432 ? 50.823 22.379 11.484 1.00 67.94 432 GLY A O 1
ATOM 3436 N N . LYS A 1 433 ? 51.995 24.191 10.941 1.00 65.56 433 LYS A N 1
ATOM 3437 C CA . LYS A 1 433 ? 51.708 24.051 9.503 1.00 65.56 433 LYS A CA 1
ATOM 3438 C C . LYS A 1 433 ? 52.731 23.082 8.912 1.00 65.56 433 LYS A C 1
ATOM 3440 O O . LYS A 1 433 ? 53.919 23.383 8.927 1.00 65.56 433 LYS A O 1
ATOM 3445 N N . LYS A 1 434 ? 52.270 21.945 8.379 1.00 68.38 434 LYS A N 1
ATOM 3446 C CA . LYS A 1 434 ? 53.113 20.957 7.683 1.00 68.38 434 LYS A CA 1
ATOM 3447 C C . LYS A 1 434 ? 53.802 21.611 6.478 1.00 68.38 434 LYS A C 1
ATOM 3449 O O . LYS A 1 434 ? 53.168 21.793 5.436 1.00 68.38 434 LYS A O 1
ATOM 3454 N N . SER A 1 435 ? 55.064 22.006 6.628 1.00 73.19 435 SER A N 1
ATOM 3455 C CA . SER A 1 435 ? 55.900 22.479 5.524 1.00 73.19 435 SER A CA 1
ATOM 3456 C C . SER A 1 435 ? 56.313 21.296 4.650 1.00 73.19 435 SER A C 1
ATOM 3458 O O . SER A 1 435 ? 56.501 20.183 5.142 1.00 73.19 435 SER A O 1
ATOM 3460 N N . ARG A 1 436 ? 56.416 21.532 3.337 1.00 83.00 436 ARG A N 1
ATOM 3461 C CA . ARG A 1 436 ? 56.912 20.517 2.404 1.00 83.00 436 ARG A CA 1
ATOM 3462 C C . ARG A 1 436 ? 58.413 20.360 2.628 1.00 83.00 436 ARG A C 1
ATOM 3464 O O . ARG A 1 436 ? 59.145 21.338 2.498 1.00 83.00 436 ARG A O 1
ATOM 3471 N N . LEU A 1 437 ? 58.834 19.160 3.006 1.00 82.06 437 LEU A N 1
ATOM 3472 C CA . LEU A 1 437 ? 60.244 18.782 3.017 1.00 82.06 437 LEU A CA 1
ATOM 3473 C C . LEU A 1 437 ? 60.700 18.442 1.598 1.00 82.06 437 LEU A C 1
ATOM 3475 O O . LEU A 1 437 ? 59.873 18.170 0.729 1.00 82.06 437 LEU A O 1
ATOM 3479 N N . ASP A 1 438 ? 62.012 18.462 1.386 1.00 88.19 438 ASP A N 1
ATOM 3480 C CA . ASP A 1 438 ? 62.591 18.116 0.095 1.00 88.19 438 ASP A CA 1
ATOM 3481 C C . ASP A 1 438 ? 62.287 16.660 -0.292 1.00 88.19 438 ASP A C 1
ATOM 3483 O O . ASP A 1 438 ? 62.200 15.769 0.562 1.00 88.19 438 ASP A O 1
ATOM 3487 N N . LYS A 1 439 ? 62.103 16.426 -1.592 1.00 85.50 439 LYS A N 1
ATOM 3488 C CA . LYS A 1 439 ? 61.562 15.175 -2.135 1.00 85.50 439 LYS A CA 1
ATOM 3489 C C . LYS A 1 439 ? 62.427 13.973 -1.760 1.00 85.50 439 LYS A C 1
ATOM 3491 O O . LYS A 1 439 ? 61.890 12.938 -1.366 1.00 85.50 439 LYS A O 1
ATOM 3496 N N . GLU A 1 440 ? 63.746 14.123 -1.831 1.00 86.56 440 GLU A N 1
ATOM 3497 C CA . GLU A 1 440 ? 64.713 13.073 -1.490 1.00 86.56 440 GLU A CA 1
ATOM 3498 C C . GLU A 1 440 ? 64.604 12.662 -0.018 1.00 86.56 440 GLU A C 1
ATOM 3500 O O . GLU A 1 440 ? 64.543 11.476 0.309 1.00 86.56 440 GLU A O 1
ATOM 3505 N N . ARG A 1 441 ? 64.454 13.644 0.877 1.00 87.62 441 ARG A N 1
ATOM 3506 C CA . ARG A 1 441 ? 64.324 13.395 2.314 1.00 87.62 441 ARG A CA 1
ATOM 3507 C C . ARG A 1 441 ? 63.008 12.708 2.669 1.00 87.62 441 ARG A C 1
ATOM 3509 O O . ARG A 1 441 ? 62.980 11.836 3.536 1.00 87.62 441 ARG A O 1
ATOM 3516 N N . VAL A 1 442 ? 61.911 13.077 2.004 1.00 88.00 442 VAL A N 1
ATOM 3517 C CA . VAL A 1 442 ? 60.612 12.404 2.185 1.00 88.00 442 VAL A CA 1
ATOM 3518 C C . VAL A 1 442 ? 60.678 10.959 1.688 1.00 88.00 442 VAL A C 1
ATOM 3520 O O . VAL A 1 442 ? 60.125 10.071 2.336 1.00 88.00 442 VAL A O 1
ATOM 3523 N N . MET A 1 443 ? 61.379 10.710 0.582 1.00 85.31 443 MET A N 1
ATOM 3524 C CA . MET A 1 443 ? 61.583 9.365 0.039 1.00 85.31 443 MET A CA 1
ATOM 3525 C C . MET A 1 443 ? 62.381 8.466 0.986 1.00 85.31 443 MET A C 1
ATOM 3527 O O . MET A 1 443 ? 61.968 7.336 1.232 1.00 85.31 443 MET A O 1
ATOM 3531 N N . GLU A 1 444 ? 63.450 8.974 1.598 1.00 88.12 444 GLU A N 1
ATOM 3532 C CA . GLU A 1 444 ? 64.223 8.242 2.611 1.00 88.12 444 GLU A CA 1
ATOM 3533 C C . GLU A 1 444 ? 63.353 7.838 3.818 1.00 88.12 444 GLU A C 1
ATOM 3535 O O . GLU A 1 444 ? 63.373 6.688 4.264 1.00 88.12 444 GLU A O 1
ATOM 3540 N N . MET A 1 445 ? 62.511 8.758 4.305 1.00 87.56 445 MET A N 1
ATOM 3541 C CA . MET A 1 445 ? 61.565 8.475 5.391 1.00 87.56 445 MET A CA 1
ATOM 3542 C C . MET A 1 445 ? 60.513 7.431 4.998 1.00 87.56 445 MET A C 1
ATOM 3544 O O . MET A 1 445 ? 60.123 6.608 5.828 1.00 87.56 445 MET A O 1
ATOM 3548 N N . LEU A 1 446 ? 60.040 7.462 3.748 1.00 88.88 446 LEU A N 1
ATOM 3549 C CA . LEU A 1 446 ? 59.098 6.475 3.224 1.00 88.88 446 LEU A CA 1
ATOM 3550 C C . LEU A 1 446 ? 59.747 5.094 3.115 1.00 88.88 446 LEU A C 1
ATOM 3552 O O . LEU A 1 446 ? 59.144 4.123 3.562 1.00 88.88 446 LEU A O 1
ATOM 3556 N N . TYR A 1 447 ? 60.970 4.996 2.595 1.00 88.81 447 TYR A N 1
ATOM 3557 C CA . TYR A 1 447 ? 61.695 3.727 2.513 1.00 88.81 447 TYR A CA 1
ATOM 3558 C C . TYR A 1 447 ? 61.951 3.121 3.896 1.00 88.81 447 TYR A C 1
ATOM 3560 O O . TYR A 1 447 ? 61.661 1.945 4.098 1.00 88.81 447 TYR A O 1
ATOM 3568 N N . SER A 1 448 ? 62.352 3.933 4.880 1.00 88.25 448 SER A N 1
ATOM 3569 C CA . SER A 1 448 ? 62.500 3.475 6.270 1.00 88.25 448 SER A CA 1
ATOM 3570 C C . SER A 1 448 ? 61.176 3.004 6.894 1.00 88.25 448 SER A C 1
ATOM 3572 O O . SER A 1 448 ? 61.161 2.091 7.722 1.00 88.25 448 SER A O 1
ATOM 3574 N N . ALA A 1 449 ? 60.042 3.599 6.507 1.00 89.00 449 ALA A N 1
ATOM 3575 C CA . ALA A 1 449 ? 58.730 3.119 6.933 1.00 89.00 449 ALA A CA 1
ATOM 3576 C C . ALA A 1 449 ? 58.395 1.773 6.271 1.00 89.00 449 ALA A C 1
ATOM 3578 O O . ALA A 1 449 ? 58.058 0.821 6.972 1.00 89.00 449 ALA A O 1
ATOM 3579 N N . PHE A 1 450 ? 58.548 1.666 4.949 1.00 88.56 450 PHE A N 1
ATOM 3580 C CA . PHE A 1 450 ? 58.245 0.448 4.189 1.00 88.56 450 PHE A CA 1
ATOM 3581 C C . PHE A 1 450 ? 59.157 -0.743 4.512 1.00 88.56 450 PHE A C 1
ATOM 3583 O O . PHE A 1 450 ? 58.761 -1.891 4.316 1.00 88.56 450 PHE A O 1
ATOM 3590 N N . GLU A 1 451 ? 60.343 -0.492 5.065 1.00 86.50 451 GLU A N 1
ATOM 3591 C CA . GLU A 1 451 ? 61.201 -1.536 5.627 1.00 86.50 451 GLU A CA 1
ATOM 3592 C C . GLU A 1 451 ? 60.571 -2.202 6.865 1.00 86.50 451 GLU A C 1
ATOM 3594 O O . GLU A 1 451 ? 60.753 -3.397 7.087 1.00 86.50 451 GLU A O 1
ATOM 3599 N N . LYS A 1 452 ? 59.765 -1.463 7.642 1.00 86.31 452 LYS A N 1
ATOM 3600 C CA . LYS A 1 452 ? 59.064 -1.986 8.829 1.00 86.31 452 LYS A CA 1
ATOM 3601 C C . LYS A 1 452 ? 57.769 -2.714 8.478 1.00 86.31 452 LYS A C 1
ATOM 3603 O O . LYS A 1 452 ? 57.467 -3.739 9.082 1.00 86.31 452 LYS A O 1
ATOM 3608 N N . HIS A 1 453 ? 57.001 -2.198 7.518 1.00 85.81 453 HIS A N 1
ATOM 3609 C CA . HIS A 1 453 ? 55.791 -2.854 7.019 1.00 85.81 453 HIS A CA 1
ATOM 3610 C C . HIS A 1 453 ? 55.632 -2.686 5.507 1.00 85.81 453 HIS A C 1
ATOM 3612 O O . HIS A 1 453 ? 55.747 -1.593 4.968 1.00 85.81 453 HIS A O 1
ATOM 3618 N N . GLN A 1 454 ? 55.273 -3.776 4.827 1.00 85.69 454 GLN A N 1
ATOM 3619 C CA . GLN A 1 454 ? 55.152 -3.811 3.363 1.00 85.69 454 GLN A CA 1
ATOM 3620 C C . GLN A 1 454 ? 54.015 -2.940 2.810 1.00 85.69 454 GLN A C 1
ATOM 3622 O O . GLN A 1 454 ? 54.119 -2.421 1.699 1.00 85.69 454 GLN A O 1
ATOM 3627 N N . TYR A 1 455 ? 52.941 -2.764 3.584 1.00 88.81 455 TYR A N 1
ATOM 3628 C CA . TYR A 1 455 ? 51.733 -2.057 3.168 1.00 88.81 455 TYR A CA 1
ATOM 3629 C C . TYR A 1 455 ? 51.387 -0.975 4.182 1.00 88.81 455 TYR A C 1
ATOM 3631 O O . TYR A 1 455 ? 51.296 -1.250 5.378 1.00 88.81 455 TYR A O 1
ATOM 3639 N N . TYR A 1 456 ? 51.120 0.237 3.701 1.00 91.31 456 TYR A N 1
ATOM 3640 C CA . TYR A 1 456 ? 50.687 1.345 4.550 1.00 91.31 456 TYR A CA 1
ATOM 3641 C C . TYR A 1 456 ? 49.440 2.036 4.012 1.00 91.31 456 TYR A C 1
ATOM 3643 O O . TYR A 1 456 ? 49.262 2.213 2.804 1.00 91.31 456 TYR A O 1
ATOM 3651 N N . ASN A 1 457 ? 48.587 2.513 4.919 1.00 91.06 457 ASN A N 1
ATOM 3652 C CA . ASN A 1 457 ? 47.545 3.464 4.558 1.00 91.06 457 ASN A CA 1
ATOM 3653 C C . ASN A 1 457 ? 48.165 4.856 4.368 1.00 91.06 457 ASN A C 1
ATOM 3655 O O . ASN A 1 457 ? 49.057 5.273 5.108 1.00 91.06 457 ASN A O 1
ATOM 3659 N N . VAL A 1 458 ? 47.638 5.631 3.417 1.00 88.25 458 VAL A N 1
ATOM 3660 C CA . VAL A 1 458 ? 48.078 7.014 3.186 1.00 88.25 458 VAL A CA 1
ATOM 3661 C C . VAL A 1 458 ? 47.957 7.885 4.445 1.00 88.25 458 VAL A C 1
ATOM 3663 O O . VAL A 1 458 ? 48.747 8.806 4.624 1.00 88.25 458 VAL A O 1
ATOM 3666 N N . LYS A 1 459 ? 46.995 7.601 5.337 1.00 89.12 459 LYS A N 1
ATOM 3667 C CA . LYS A 1 459 ? 46.838 8.335 6.605 1.00 89.12 459 LYS A CA 1
ATOM 3668 C C . LYS A 1 459 ? 48.022 8.123 7.550 1.00 89.12 459 LYS A C 1
ATOM 3670 O O . LYS A 1 459 ? 48.480 9.092 8.152 1.00 89.12 459 LYS A O 1
ATOM 3675 N N . ASP A 1 460 ? 48.540 6.903 7.622 1.00 89.62 460 ASP A N 1
ATOM 3676 C CA . ASP A 1 460 ? 49.650 6.547 8.509 1.00 89.62 460 ASP A CA 1
ATOM 3677 C C . ASP A 1 460 ? 50.955 7.146 7.979 1.00 89.62 460 ASP A C 1
ATOM 3679 O O . ASP A 1 460 ? 51.711 7.765 8.726 1.00 89.62 460 ASP A O 1
ATOM 3683 N N . LEU A 1 461 ? 51.159 7.108 6.657 1.00 88.25 461 LEU A N 1
ATOM 3684 C CA . LEU A 1 461 ? 52.302 7.765 6.016 1.00 88.25 461 LEU A CA 1
ATOM 3685 C C . LEU A 1 461 ? 52.282 9.289 6.223 1.00 88.25 461 LEU A C 1
ATOM 3687 O O . LEU A 1 461 ? 53.331 9.899 6.422 1.00 88.25 461 LEU A O 1
ATOM 3691 N N . VAL A 1 462 ? 51.100 9.918 6.247 1.00 88.88 462 VAL A N 1
ATOM 3692 C CA . VAL A 1 462 ? 50.936 11.352 6.564 1.00 88.88 462 VAL A CA 1
ATOM 3693 C C . VAL A 1 462 ? 51.271 11.671 8.028 1.00 88.88 462 VAL A C 1
ATOM 3695 O O . VAL A 1 462 ? 51.674 12.802 8.326 1.00 88.88 462 VAL A O 1
ATOM 3698 N N . GLN A 1 463 ? 51.096 10.717 8.946 1.00 85.81 463 GLN A N 1
ATOM 3699 C CA . GLN A 1 463 ? 51.497 10.870 10.347 1.00 85.81 463 GLN A CA 1
ATOM 3700 C C . GLN A 1 463 ? 53.006 10.679 10.524 1.00 85.81 463 GLN A C 1
ATOM 3702 O O . GLN A 1 463 ? 53.637 11.513 11.169 1.00 85.81 463 GLN A O 1
ATOM 3707 N N . ILE A 1 464 ? 53.587 9.653 9.893 1.00 87.19 464 ILE A N 1
ATOM 3708 C CA . ILE A 1 464 ? 55.022 9.336 9.974 1.00 87.19 464 ILE A CA 1
ATOM 3709 C C . ILE A 1 464 ? 55.869 10.444 9.334 1.00 87.19 464 ILE A C 1
ATOM 3711 O O . ILE A 1 464 ? 56.805 10.950 9.945 1.00 87.19 464 ILE A O 1
ATOM 3715 N N . THR A 1 465 ? 55.520 10.862 8.115 1.00 86.38 465 THR A N 1
ATOM 3716 C CA . THR A 1 465 ? 56.301 11.857 7.353 1.00 86.38 465 THR A CA 1
ATOM 3717 C C . THR A 1 465 ? 55.958 13.302 7.719 1.00 86.38 465 THR A C 1
ATOM 3719 O O . THR A 1 465 ? 56.671 14.233 7.344 1.00 86.38 465 THR A O 1
ATOM 3722 N N . LYS A 1 466 ? 54.830 13.510 8.414 1.00 86.69 466 LYS A N 1
ATOM 3723 C CA . LYS A 1 466 ? 54.233 14.827 8.685 1.00 86.69 466 LYS A CA 1
ATOM 3724 C C . LYS A 1 466 ? 54.086 15.704 7.430 1.00 86.69 466 LYS A C 1
ATOM 3726 O O . LYS A 1 466 ? 54.025 16.923 7.549 1.00 86.69 466 LYS A O 1
ATOM 3731 N N . GLN A 1 467 ? 53.957 15.108 6.241 1.00 86.12 467 GLN A N 1
ATOM 3732 C CA . GLN A 1 467 ? 53.784 15.838 4.981 1.00 86.12 467 GLN A CA 1
ATOM 3733 C C . GLN A 1 467 ? 52.302 16.028 4.607 1.00 86.12 467 GLN A C 1
ATOM 3735 O O . GLN A 1 467 ? 51.444 15.247 5.036 1.00 86.12 467 GLN A O 1
ATOM 3740 N N . PRO A 1 468 ? 51.953 17.059 3.812 1.00 88.44 468 PRO A N 1
ATOM 3741 C CA . PRO A 1 468 ? 50.609 17.208 3.257 1.00 88.44 468 PRO A CA 1
ATOM 3742 C C . PRO A 1 468 ? 50.222 16.029 2.351 1.00 88.44 468 PRO A C 1
ATOM 3744 O O . PRO A 1 468 ? 51.022 15.570 1.538 1.00 88.44 468 PRO A O 1
ATOM 3747 N N . ILE A 1 469 ? 48.965 15.578 2.435 1.00 88.06 469 ILE A N 1
ATOM 3748 C CA . ILE A 1 469 ? 48.486 14.382 1.717 1.00 88.06 469 ILE A CA 1
ATOM 3749 C C . ILE A 1 469 ? 48.588 14.494 0.189 1.00 88.06 469 ILE A C 1
ATOM 3751 O O . ILE A 1 469 ? 48.768 13.486 -0.486 1.00 88.06 469 ILE A O 1
ATOM 3755 N N . THR A 1 470 ? 48.458 15.701 -0.365 1.00 88.06 470 THR A N 1
ATOM 3756 C CA . THR A 1 470 ? 48.556 15.940 -1.811 1.00 88.06 470 THR A CA 1
ATOM 3757 C C . THR A 1 470 ? 49.981 15.726 -2.305 1.00 88.06 470 THR A C 1
ATOM 3759 O O . THR A 1 470 ? 50.185 14.924 -3.208 1.00 88.06 470 THR A O 1
ATOM 3762 N N . TYR A 1 471 ? 50.954 16.347 -1.635 1.00 89.25 471 TYR A N 1
ATOM 3763 C CA . TYR A 1 471 ? 52.377 16.211 -1.945 1.00 89.25 471 TYR A CA 1
ATOM 3764 C C . TYR A 1 471 ? 52.867 14.770 -1.754 1.00 89.25 471 TYR A C 1
ATOM 3766 O O . TYR A 1 471 ? 53.551 14.213 -2.605 1.00 89.25 471 TYR A O 1
ATOM 3774 N N . LEU A 1 472 ? 52.423 14.110 -0.681 1.00 89.94 472 LEU A N 1
ATOM 3775 C CA . LEU A 1 472 ? 52.780 12.717 -0.436 1.00 89.94 472 LEU A CA 1
ATOM 3776 C C . LEU A 1 472 ? 52.224 11.778 -1.518 1.00 89.94 472 LEU A C 1
ATOM 3778 O O . LEU A 1 472 ? 52.911 10.857 -1.938 1.00 89.94 472 LEU A O 1
ATOM 3782 N N . LYS A 1 473 ? 51.002 12.018 -2.013 1.00 88.56 473 LYS A N 1
ATOM 3783 C CA . LYS A 1 473 ? 50.421 11.230 -3.112 1.00 88.56 473 LYS A CA 1
ATOM 3784 C C . LYS A 1 473 ? 51.146 11.430 -4.442 1.00 88.56 473 LYS A C 1
ATOM 3786 O O . LYS A 1 473 ? 51.140 10.504 -5.242 1.00 88.56 473 LYS A O 1
ATOM 3791 N N . GLU A 1 474 ? 51.719 12.604 -4.702 1.00 90.62 474 GLU A N 1
ATOM 3792 C CA . GLU A 1 474 ? 52.545 12.836 -5.897 1.00 90.62 474 GLU A CA 1
ATOM 3793 C C . GLU A 1 474 ? 53.795 11.956 -5.851 1.00 90.62 474 GLU A C 1
ATOM 3795 O O . GLU A 1 474 ? 54.033 11.190 -6.778 1.00 90.62 474 GLU A O 1
ATOM 3800 N N . ILE A 1 475 ? 54.500 11.963 -4.718 1.00 88.38 475 ILE A N 1
ATOM 3801 C CA . ILE A 1 475 ? 55.698 11.142 -4.502 1.00 88.38 475 ILE A CA 1
ATOM 3802 C C . ILE A 1 475 ? 55.361 9.642 -4.537 1.00 88.38 475 ILE A C 1
ATOM 3804 O O . ILE A 1 475 ? 56.024 8.868 -5.223 1.00 88.38 475 ILE A O 1
ATOM 3808 N N . LEU A 1 476 ? 54.290 9.222 -3.855 1.00 89.38 476 LEU A N 1
ATOM 3809 C CA . LEU A 1 476 ? 53.867 7.818 -3.825 1.00 89.38 476 LEU A CA 1
ATOM 3810 C C . LEU A 1 476 ? 53.443 7.298 -5.206 1.00 89.38 476 LEU A C 1
ATOM 3812 O O . LEU A 1 476 ? 53.645 6.125 -5.489 1.00 89.38 476 LEU A O 1
ATOM 3816 N N . LYS A 1 477 ? 52.884 8.131 -6.091 1.00 88.00 477 LYS A N 1
ATOM 3817 C CA . LYS A 1 477 ? 52.557 7.701 -7.464 1.00 88.00 477 LYS A CA 1
ATOM 3818 C C . LYS A 1 477 ? 53.799 7.364 -8.289 1.00 88.00 477 LYS A C 1
ATOM 3820 O O . LYS A 1 477 ? 53.715 6.544 -9.201 1.00 88.00 477 LYS A O 1
ATOM 3825 N N . GLU A 1 478 ? 54.931 7.995 -7.996 1.00 85.56 478 GLU A N 1
ATOM 3826 C CA . GLU A 1 478 ? 56.175 7.744 -8.719 1.00 85.56 478 GLU A CA 1
ATOM 3827 C C . GLU A 1 478 ? 56.843 6.439 -8.264 1.00 85.56 478 GLU A C 1
ATOM 3829 O O . GLU A 1 478 ? 57.259 5.643 -9.109 1.00 85.56 478 GLU A O 1
ATOM 3834 N N . SER A 1 479 ? 56.889 6.174 -6.952 1.00 82.25 479 SER A N 1
ATOM 3835 C CA . SER A 1 479 ? 57.675 5.077 -6.360 1.00 82.25 479 SER A CA 1
ATOM 3836 C C . SER A 1 479 ? 56.864 3.893 -5.814 1.00 82.25 479 SER A C 1
ATOM 3838 O O . SER A 1 479 ? 57.425 2.822 -5.577 1.00 82.25 479 SER A O 1
ATOM 3840 N N . CYS A 1 480 ? 55.550 4.043 -5.631 1.00 86.38 480 CYS A N 1
ATOM 3841 C CA . CYS A 1 480 ? 54.674 3.045 -5.011 1.00 86.38 480 CYS A CA 1
ATOM 3842 C C . CYS A 1 480 ? 53.514 2.623 -5.934 1.00 86.38 480 CYS A C 1
ATOM 3844 O O . CYS A 1 480 ? 53.119 3.334 -6.859 1.00 86.38 480 CYS A O 1
ATOM 3846 N N . LEU A 1 481 ? 52.945 1.449 -5.661 1.00 86.69 481 LEU A N 1
ATOM 3847 C CA . LEU A 1 481 ? 51.712 0.931 -6.248 1.00 86.69 481 LEU A CA 1
ATOM 3848 C C . LEU A 1 481 ? 50.549 1.123 -5.272 1.00 86.69 481 LEU A C 1
ATOM 3850 O O . LEU A 1 481 ? 50.717 1.028 -4.055 1.00 86.69 481 LEU A O 1
ATOM 3854 N N . TYR A 1 482 ? 49.363 1.398 -5.814 1.00 89.56 482 TYR A N 1
ATOM 3855 C CA . TYR A 1 482 ? 48.135 1.545 -5.036 1.00 89.56 482 TYR A CA 1
ATOM 3856 C C . TYR A 1 482 ? 47.243 0.316 -5.201 1.00 89.56 482 TYR A C 1
ATOM 3858 O O . TYR A 1 482 ? 46.744 0.041 -6.294 1.00 89.56 482 TYR A O 1
ATOM 3866 N N . ASN A 1 483 ? 46.996 -0.396 -4.104 1.00 87.06 483 ASN A N 1
ATOM 3867 C CA . ASN A 1 483 ? 46.249 -1.646 -4.133 1.00 87.06 483 ASN A CA 1
ATOM 3868 C C . ASN A 1 483 ? 44.737 -1.412 -4.055 1.00 87.06 483 ASN A C 1
ATOM 3870 O O . ASN A 1 483 ? 44.210 -0.905 -3.068 1.00 87.06 483 ASN A O 1
ATOM 3874 N N . MET A 1 484 ? 44.009 -1.818 -5.100 1.00 83.12 484 MET A N 1
ATOM 3875 C CA . MET A 1 484 ? 42.542 -1.690 -5.182 1.00 83.12 484 MET A CA 1
ATOM 3876 C C . MET A 1 484 ? 41.782 -2.966 -4.780 1.00 83.12 484 MET A C 1
ATOM 3878 O O . MET A 1 484 ? 40.556 -2.933 -4.639 1.00 83.12 484 MET A O 1
ATOM 3882 N N . LYS A 1 485 ? 42.488 -4.086 -4.586 1.00 81.38 485 LYS A N 1
ATOM 3883 C CA . LYS A 1 485 ? 41.919 -5.409 -4.279 1.00 81.38 485 LYS A CA 1
ATOM 3884 C C . LYS A 1 485 ? 42.208 -5.819 -2.827 1.00 81.38 485 LYS A C 1
ATOM 3886 O O . LYS A 1 485 ? 43.198 -5.387 -2.243 1.00 81.38 485 LYS A O 1
ATOM 3891 N N . ALA A 1 486 ? 41.324 -6.625 -2.239 1.00 77.25 486 ALA A N 1
ATOM 3892 C CA . ALA A 1 486 ? 41.543 -7.238 -0.925 1.00 77.25 486 ALA A CA 1
ATOM 3893 C C . ALA A 1 486 ? 42.689 -8.271 -1.007 1.00 77.25 486 ALA A C 1
ATOM 3895 O O . ALA A 1 486 ? 42.861 -8.859 -2.076 1.00 77.25 486 ALA A O 1
ATOM 3896 N N . PRO A 1 487 ? 43.470 -8.509 0.066 1.00 77.81 487 PRO A N 1
ATOM 3897 C CA . PRO A 1 487 ? 43.274 -8.061 1.454 1.00 77.81 487 PRO A CA 1
ATOM 3898 C C . PRO A 1 487 ? 43.794 -6.646 1.781 1.00 77.81 487 PRO A C 1
ATOM 3900 O O . PRO A 1 487 ? 43.320 -6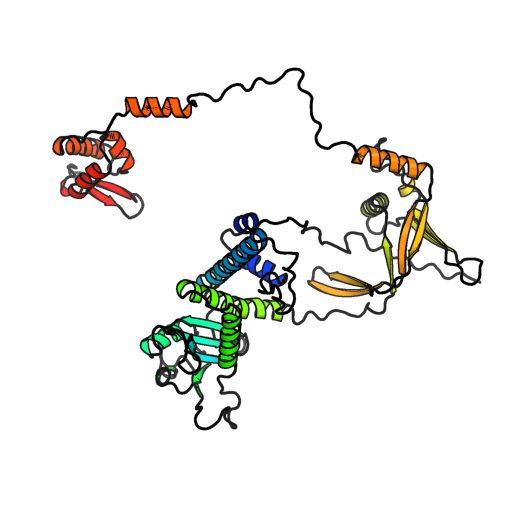.039 2.737 1.00 77.81 487 PRO A O 1
ATOM 3903 N N . HIS A 1 488 ? 44.681 -6.060 0.970 1.00 81.06 488 HIS A N 1
ATOM 3904 C CA . HIS A 1 488 ? 45.320 -4.756 1.241 1.00 81.06 488 HIS A CA 1
ATOM 3905 C C . HIS A 1 488 ? 44.686 -3.590 0.464 1.00 81.06 488 HIS A C 1
ATOM 3907 O O . HIS A 1 488 ? 45.368 -2.717 -0.079 1.00 81.06 488 HIS A O 1
ATOM 3913 N N . LYS A 1 489 ? 43.350 -3.570 0.399 1.00 82.25 489 LYS A N 1
ATOM 3914 C CA . LYS A 1 489 ? 42.592 -2.554 -0.342 1.00 82.25 489 LYS A CA 1
ATOM 3915 C C . LYS A 1 489 ? 42.841 -1.159 0.241 1.00 82.25 489 LYS A C 1
ATOM 3917 O O . LYS A 1 489 ? 42.712 -0.939 1.442 1.00 82.25 489 LYS A O 1
ATOM 3922 N N . ASN A 1 490 ? 43.108 -0.199 -0.638 1.00 86.25 490 ASN A N 1
ATOM 3923 C CA . ASN A 1 490 ? 43.434 1.196 -0.34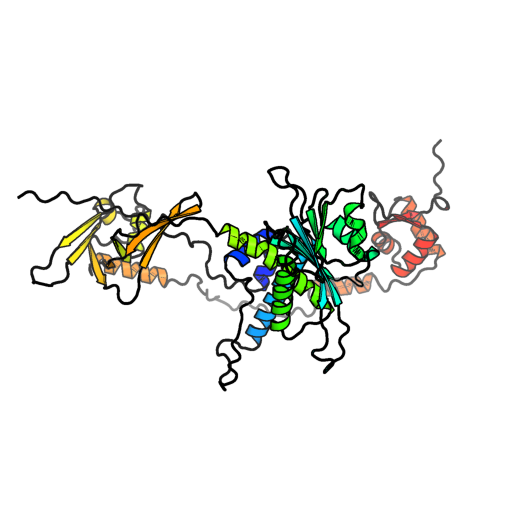8 1.00 86.25 490 ASN A CA 1
ATOM 3924 C C . ASN A 1 490 ? 44.785 1.424 0.359 1.00 86.25 490 ASN A C 1
ATOM 3926 O O . ASN A 1 490 ? 44.997 2.512 0.907 1.00 86.25 490 ASN A O 1
ATOM 3930 N N . MET A 1 491 ? 45.688 0.441 0.341 1.00 89.31 491 MET A N 1
ATOM 3931 C CA . MET A 1 491 ? 47.052 0.574 0.859 1.00 89.31 491 MET A CA 1
ATOM 3932 C C . MET A 1 491 ? 48.057 0.821 -0.270 1.00 89.31 491 MET A C 1
ATOM 3934 O O . MET A 1 491 ? 47.830 0.443 -1.421 1.00 89.31 491 MET A O 1
ATOM 3938 N N . TRP A 1 492 ? 49.158 1.481 0.075 1.00 90.69 492 TRP A N 1
ATOM 3939 C CA . TRP A 1 492 ? 50.306 1.695 -0.796 1.00 90.69 492 TRP A CA 1
ATOM 3940 C C . TRP A 1 492 ? 51.397 0.689 -0.460 1.00 90.69 492 TRP A C 1
ATOM 3942 O O . TRP A 1 492 ? 51.592 0.370 0.713 1.00 90.69 492 TRP A O 1
ATOM 3952 N N . GLU A 1 493 ? 52.108 0.233 -1.480 1.00 89.12 493 GLU A N 1
ATOM 3953 C CA . GLU A 1 493 ? 53.292 -0.618 -1.364 1.00 89.12 493 GLU A CA 1
ATOM 3954 C C . GLU A 1 493 ? 54.376 -0.120 -2.322 1.00 89.12 493 GLU A C 1
ATOM 3956 O O . GLU A 1 493 ? 54.059 0.445 -3.367 1.00 89.12 493 GLU A O 1
ATOM 3961 N N . LEU A 1 494 ? 55.654 -0.334 -2.020 1.00 88.81 494 LEU A N 1
ATOM 3962 C CA . LEU A 1 494 ? 56.728 0.042 -2.946 1.00 88.81 494 LEU A CA 1
ATOM 3963 C C . LEU A 1 494 ? 56.641 -0.752 -4.252 1.00 88.81 494 LEU A C 1
ATOM 3965 O O . LEU A 1 494 ? 56.324 -1.947 -4.223 1.00 88.81 494 LEU A O 1
ATOM 3969 N N . LYS A 1 495 ? 56.961 -0.119 -5.390 1.00 86.81 495 LYS A N 1
ATOM 3970 C CA . LYS A 1 495 ? 57.120 -0.857 -6.653 1.00 86.81 495 LYS A CA 1
ATOM 3971 C C . LYS A 1 495 ? 58.238 -1.900 -6.505 1.00 86.81 495 LYS A C 1
ATOM 3973 O O . LYS A 1 495 ? 59.207 -1.632 -5.793 1.00 86.81 495 LYS A O 1
ATOM 3978 N N . PRO A 1 496 ? 58.143 -3.053 -7.190 1.00 78.75 496 PRO A N 1
ATOM 3979 C CA . PRO A 1 496 ? 59.146 -4.117 -7.115 1.00 78.75 496 PRO A CA 1
ATOM 3980 C C . PRO A 1 496 ? 60.578 -3.646 -7.387 1.00 78.75 496 PRO A C 1
ATOM 3982 O O . PRO A 1 496 ? 61.497 -4.087 -6.715 1.00 78.75 496 PRO A O 1
ATOM 3985 N N . GLU A 1 497 ? 60.748 -2.681 -8.292 1.00 77.94 497 GLU A N 1
ATOM 3986 C CA . GLU A 1 497 ? 62.041 -2.085 -8.666 1.00 77.94 497 GLU A CA 1
ATOM 3987 C C . GLU A 1 497 ? 62.743 -1.350 -7.511 1.00 77.94 497 GLU A C 1
ATOM 3989 O O . GLU A 1 497 ? 63.964 -1.234 -7.501 1.00 77.94 497 GLU A O 1
ATOM 3994 N N . PHE A 1 498 ? 61.986 -0.875 -6.517 1.00 72.00 498 PHE A N 1
ATOM 3995 C CA . PHE A 1 498 ? 62.520 -0.194 -5.333 1.00 72.00 498 PHE A CA 1
ATOM 3996 C C . PHE A 1 498 ? 62.560 -1.107 -4.095 1.00 72.00 498 PHE A C 1
ATOM 3998 O O . PHE A 1 498 ? 62.982 -0.675 -3.021 1.00 72.00 498 PHE A O 1
ATOM 4005 N N . ARG A 1 499 ? 62.146 -2.379 -4.222 1.00 70.25 499 ARG A N 1
ATOM 4006 C CA . ARG A 1 499 ? 62.206 -3.375 -3.142 1.00 70.25 499 ARG A CA 1
ATOM 4007 C C . ARG A 1 499 ? 63.578 -4.044 -3.127 1.00 70.25 499 ARG A C 1
ATOM 4009 O O . ARG A 1 499 ? 63.825 -4.974 -3.882 1.00 70.25 499 ARG A O 1
ATOM 4016 N N . HIS A 1 500 ? 64.448 -3.635 -2.210 1.00 62.03 500 HIS A N 1
ATOM 4017 C CA . HIS A 1 500 ? 65.726 -4.315 -1.971 1.00 62.03 500 HIS A CA 1
ATOM 4018 C C . HIS A 1 500 ? 65.562 -5.481 -0.983 1.00 62.03 500 HIS A C 1
ATOM 4020 O O . HIS A 1 500 ? 66.208 -5.519 0.064 1.00 62.03 500 HIS A O 1
ATOM 4026 N N . TYR A 1 501 ? 64.681 -6.439 -1.281 1.00 57.88 501 TYR A N 1
ATOM 4027 C CA . TYR A 1 501 ? 64.724 -7.709 -0.556 1.00 57.88 501 TYR A CA 1
ATOM 4028 C C . TYR A 1 501 ? 65.914 -8.508 -1.086 1.00 57.88 501 TYR A C 1
ATOM 4030 O O . TYR A 1 501 ? 66.017 -8.733 -2.289 1.00 57.88 501 TYR A O 1
ATOM 4038 N N . LYS A 1 502 ? 66.821 -8.942 -0.202 1.00 53.72 502 LYS A N 1
ATOM 4039 C CA . LYS A 1 502 ? 67.738 -10.034 -0.552 1.00 53.72 502 LYS A CA 1
ATOM 4040 C C . LYS A 1 502 ? 66.872 -11.220 -0.972 1.00 53.72 502 LYS A C 1
ATOM 4042 O O . LYS A 1 502 ? 65.968 -11.585 -0.218 1.00 53.72 502 LYS A O 1
ATOM 4047 N N . GLU A 1 503 ? 67.125 -11.783 -2.151 1.00 42.62 503 GLU A N 1
ATOM 4048 C CA . GLU A 1 503 ? 66.463 -13.019 -2.567 1.00 42.62 503 GLU A CA 1
ATOM 4049 C C . GLU A 1 503 ? 66.645 -14.074 -1.463 1.00 42.62 503 GLU A C 1
ATOM 4051 O O . GLU A 1 503 ? 67.756 -14.212 -0.929 1.00 42.62 503 GLU A O 1
ATOM 4056 N N . PRO A 1 504 ? 65.576 -14.776 -1.052 1.00 44.66 504 PRO A N 1
ATOM 4057 C CA . PRO A 1 504 ? 65.721 -15.867 -0.105 1.00 44.66 504 PRO A CA 1
ATOM 4058 C C . PRO A 1 504 ? 66.561 -16.967 -0.770 1.00 44.66 504 PRO A C 1
ATOM 4060 O O . PRO A 1 504 ? 66.246 -17.396 -1.877 1.00 44.66 504 PRO A O 1
ATOM 4063 N N . LYS A 1 505 ? 67.651 -17.370 -0.106 1.00 37.72 505 LYS A N 1
ATOM 4064 C CA . LYS A 1 505 ? 68.433 -18.559 -0.471 1.00 37.72 505 LYS A CA 1
ATOM 4065 C C . LYS A 1 505 ? 67.626 -19.834 -0.285 1.00 37.72 505 LYS A C 1
ATOM 4067 O O . LYS A 1 505 ? 66.871 -19.887 0.714 1.00 37.72 505 LYS A O 1
#

InterPro domains:
  IPR003196 Transcription initiation factor IIF, beta subunit [PTHR10445] (264-501)
  IPR011039 Transcription Factor IIF, Rap30/Rap74, interaction [SSF50916] (262-378)
  IPR024445 ISXO2-like transposase domain [PF12762] (115-251)
  IPR024445 ISXO2-like transposase domain [SM01126] (102-253)
  IPR036388 Winged helix-like DNA-binding domain superfamily [G3DSA:1.10.10.10] (434-502)
  IPR036390 Winged helix DNA-binding domain superfamily [SSF46785] (436-501)
  IPR040450 TFIIF beta subunit, HTH domain [PF02270] (435-499)
  IPR040504 TFIIF, beta subunit, N-terminal [PF17683] (274-395)

Nearest PDB structures (foldseek):
  7enc-assembly1_FB  TM=5.381E-01  e=2.695E-20  Homo sapiens
  6o9l-assembly1_T  TM=5.271E-01  e=9.139E-21  Homo sapiens
  8s55-assembly1_R  TM=8.389E-01  e=7.680E-12  Homo sapiens
  1f3u-assembly1_A  TM=8.180E-01  e=1.970E-10  Homo sapiens
  5fmf-assembly1_V  TM=5.578E-01  e=1.804E-11  Saccharomyces cerevisiae

Foldseek 3Di:
DDDDPDDDDDDDAPVQFDDPVPDDPPVCQLVNVVVPCPDDNVVVLLVCLVVCVLVPPPPPPPPVPDPDDDPPDDVVNVVSVVVSNVVSLLVLLVCCVVDPAADWDADPVRATFEKEKEKDKPDDDDVNDDDDDDIWIKIKMATDPLRQMDIDTFPDPALVTVVVVCVVRYDFRHEYAYEPDPSCVCVCPPPNRRYRYDYDDPPPDQAPPVCNPRHNVSVVVLVVQLNVVCVVVVDDDPVCPSSSNSSSSSCSNVSVVSVVVVPDLPAAAVQAAPEDEAEAEDPVLSVLSNPDPVPDDQWDWDWADDPDVPDDIKIKTFGDPVQQPDPPPPDPLAFGDAGMWTKAKDADPPDWDWGWGADPVRHIYTNYTHGIYTYTGGDPDPSVVVNVVSVCVVVPPDPDDDDDDPDDPPPDDPPPADPVRVVVVVCCVVLDDQDDDDLVVLVVQVVVVCVVPQKDALVVSCVSSVHDSVVVVVSLVVFWDADCDPPRHRIIGGDPVPDPDDPDD

pLDDT: mean 73.39, std 18.01, range [25.52, 94.38]

Sequence (505 aa):
MAGRPAAPVQILPPNAVLIPAAVAPQKLGPFELRLMLDDDVRPQLEWLAARGLLKNSFDCPRNRNSTSPCHLATDAVAKNCRRLVNFIRDICAEDVRRNPRQLGGFDNNGQPIVVEIDESYFFRRKFHRGRRVNGLWLFAAIERDSGLCMMEVVPERTAQTLVPLIQQWCLPGTHIISDGWAAYSNLSQLNGGVYLHDVVVHQENFVDPLHPEIHTQNVENLWMRAKRKLRRQFGTTRQLFDTYLREFVWQTVVMDSIEKAHESKDLDLSGAARGVWLVKVPKYLAEEWKNAPPNADVGKLSITKSSTPGGKPEVVFSLDEPSAKATPRGDPTKPAVPKYHKFMLTGIVNQNLYVLATEMSEKVSIEGKVIQRAECRPLGDPSYMKLKRIQIEMSNRPQKEVKQLKHAVNNYKPVAAHSVNIADEKKKKEEGKKSRLDKERVMEMLYSAFEKHQYYNVKDLVQITKQPITYLKEILKESCLYNMKAPHKNMWELKPEFRHYKEPK

Solvent-accessible surface area (backbone atoms only — not comparable to full-atom values): 30590 Å² total; per-residue (Å²): 131,88,76,78,81,80,76,84,80,83,74,77,54,76,78,80,58,72,82,76,86,82,62,74,87,68,79,70,45,80,65,54,64,60,71,72,59,65,99,66,59,62,71,61,50,52,54,36,46,79,68,53,72,65,58,92,67,87,71,73,78,79,57,92,85,54,99,65,75,70,93,84,56,57,74,67,54,52,50,51,52,51,51,49,54,53,50,53,30,52,50,36,23,46,48,47,68,76,56,70,76,71,38,55,12,62,47,100,86,71,45,58,28,51,28,24,42,54,73,51,79,41,62,71,54,68,91,82,50,77,79,91,58,89,55,45,40,31,41,38,40,29,28,71,86,84,47,46,56,51,77,44,84,37,95,58,92,43,39,87,57,48,50,61,49,47,64,71,36,41,39,73,46,16,30,36,31,33,57,72,51,77,56,54,74,57,52,45,61,42,94,81,42,41,30,49,65,49,69,37,56,81,87,81,42,95,52,40,91,89,43,73,85,56,58,56,64,67,45,53,48,50,51,52,53,52,56,50,57,53,58,76,59,78,64,80,56,80,86,52,43,60,39,54,50,32,31,49,41,39,42,52,41,51,47,50,49,52,53,51,73,65,66,77,72,75,67,42,58,87,25,50,83,37,75,37,72,46,69,48,69,50,66,74,60,55,51,51,59,68,71,47,61,90,93,55,86,71,52,48,79,46,76,45,76,44,93,50,93,90,48,73,62,48,36,37,39,34,47,36,68,72,66,31,69,42,34,80,84,78,40,92,85,50,63,49,50,62,46,46,28,40,42,49,75,42,85,77,73,99,63,90,49,72,42,74,44,73,52,98,81,78,48,45,33,32,61,17,28,54,70,41,36,30,40,47,37,69,51,95,41,73,49,39,54,52,35,52,51,54,52,49,54,63,69,67,53,68,95,71,78,87,76,82,66,95,59,86,81,81,89,76,72,85,62,95,62,46,74,67,53,50,50,51,52,51,48,53,65,73,68,52,82,61,62,84,70,59,68,70,62,54,48,53,55,48,53,61,47,44,73,76,41,68,65,43,43,66,71,55,52,32,63,75,69,47,39,49,68,69,64,50,50,56,56,40,64,75,55,30,43,78,33,84,50,82,92,53,51,71,20,37,28,69,31,73,93,74,55,85,69,78,77,84,128

Secondary structure (DSSP, 8-state):
-PPPPPPP-----TTTS---TT-------HHHHHHS--S--HHHHHHHHHTTTTS--------TT--SPPTT--HHHHHHHHHHHHHHHHHHHHHHHHSPPPB-SB-TTSPBPEEEEEEEEESPPGGG-S-----EEEEEEEETTT--EEEEEES--SHHHHHHHHHHHBPTT-EEEEES-GGGTTGGGGGGT-SEEEEE-TTT-SS-SS-TT---HHHHHHHHHHHHHHHHTT---HHHHHHHHHHHHHIIIIIHHHHHHTTT-PPB-TTTT-EEEEEE--HHHHHHHHHSPTT---EEEEEEPPSSTTPPPEEEEEE-HHHHH--GGG-TTSPPPPSEEEEEEE---S---EEEEE-TTS-EEEEEEEEEEEEEEE---HHHHHHHHHHHHHHHS-SS-----SS--------SS-HHHHHHHHHHHHH---PPPPHHHHHHHHHHHHHH-S-EEHHHHHHHS---HHHHHHHHHHHEEE--SSSSTTEEEE-GGG--PPPP-

Mean predicted aligned error: 21.45 Å